Protein AF-0000000085125162 (afdb_homodimer)

pLDDT: mean 85.61, std 16.37, range [20.05, 98.62]

InterPro domains:
  IPR029150 Double Cache domain 3 [PF14827] (42-190)
  IPR029151 Periplasmic sensor-like domain superfamily [SSF103190] (53-184)

Foldseek 3Di:
DCPDDPPVVVVVVVVVVVVVVVVVVVVVVVVLVVLVVVVVVVQVVLVVLLVVVVVVVQVVQQVVFVVQLVDPQLVVCVVVLVLVSNLVVQVVVQVVCCVPPVAHKWKWKAFLQGWTSATNVDRPDTRHHDVVQWVLQVVCQVVQAKAWFQDFALATWIKIKHFNDDPNHGGIIMIMTGHCVVSQVVQVVVQKGKWWWFFCVSCVGNVVQPQADDQVRTGTHPDRDDDDHDDPPPAEAWDWFDDQFKIKTKGWGAHPVRHTTGMMIMIHTPPVSDGDDDHDYPPPPPPPPPPPSD/DCPDDPPVVVVVVVVVVVVVVVVVVVVVVVVLVVLVVVVVVVLVVLVVLLVVVVVVVQVVQQVVFVVQLVPPQLVVCVVVLVLVSNLVVQVVVQVVCCVPPVAHKWKWKAFLQGWTSATNVDRVDTRHHDVVAWVLQVVCQVVQAKAWFQDFALATWIKIKHFNDDPNHGGIIMIMTGHCVVSQVVQVVVQKGKWWWFFCVSCVGNVVQPQADDAVRTGTHPDRDDDDHDDPPPAEQWDWFDDQFKIKTKGWGAHPVRHTTGMMIMIHTPPVSDGDDDHDYPPPPPPPPPPPND

Nearest PDB structures (foldseek):
  3by9-assembly2_B  TM=5.680E-01  e=5.802E-08  unclassified
  2zbb-assembly2_D  TM=5.582E-01  e=1.573E-07  unclassified
  3e4q-assembly1_A  TM=5.395E-01  e=1.156E-06  Sinorhizobium meliloti
  6pxy-assembly1_A  TM=4.811E-01  e=2.311E-04  Pseudomonas fluorescens Pf0-1
  5ltv-assembly6_F  TM=3.916E-01  e=5.865E-05  Pseudomonas aeruginosa

Sequence (588 aa):
MDILKPKSNKYFFFVSLLALVLIAFTFYILLDINNQKKLISKLENSLVITKNLLEEEKRYALSLSILLSQDKELINAYKNNNREKAFYIVNKKISGLKKLQNSLFEVQIHTKDLTTYLRSWDFSKKNIPLSYFREGLVKVKKVKKPLVSIELGKRVNIKAISPILKNGEFIGSIEVIIGFNHLEKELKDKGYNLDILLNKEYLNIATTLKNNPIIGNFVLVNKKSFDTSFDLTKLKDYGYFTNTTNAFSYFSYYSFSRKKLGYFIISLKNSSKLQLNSNYKNKYIKTNSKVIIQMDILKPKSNKYFFFVSLLALVLIAFTFYILLDINNQKKLISKLENSLVITKNLLEEEKRYALSLSILLSQDKELINAYKNNNREKAFYIVNKKISGLKKLQNSLFEVQIHTKDLTTYLRSWDFSKKNIPLSYFREGLVKVKKVKKPLVSIELGKRVNIKAISPILKNGEFIGSIEVIIGFNHLEKELKDKGYNLDILLNKEYLNIATTLKNNPIIGNFVLVNKKSFDTSFDLTKLKDYGYFTNTTNAFSYFSYYSFSRKKLGYFIISLKNSSKLQLNSNYKNKYIKTNSKVIIQ

Organism: Arcobacter nitrofigilis (strain ATCC 33309 / DSM 7299 / CCUG 15893 / LMG 7604 / NCTC 12251 / CI) (NCBI:txid572480)

Solvent-accessible surface area (backbone atoms only — not comparable to full-atom values): 31707 Å² total; per-residue (Å²): 132,83,71,82,47,74,69,67,46,52,57,49,50,51,52,52,52,49,49,52,52,52,49,52,50,54,49,50,51,50,50,52,52,46,52,50,52,52,51,50,50,52,36,52,44,52,51,53,50,50,53,50,49,50,52,52,51,45,52,49,34,35,50,52,11,48,51,55,44,65,32,62,70,46,51,51,24,56,76,66,67,34,61,67,56,30,49,49,53,53,47,49,54,44,49,48,40,29,73,74,66,65,46,72,64,44,45,36,33,30,36,65,82,37,20,36,59,37,31,69,90,43,77,85,51,53,72,44,81,38,64,89,67,34,63,69,59,51,49,24,64,73,71,64,42,66,48,45,31,49,39,75,39,50,50,78,35,39,37,6,38,13,44,27,68,57,97,85,37,73,55,22,32,28,33,23,38,31,71,61,62,66,60,43,50,58,37,40,77,71,62,33,45,75,46,39,36,32,39,48,86,46,40,85,53,21,52,75,46,67,84,30,42,69,56,88,69,22,27,34,67,82,44,79,70,76,92,72,88,75,90,67,87,74,66,58,35,27,37,37,35,41,47,79,60,33,33,35,23,37,36,54,43,49,31,71,86,66,42,79,41,35,34,43,38,39,33,36,78,25,85,79,57,57,86,47,80,46,64,40,69,78,74,78,69,81,69,74,69,74,83,66,79,74,134,85,71,83,47,76,70,68,47,52,56,49,50,50,52,50,52,51,50,52,52,52,49,52,49,53,49,50,52,50,49,51,53,46,51,50,52,52,51,50,50,52,37,52,45,52,50,53,50,50,53,49,52,50,52,51,49,43,52,50,33,35,51,52,13,47,52,56,45,65,31,62,72,46,50,50,24,56,75,68,67,34,60,68,58,30,49,48,53,52,47,50,53,44,50,50,40,28,74,74,66,66,46,72,64,45,45,36,35,31,36,65,82,38,20,35,60,36,31,68,91,42,76,86,51,54,71,46,81,38,63,90,66,34,63,69,58,52,48,24,65,73,71,63,42,65,49,43,33,49,40,76,39,50,52,76,34,38,38,6,38,13,44,25,67,57,96,85,38,74,56,21,32,28,32,22,38,31,71,61,62,68,59,44,49,57,38,40,77,70,62,32,44,75,46,39,35,34,39,50,86,47,38,85,53,21,53,75,46,67,84,29,41,72,58,89,69,22,27,34,65,82,44,77,71,77,90,71,85,76,88,66,87,73,65,57,35,28,38,38,36,41,46,80,59,34,32,37,23,38,36,53,45,50,31,64,85,66,43,78,42,32,36,42,37,40,34,35,79,26,86,79,57,57,88,47,81,46,63,38,68,76,73,79,68,78,71,74,72,72,82,71,74,72

Secondary structure (DSSP, 8-state):
-----HHHHHHHHHHHHHHHHHHHHHHHHHHHHHHHHHHHHHHHHHHHHHHHHHHHHHHHHHHHHHHHHT-HHHHHHHHTT-HHHHHHHHHHHHHHHHHHH----EEEEEETTSBEEEETT-TT----B-TTT-HHHHHHHHH-S-EEEEEESSSEEEEEEEEEEETTEEEEEEEEEE-SHHHHHHHHHTT-EEEEEEEGGGTTT-GGGTTS-EETTEEESS-S--------TT--SEEEEE-SSEEEEEEEEE-TT--EEEEEEEEEE-TT----EEEE---------S----/-----HHHHHHHHHHHHHHHHHHHHHHHHHHHHHHHHHHHHHHHHHHHHHHHHHHHHHHHHHHHHHHHHT-HHHHHHHHTT-HHHHHHHHHHHHHHHHHHH----EEEEEETTSBEEEETT-TT----B-TTT-HHHHHHHHH-S-EEEEEESSSEEEEEEEEEEETTEEEEEEEEEE-SHHHHHHHHHTT-EEEEEEEGGGTTT-GGGTTS-EETTEEESS-S--------TT--SEEEEE-SSEEEEEEEEE-TT--EEEEEEEEEE-TT----EEEE---------S----

Structure (mmCIF, N/CA/C/O backbone):
data_AF-0000000085125162-model_v1
#
loop_
_entity.id
_entity.type
_entity.pdbx_description
1 polymer 'Double Cache domain-containing protein'
#
loop_
_atom_site.group_PDB
_atom_site.id
_atom_site.type_symbol
_atom_site.label_atom_id
_atom_site.label_alt_id
_atom_site.label_comp_id
_atom_site.label_asym_id
_atom_site.label_entity_id
_atom_site.label_seq_id
_atom_site.pdbx_PDB_ins_code
_atom_site.Cartn_x
_atom_site.Cartn_y
_atom_site.Cartn_z
_atom_site.occupancy
_atom_site.B_iso_or_equiv
_atom_site.auth_seq_id
_atom_site.auth_comp_id
_atom_site.auth_asym_id
_atom_site.auth_atom_id
_atom_site.pdbx_PDB_model_num
ATOM 1 N N . MET A 1 1 ? 14.289 67.125 35.156 1 27.84 1 MET A N 1
ATOM 2 C CA . MET A 1 1 ? 13.445 66.812 34 1 27.84 1 MET A CA 1
ATOM 3 C C . MET A 1 1 ? 12.047 66.438 34.469 1 27.84 1 MET A C 1
ATOM 5 O O . MET A 1 1 ? 11.859 65.438 35.156 1 27.84 1 MET A O 1
ATOM 9 N N . ASP A 1 2 ? 11.234 67.312 34.719 1 37.09 2 ASP A N 1
ATOM 10 C CA . ASP A 1 2 ? 9.938 67.5 35.375 1 37.09 2 ASP A CA 1
ATOM 11 C C . ASP A 1 2 ? 8.844 66.75 34.594 1 37.09 2 ASP A C 1
ATOM 13 O O . ASP A 1 2 ? 7.945 67.375 34.031 1 37.09 2 ASP A O 1
ATOM 17 N N . ILE A 1 3 ? 9.25 65.938 33.719 1 42.59 3 ILE A N 1
ATOM 18 C CA . ILE A 1 3 ? 8.438 65.25 32.719 1 42.59 3 ILE A CA 1
ATOM 19 C C . ILE A 1 3 ? 7.191 64.625 33.375 1 42.59 3 ILE A C 1
ATOM 21 O O . ILE A 1 3 ? 6.172 64.438 32.719 1 42.59 3 ILE A O 1
ATOM 25 N N . LEU A 1 4 ? 7.293 63.75 34.375 1 43 4 LEU A N 1
ATOM 26 C CA . LEU A 1 4 ? 6.109 63.031 34.812 1 43 4 LEU A CA 1
ATOM 27 C C . LEU A 1 4 ? 5.227 63.938 35.688 1 43 4 LEU A C 1
ATOM 29 O O . LEU A 1 4 ? 5.539 64.188 36.844 1 43 4 LEU A O 1
ATOM 33 N N . LYS A 1 5 ? 4.609 64.688 35.062 1 51.25 5 LYS A N 1
ATOM 34 C CA . LYS A 1 5 ? 3.553 65.312 35.875 1 51.25 5 LYS A CA 1
ATOM 35 C C . LYS A 1 5 ? 2.439 64.375 36.188 1 51.25 5 LYS A C 1
ATOM 37 O O . LYS A 1 5 ? 2.137 63.469 35.375 1 51.25 5 LYS A O 1
ATOM 42 N N . PRO A 1 6 ? 1.777 64.312 37.375 1 56.09 6 PRO A N 1
ATOM 43 C CA . PRO A 1 6 ? 0.989 63.25 38 1 56.09 6 PRO A CA 1
ATOM 44 C C . PRO A 1 6 ? -0.215 62.812 37.156 1 56.09 6 PRO A C 1
ATOM 46 O O . PRO A 1 6 ? -0.532 61.625 37.094 1 56.09 6 PRO A O 1
ATOM 49 N N . LYS A 1 7 ? -1.088 63.625 36.625 1 56.5 7 LYS A N 1
ATOM 50 C CA . LYS A 1 7 ? -2.328 63.25 35.969 1 56.5 7 LYS A CA 1
ATOM 51 C C . LYS A 1 7 ? -2.049 62.594 34.625 1 56.5 7 LYS A C 1
ATOM 53 O O . LYS A 1 7 ? -2.717 61.656 34.219 1 56.5 7 LYS A O 1
ATOM 58 N N . SER A 1 8 ? -1.116 63.219 33.906 1 58.88 8 SER A N 1
ATOM 59 C CA . SER A 1 8 ? -0.729 62.75 32.594 1 58.88 8 SER A CA 1
ATOM 60 C C . SER A 1 8 ? -0.174 61.312 32.656 1 58.88 8 SER A C 1
ATOM 62 O O . SER A 1 8 ? -0.448 60.5 31.766 1 58.88 8 SER A O 1
ATOM 64 N N . ASN A 1 9 ? 0.252 60.969 33.938 1 68.88 9 ASN A N 1
ATOM 65 C CA . ASN A 1 9 ? 0.889 59.688 34.125 1 68.88 9 ASN A CA 1
ATOM 66 C C . ASN A 1 9 ? -0.143 58.562 34.281 1 68.88 9 ASN A C 1
ATOM 68 O O . ASN A 1 9 ? 0.054 57.438 33.812 1 68.88 9 ASN A O 1
ATOM 72 N N . LYS A 1 10 ? -1.298 59.031 34.844 1 70.62 10 LYS A N 1
ATOM 73 C CA . LYS A 1 10 ? -2.328 58.031 35.094 1 70.62 10 LYS A CA 1
ATOM 74 C C . LYS A 1 10 ? -2.971 57.562 33.781 1 70.62 10 LYS A C 1
ATOM 76 O O . LYS A 1 10 ? -3.215 56.375 33.594 1 70.62 10 LYS A O 1
ATOM 81 N N . TYR A 1 11 ? -3.232 58.562 32.938 1 70.19 11 TYR A N 1
ATOM 82 C CA . TYR A 1 11 ? -3.824 58.25 31.641 1 70.19 11 TYR A CA 1
ATOM 83 C C . TYR A 1 11 ? -2.869 57.406 30.812 1 70.19 11 TYR A C 1
ATOM 85 O O . TYR A 1 11 ? -3.287 56.438 30.156 1 70.19 11 TYR A O 1
ATOM 93 N N . PHE A 1 12 ? -1.64 57.719 30.953 1 72.25 12 PHE A N 1
ATOM 94 C CA . PHE A 1 12 ? -0.621 56.938 30.25 1 72.25 12 PHE A CA 1
ATOM 95 C C . PHE A 1 12 ? -0.555 55.5 30.766 1 72.25 12 PHE A C 1
ATOM 97 O O . PHE A 1 12 ? -0.458 54.562 29.984 1 72.25 12 PHE A O 1
ATOM 104 N N . PHE A 1 13 ? -0.637 55.406 32.031 1 73.31 13 PHE A N 1
ATOM 105 C CA . PHE A 1 13 ? -0.604 54.094 32.688 1 73.31 13 PHE A CA 1
ATOM 106 C C . PHE A 1 13 ? -1.815 53.281 32.25 1 73.31 13 PHE A C 1
ATOM 108 O O . PHE A 1 13 ? -1.685 52.094 31.938 1 73.31 13 PHE A O 1
ATOM 115 N N . PHE A 1 14 ? -2.941 53.906 32.156 1 76.19 14 PHE A N 1
ATOM 116 C CA . PHE A 1 14 ? -4.172 53.219 31.812 1 76.19 14 PHE A CA 1
ATOM 117 C C . PHE A 1 14 ? -4.145 52.812 30.344 1 76.19 14 PHE A C 1
ATOM 119 O O . PHE A 1 14 ? -4.535 51.688 30 1 76.19 14 PHE A O 1
ATOM 126 N N . VAL A 1 15 ? -3.645 53.625 29.5 1 74.88 15 VAL A N 1
ATOM 127 C CA . VAL A 1 15 ? -3.582 53.312 28.062 1 74.88 15 VAL A CA 1
ATOM 128 C C . VAL A 1 15 ? -2.564 52.219 27.828 1 74.88 15 VAL A C 1
ATOM 130 O O . VAL A 1 15 ? -2.799 51.312 27 1 74.88 15 VAL A O 1
ATOM 133 N N . SER A 1 16 ? -1.488 52.25 28.562 1 76 16 SER A N 1
ATOM 134 C CA . SER A 1 16 ? -0.465 51.219 28.438 1 76 16 SER A CA 1
ATOM 135 C C . SER A 1 16 ? -0.986 49.875 28.906 1 76 16 SER A C 1
ATOM 137 O O . SER A 1 16 ? -0.719 48.844 28.266 1 76 16 SER A O 1
ATOM 139 N N . LEU A 1 17 ? -1.766 49.875 29.984 1 78.69 17 LEU A N 1
ATOM 140 C CA . LEU A 1 17 ? -2.346 48.625 30.484 1 78.69 17 LEU A CA 1
ATOM 141 C C . LEU A 1 17 ? -3.357 48.062 29.5 1 78.69 17 LEU A C 1
ATOM 143 O O . LEU A 1 17 ? -3.383 46.844 29.266 1 78.69 17 LEU A O 1
ATOM 147 N N . LEU A 1 18 ? -4.105 48.969 28.906 1 78.62 18 LEU A N 1
ATOM 148 C CA . LEU A 1 18 ? -5.094 48.531 27.922 1 78.62 18 LEU A CA 1
ATOM 149 C C . LEU A 1 18 ? -4.41 47.969 26.688 1 78.62 18 LEU A C 1
ATOM 151 O O . LEU A 1 18 ? -4.867 46.938 26.141 1 78.62 18 LEU A O 1
ATOM 155 N N . ALA A 1 19 ? -3.324 48.5 26.297 1 76.19 19 ALA A N 1
ATOM 156 C CA . ALA A 1 19 ? -2.564 48 25.156 1 76.19 19 ALA A CA 1
ATOM 157 C C . ALA A 1 19 ? -1.996 46.625 25.438 1 76.19 19 ALA A C 1
ATOM 159 O O . ALA A 1 19 ? -2.023 45.75 24.578 1 76.19 19 ALA A O 1
ATOM 160 N N . LEU A 1 20 ? -1.562 46.406 26.656 1 79.25 20 LEU A N 1
ATOM 161 C CA . LEU A 1 20 ? -1.002 45.125 27.031 1 79.25 20 LEU A CA 1
ATOM 162 C C . LEU A 1 20 ? -2.072 44.031 27 1 79.25 20 LEU A C 1
ATOM 164 O O . LEU A 1 20 ? -1.817 42.906 26.547 1 79.25 20 LEU A O 1
ATOM 168 N N . VAL A 1 21 ? -3.264 44.375 27.438 1 79.06 21 VAL A N 1
ATOM 169 C CA . VAL A 1 21 ? -4.371 43.438 27.438 1 79.06 21 VAL A CA 1
ATOM 170 C C . VAL A 1 21 ? -4.766 43.094 26.016 1 79.06 21 VAL A C 1
ATOM 172 O O . VAL A 1 21 ? -5.027 41.938 25.688 1 79.06 21 VAL A O 1
ATOM 175 N N . LEU A 1 22 ? -4.727 44.094 25.109 1 78.44 22 LEU A N 1
ATOM 176 C CA . LEU A 1 22 ? -5.082 43.875 23.719 1 78.44 22 LEU A CA 1
ATOM 177 C C . LEU A 1 22 ? -4.043 43 23.031 1 78.44 22 LEU A C 1
ATOM 179 O O . LEU A 1 22 ? -4.395 42.125 22.219 1 78.44 22 LEU A O 1
ATOM 183 N N . ILE A 1 23 ? -2.848 43.188 23.391 1 76.38 23 ILE A N 1
ATOM 184 C CA . ILE A 1 23 ? -1.771 42.375 22.828 1 76.38 23 ILE A CA 1
ATOM 185 C C . ILE A 1 23 ? -1.906 40.938 23.297 1 76.38 23 ILE A C 1
ATOM 187 O O . ILE A 1 23 ? -1.788 40 22.5 1 76.38 23 ILE A O 1
ATOM 191 N N . ALA A 1 24 ? -2.164 40.719 24.562 1 77.25 24 ALA A N 1
ATOM 192 C CA . ALA A 1 24 ? -2.332 39.375 25.109 1 77.25 24 ALA A CA 1
ATOM 193 C C . ALA A 1 24 ? -3.516 38.688 24.453 1 77.25 24 ALA A C 1
ATOM 195 O O . ALA A 1 24 ? -3.434 37.5 24.125 1 77.25 24 ALA A O 1
ATOM 196 N N . PHE A 1 25 ? -4.523 39.5 24.234 1 78.38 25 PHE A N 1
ATOM 197 C CA . PHE A 1 25 ? -5.723 38.938 23.609 1 78.38 25 PHE A CA 1
ATOM 198 C C . PHE A 1 25 ? -5.453 38.562 22.172 1 78.38 25 PHE A C 1
ATOM 200 O O . PHE A 1 25 ? -5.867 37.469 21.719 1 78.38 25 PHE A O 1
ATOM 207 N N . THR A 1 26 ? -4.777 39.375 21.422 1 76.56 26 THR A N 1
ATOM 208 C CA . THR A 1 26 ? -4.418 39.062 20.047 1 76.56 26 THR A CA 1
ATOM 209 C C . THR A 1 26 ? -3.535 37.812 19.984 1 76.56 26 THR A C 1
ATOM 211 O O . THR A 1 26 ? -3.719 36.969 19.125 1 76.56 26 THR A O 1
ATOM 214 N N . PHE A 1 27 ? -2.658 37.719 20.969 1 75.19 27 PHE A N 1
ATOM 215 C CA . PHE A 1 27 ? -1.774 36.562 21.031 1 75.19 27 PHE A CA 1
ATOM 216 C C . PHE A 1 27 ? -2.568 35.281 21.297 1 75.19 27 PHE A C 1
ATOM 218 O O . PHE A 1 27 ? -2.305 34.25 20.703 1 75.19 27 PHE A O 1
ATOM 225 N N . TYR A 1 28 ? -3.48 35.406 22.156 1 73.19 28 TYR A N 1
ATOM 226 C CA . TYR A 1 28 ? -4.328 34.25 22.484 1 73.19 28 TYR A CA 1
ATOM 227 C C . TYR A 1 28 ? -5.117 33.781 21.266 1 73.19 28 TYR A C 1
ATOM 229 O O . TYR A 1 28 ? -5.18 32.594 20.984 1 73.19 28 TYR A O 1
ATOM 237 N N . ILE A 1 29 ? -5.648 34.688 20.547 1 75.94 29 ILE A N 1
ATOM 238 C CA . ILE A 1 29 ? -6.434 34.344 19.359 1 75.94 29 ILE A CA 1
ATOM 239 C C . ILE A 1 29 ? -5.539 33.688 18.312 1 75.94 29 ILE A C 1
ATOM 241 O O . ILE A 1 29 ? -5.922 32.688 17.703 1 75.94 29 ILE A O 1
ATOM 245 N N . LEU A 1 30 ? -4.414 34.156 18.234 1 74.56 30 LEU A N 1
ATOM 246 C CA . LEU A 1 30 ? -3.48 33.656 17.25 1 74.56 30 LEU A CA 1
ATOM 247 C C . LEU A 1 30 ? -3.031 32.25 17.594 1 74.56 30 LEU A C 1
ATOM 249 O O . LEU A 1 30 ? -2.889 31.391 16.719 1 74.56 30 LEU A O 1
ATOM 253 N N . LEU A 1 31 ? -2.859 32.031 18.859 1 73.62 31 LEU A N 1
ATOM 254 C CA . LEU A 1 31 ? -2.492 30.688 19.312 1 73.62 31 LEU A CA 1
ATOM 255 C C . LEU A 1 31 ? -3.615 29.688 19.031 1 73.62 31 LEU A C 1
ATOM 257 O O . LEU A 1 31 ? -3.359 28.562 18.609 1 73.62 31 LEU A O 1
ATOM 261 N N . ASP A 1 32 ? -4.816 30.156 19.266 1 74.06 32 ASP A N 1
ATOM 262 C CA . ASP A 1 32 ? -5.98 29.312 19.031 1 74.06 32 ASP A CA 1
ATOM 263 C C . ASP A 1 32 ? -6.125 28.969 17.547 1 74.06 32 ASP A C 1
ATOM 265 O O . ASP A 1 32 ? -6.371 27.812 17.188 1 74.06 32 ASP A O 1
ATOM 269 N N . ILE A 1 33 ? -5.895 29.938 16.75 1 74.56 33 ILE A N 1
ATOM 270 C CA . ILE A 1 33 ? -5.969 29.734 15.305 1 74.56 33 ILE A CA 1
ATOM 271 C C . ILE A 1 33 ? -4.883 28.75 14.859 1 74.56 33 ILE A C 1
ATOM 273 O O . ILE A 1 33 ? -5.141 27.859 14.055 1 74.56 33 ILE A O 1
ATOM 277 N N . ASN A 1 34 ? -3.775 28.891 15.508 1 74.75 34 ASN A N 1
ATOM 278 C CA . ASN A 1 34 ? -2.656 28.016 15.188 1 74.75 34 ASN A CA 1
ATOM 279 C C . ASN A 1 34 ? -2.939 26.578 15.594 1 74.75 34 ASN A C 1
ATOM 281 O O . ASN A 1 34 ? -2.633 25.641 14.852 1 74.75 34 ASN A O 1
ATOM 285 N N . ASN A 1 35 ? -3.508 26.422 16.719 1 76.44 35 ASN A N 1
ATOM 286 C CA . ASN A 1 35 ? -3.834 25.094 17.203 1 76.44 35 ASN A CA 1
ATOM 287 C C . ASN A 1 35 ? -4.906 24.422 16.344 1 76.44 35 ASN A C 1
ATOM 289 O O . ASN A 1 35 ? -4.84 23.219 16.078 1 76.44 35 ASN A O 1
ATOM 293 N N . GLN A 1 36 ? -5.824 25.172 15.852 1 77.81 36 GLN A N 1
ATOM 294 C CA . GLN A 1 36 ? -6.867 24.656 14.977 1 77.81 36 GLN A CA 1
ATOM 295 C C . GLN A 1 36 ? -6.285 24.203 13.641 1 77.81 36 GLN A C 1
ATOM 297 O O . GLN A 1 36 ? -6.645 23.141 13.133 1 77.81 36 GLN A O 1
ATOM 302 N N . LYS A 1 37 ? -5.441 24.984 13.164 1 77.25 37 LYS A N 1
ATOM 303 C CA . LYS A 1 37 ? -4.836 24.656 11.875 1 77.25 37 LYS A CA 1
ATOM 304 C C . LYS A 1 37 ? -3.994 23.375 11.977 1 77.25 37 LYS A C 1
ATOM 306 O O . LYS A 1 37 ? -4.004 22.547 11.055 1 77.25 37 LYS A O 1
ATOM 311 N N . LYS A 1 38 ? -3.305 23.188 13.109 1 79.44 38 LYS A N 1
ATOM 312 C CA . LYS A 1 38 ? -2.514 21.984 13.328 1 79.44 38 LYS A CA 1
ATOM 313 C C . LYS A 1 38 ? -3.402 20.75 13.406 1 79.44 38 LYS A C 1
ATOM 315 O O . LYS A 1 38 ? -3.078 19.719 12.82 1 79.44 38 LYS A O 1
ATOM 320 N N . LEU A 1 39 ? -4.445 20.875 14.078 1 84.19 39 LEU A N 1
ATOM 321 C CA . LEU A 1 39 ? -5.375 19.766 14.219 1 84.19 39 LEU A CA 1
ATOM 322 C C . LEU A 1 39 ? -5.988 19.391 12.875 1 84.19 39 LEU A C 1
ATOM 324 O O . LEU A 1 39 ? -6.066 18.219 12.523 1 84.19 39 LEU A O 1
ATOM 328 N N . ILE A 1 40 ? -6.367 20.406 12.133 1 83.5 40 ILE A N 1
ATOM 329 C CA . ILE A 1 40 ? -6.961 20.172 10.82 1 83.5 40 ILE A CA 1
ATOM 330 C C . ILE A 1 40 ? -5.949 19.484 9.914 1 83.5 40 ILE A C 1
ATOM 332 O O . ILE A 1 40 ? -6.297 18.562 9.172 1 83.5 40 ILE A O 1
ATOM 336 N N . SER A 1 41 ? -4.734 19.875 9.969 1 82.31 41 SER A N 1
ATOM 337 C CA . SER A 1 41 ? -3.68 19.25 9.172 1 82.31 41 SER A CA 1
ATOM 338 C C . SER A 1 41 ? -3.51 17.781 9.531 1 82.31 41 SER A C 1
ATOM 340 O O . SER A 1 41 ? -3.348 16.938 8.648 1 82.31 41 SER A O 1
ATOM 342 N N . LYS A 1 42 ? -3.541 17.5 10.805 1 85.62 42 LYS A N 1
ATOM 343 C CA . LYS A 1 42 ? -3.432 16.125 11.258 1 85.62 42 LYS A CA 1
ATOM 344 C C . LYS A 1 42 ? -4.613 15.289 10.766 1 85.62 42 LYS A C 1
ATOM 346 O O . LYS A 1 42 ? -4.441 14.133 10.359 1 85.62 42 LYS A O 1
ATOM 351 N N . LEU A 1 43 ? -5.746 15.867 10.781 1 89 43 LEU A N 1
ATOM 352 C CA . LEU A 1 43 ? -6.949 15.18 10.328 1 89 43 LEU A CA 1
ATOM 353 C C . LEU A 1 43 ? -6.91 14.945 8.82 1 89 43 LEU A C 1
ATOM 355 O O . LEU A 1 43 ? -7.277 13.867 8.344 1 89 43 LEU A O 1
ATOM 359 N N . GLU A 1 44 ? -6.484 15.93 8.109 1 86.44 44 GLU A N 1
ATOM 360 C CA . GLU A 1 44 ? -6.316 15.766 6.664 1 86.44 44 GLU A CA 1
ATOM 361 C C . GLU A 1 44 ? -5.305 14.672 6.344 1 86.44 44 GLU A C 1
ATOM 363 O O . GLU A 1 44 ? -5.512 13.875 5.426 1 86.44 44 GLU A O 1
ATOM 368 N N . ASN A 1 45 ? -4.254 14.656 7.121 1 85.94 45 ASN A N 1
ATOM 369 C CA . ASN A 1 45 ? -3.244 13.609 6.953 1 85.94 45 ASN A CA 1
ATOM 370 C C . ASN A 1 45 ? -3.826 12.219 7.199 1 85.94 45 ASN A C 1
ATOM 372 O O . ASN A 1 45 ? -3.531 11.281 6.461 1 85.94 45 ASN A O 1
ATOM 376 N N . SER A 1 46 ? -4.605 12.094 8.211 1 92.06 46 SER A N 1
ATOM 377 C CA . SER A 1 46 ? -5.215 10.805 8.516 1 92.06 46 SER A CA 1
ATOM 378 C C . SER A 1 46 ? -6.109 10.328 7.379 1 92.06 46 SER A C 1
ATOM 380 O O . SER A 1 46 ? -6.16 9.133 7.078 1 92.06 46 SER A O 1
ATOM 382 N N . LEU A 1 47 ? -6.805 11.297 6.723 1 92.19 47 LEU A N 1
ATOM 383 C CA . LEU A 1 47 ? -7.648 10.953 5.582 1 92.19 47 LEU A CA 1
ATOM 384 C C . LEU A 1 47 ? -6.809 10.422 4.422 1 92.19 47 LEU A C 1
ATOM 386 O O . LEU A 1 47 ? -7.121 9.375 3.852 1 92.19 47 LEU A O 1
ATOM 390 N N . VAL A 1 48 ? -5.758 11.125 4.16 1 88.31 48 VAL A N 1
ATOM 391 C CA . VAL A 1 48 ? -4.906 10.773 3.029 1 88.31 48 VAL A CA 1
ATOM 392 C C . VAL A 1 48 ? -4.254 9.414 3.277 1 88.31 48 VAL A C 1
ATOM 394 O O . VAL A 1 48 ? -4.246 8.555 2.395 1 88.31 48 VAL A O 1
ATOM 397 N N . ILE A 1 49 ? -3.73 9.219 4.473 1 91.38 49 ILE A N 1
ATOM 398 C CA . ILE A 1 49 ? -3.082 7.961 4.824 1 91.38 49 ILE A CA 1
ATOM 399 C C . ILE A 1 49 ? -4.078 6.812 4.691 1 91.38 49 ILE A C 1
ATOM 401 O O . ILE A 1 49 ? -3.766 5.773 4.102 1 91.38 49 ILE A O 1
ATOM 405 N N . THR A 1 50 ? -5.266 6.984 5.215 1 95.5 50 THR A N 1
ATOM 406 C CA . THR A 1 50 ? -6.273 5.934 5.191 1 95.5 50 THR A CA 1
ATOM 407 C C . THR A 1 50 ? -6.672 5.594 3.758 1 95.5 50 THR A C 1
ATOM 409 O O . THR A 1 50 ? -6.746 4.418 3.389 1 95.5 50 THR A O 1
ATOM 412 N N . LYS A 1 51 ? -6.887 6.598 2.977 1 92.69 51 LYS A N 1
ATOM 413 C CA . LYS A 1 51 ? -7.273 6.379 1.585 1 92.69 51 LYS A CA 1
ATOM 414 C C . LYS A 1 51 ? -6.168 5.664 0.813 1 92.69 51 LYS A C 1
ATOM 416 O O . LYS A 1 51 ? -6.438 4.766 0.015 1 92.69 51 LYS A O 1
ATOM 421 N N . ASN A 1 52 ? -4.969 6.035 1.074 1 91.12 52 ASN A N 1
ATOM 422 C CA . ASN A 1 52 ? -3.842 5.383 0.42 1 91.12 52 ASN A CA 1
ATOM 423 C C . ASN A 1 52 ? -3.723 3.918 0.833 1 91.12 52 ASN A C 1
ATOM 425 O O . ASN A 1 52 ? -3.492 3.049 -0.008 1 91.12 52 ASN A O 1
ATOM 429 N N . LEU A 1 53 ? -3.834 3.691 2.096 1 94.38 53 LEU A N 1
ATOM 430 C CA . LEU A 1 53 ? -3.758 2.32 2.592 1 94.38 53 LEU A CA 1
ATOM 431 C C . LEU A 1 53 ? -4.863 1.462 1.984 1 94.38 53 LEU A C 1
ATOM 433 O O . LEU A 1 53 ? -4.629 0.305 1.626 1 94.38 53 LEU A O 1
ATOM 437 N N . LEU A 1 54 ? -6.035 2.043 1.85 1 94.88 54 LEU A N 1
ATOM 438 C CA . LEU A 1 54 ? -7.156 1.324 1.257 1 94.88 54 LEU A CA 1
ATOM 439 C C . LEU A 1 54 ? -6.871 0.973 -0.199 1 94.88 54 LEU A C 1
ATOM 441 O O . LEU A 1 54 ? -7.113 -0.156 -0.63 1 94.88 54 LEU A O 1
ATOM 445 N N . GLU A 1 55 ? -6.355 1.924 -0.941 1 93.06 55 GLU A N 1
ATOM 446 C CA . GLU A 1 55 ? -6.027 1.686 -2.344 1 93.06 55 GLU A CA 1
ATOM 447 C C . GLU A 1 55 ? -4.949 0.616 -2.486 1 93.06 55 GLU A C 1
ATOM 449 O O . GLU A 1 55 ? -5.016 -0.225 -3.385 1 93.06 55 GLU A O 1
ATOM 454 N N . GLU A 1 56 ? -3.963 0.663 -1.628 1 93.81 56 GLU A N 1
ATOM 455 C CA . GLU A 1 56 ? -2.902 -0.341 -1.664 1 93.81 56 GLU A CA 1
ATOM 456 C C . GLU A 1 56 ? -3.439 -1.725 -1.309 1 93.81 56 GLU A C 1
ATOM 458 O O . GLU A 1 56 ? -2.998 -2.73 -1.869 1 93.81 56 GLU A O 1
ATOM 463 N N . GLU A 1 57 ? -4.375 -1.8 -0.365 1 95.31 57 GLU A N 1
ATOM 464 C CA . GLU A 1 57 ? -5.004 -3.074 -0.035 1 95.31 57 GLU A CA 1
ATOM 465 C C . GLU A 1 57 ? -5.789 -3.627 -1.221 1 95.31 57 GLU A C 1
ATOM 467 O O . GLU A 1 57 ? -5.777 -4.832 -1.472 1 95.31 57 GLU A O 1
ATOM 472 N N . LYS A 1 58 ? -6.48 -2.748 -1.891 1 94.38 58 LYS A N 1
ATOM 473 C CA . LYS A 1 58 ? -7.211 -3.152 -3.09 1 94.38 58 LYS A CA 1
ATOM 474 C C . LYS A 1 58 ? -6.262 -3.688 -4.156 1 94.38 58 LYS A C 1
ATOM 476 O O . LYS A 1 58 ? -6.52 -4.73 -4.762 1 94.38 58 LYS A O 1
ATOM 481 N N . ARG A 1 59 ? -5.207 -2.971 -4.371 1 94.12 59 ARG A N 1
ATOM 482 C CA . ARG A 1 59 ? -4.191 -3.396 -5.332 1 94.12 59 ARG A CA 1
ATOM 483 C C . ARG A 1 59 ? -3.625 -4.762 -4.957 1 94.12 59 ARG A C 1
ATOM 485 O O . ARG A 1 59 ? -3.428 -5.617 -5.824 1 94.12 59 ARG A O 1
ATOM 492 N N . TYR A 1 60 ? -3.379 -4.914 -3.686 1 95.25 60 TYR A N 1
ATOM 493 C CA . TYR A 1 60 ? -2.863 -6.168 -3.146 1 95.25 60 TYR A CA 1
ATOM 494 C C . TYR A 1 60 ? -3.84 -7.312 -3.396 1 95.25 60 TYR A C 1
ATOM 496 O O . TYR A 1 60 ? -3.461 -8.352 -3.934 1 95.25 60 TYR A O 1
ATOM 504 N N . ALA A 1 61 ? -5.055 -7.113 -3.045 1 96.69 61 ALA A N 1
ATOM 505 C CA . ALA A 1 61 ? -6.09 -8.125 -3.23 1 96.69 61 ALA A CA 1
ATOM 506 C C . ALA A 1 61 ? -6.242 -8.484 -4.707 1 96.69 61 ALA A C 1
ATOM 508 O O . ALA A 1 61 ? -6.359 -9.664 -5.051 1 96.69 61 ALA A O 1
ATOM 509 N N . LEU A 1 62 ? -6.262 -7.473 -5.531 1 96.44 62 LEU A N 1
ATOM 510 C CA . LEU A 1 62 ? -6.438 -7.676 -6.965 1 96.44 62 LEU A CA 1
ATOM 511 C C . LEU A 1 62 ? -5.301 -8.523 -7.539 1 96.44 62 LEU A C 1
ATOM 513 O O . LEU A 1 62 ? -5.539 -9.438 -8.328 1 96.44 62 LEU A O 1
ATOM 517 N N . SER A 1 63 ? -4.105 -8.234 -7.141 1 95.44 63 SER A N 1
ATOM 518 C CA . SER A 1 63 ? -2.953 -9 -7.605 1 95.44 63 SER A CA 1
ATOM 519 C C . SER A 1 63 ? -3.062 -10.461 -7.207 1 95.44 63 SER A C 1
ATOM 521 O O . SER A 1 63 ? -2.785 -11.352 -8.008 1 95.44 63 SER A O 1
ATOM 523 N N . LEU A 1 64 ? -3.436 -10.703 -5.977 1 96.12 64 LEU A N 1
ATOM 524 C CA . LEU A 1 64 ? -3.598 -12.07 -5.504 1 96.12 64 LEU A CA 1
ATOM 525 C C . LEU A 1 64 ? -4.664 -12.805 -6.309 1 96.12 64 LEU A C 1
ATOM 527 O O . LEU A 1 64 ? -4.469 -13.953 -6.711 1 96.12 64 LEU A O 1
ATOM 531 N N . SER A 1 65 ? -5.801 -12.141 -6.547 1 97.62 65 SER A N 1
ATOM 532 C CA . SER A 1 65 ? -6.895 -12.75 -7.293 1 97.62 65 SER A CA 1
ATOM 533 C C . SER A 1 65 ? -6.465 -13.086 -8.719 1 97.62 65 SER A C 1
ATOM 535 O O . SER A 1 65 ? -6.797 -14.164 -9.227 1 97.62 65 SER A O 1
ATOM 537 N N . ILE A 1 66 ? -5.734 -12.188 -9.352 1 95.81 66 ILE A N 1
ATOM 538 C CA . ILE A 1 66 ? -5.27 -12.391 -10.719 1 95.81 66 ILE A CA 1
ATOM 539 C C . ILE A 1 66 ? -4.281 -13.555 -10.766 1 95.81 66 ILE A C 1
ATOM 541 O O . ILE A 1 66 ? -4.402 -14.445 -11.609 1 95.81 66 ILE A O 1
ATOM 545 N N . LEU A 1 67 ? -3.357 -13.578 -9.852 1 94.81 67 LEU A N 1
ATOM 546 C CA . LEU A 1 67 ? -2.354 -14.633 -9.828 1 94.81 67 LEU A CA 1
ATOM 547 C C . LEU A 1 67 ? -3 -15.992 -9.586 1 94.81 67 LEU A C 1
ATOM 549 O O . LEU A 1 67 ? -2.641 -16.984 -10.227 1 94.81 67 LEU A O 1
ATOM 553 N N . LEU A 1 68 ? -3.924 -16.031 -8.672 1 96.06 68 LEU A N 1
ATOM 554 C CA . LEU A 1 68 ? -4.602 -17.297 -8.375 1 96.06 68 LEU A CA 1
ATOM 555 C C . LEU A 1 68 ? -5.426 -17.766 -9.57 1 96.06 68 LEU A C 1
ATOM 557 O O . LEU A 1 68 ? -5.504 -18.953 -9.852 1 96.06 68 LEU A O 1
ATOM 561 N N . SER A 1 69 ? -6.043 -16.828 -10.266 1 95.94 69 SER A N 1
ATOM 562 C CA . SER A 1 69 ? -6.867 -17.172 -11.422 1 95.94 69 SER A CA 1
ATOM 563 C C . SER A 1 69 ? -6.016 -17.703 -12.57 1 95.94 69 SER A C 1
ATOM 565 O O . SER A 1 69 ? -6.539 -18.297 -13.516 1 95.94 69 SER A O 1
ATOM 567 N N . GLN A 1 70 ? -4.711 -17.531 -12.461 1 92.06 70 GLN A N 1
ATOM 568 C CA . GLN A 1 70 ? -3.795 -18 -13.492 1 92.06 70 GLN A CA 1
ATOM 569 C C . GLN A 1 70 ? -2.959 -19.188 -12.984 1 92.06 70 GLN A C 1
ATOM 571 O O . GLN A 1 70 ? -2.051 -19.641 -13.68 1 92.06 70 GLN A O 1
ATOM 576 N N . ASP A 1 71 ? -3.221 -19.641 -11.789 1 94 71 ASP A N 1
ATOM 577 C CA . ASP A 1 71 ? -2.518 -20.781 -11.219 1 94 71 ASP A CA 1
ATOM 578 C C . ASP A 1 71 ? -2.969 -22.078 -11.867 1 94 71 ASP A C 1
ATOM 580 O O . ASP A 1 71 ? -4.078 -22.562 -11.617 1 94 71 ASP A O 1
ATOM 584 N N . LYS A 1 72 ? -2.123 -22.719 -12.633 1 94.56 72 LYS A N 1
ATOM 585 C CA . LYS A 1 72 ? -2.49 -23.875 -13.445 1 94.56 72 LYS A CA 1
ATOM 586 C C . LYS A 1 72 ? -2.924 -25.047 -12.57 1 94.56 72 LYS A C 1
ATOM 588 O O . LYS A 1 72 ? -3.855 -25.766 -12.914 1 94.56 72 LYS A O 1
ATOM 593 N N . GLU A 1 73 ? -2.182 -25.219 -11.508 1 95.56 73 GLU A N 1
ATOM 594 C CA . GLU A 1 73 ? -2.539 -26.328 -10.625 1 95.56 73 GLU A CA 1
ATOM 595 C C . GLU A 1 73 ? -3.947 -26.141 -10.062 1 95.56 73 GLU A C 1
ATOM 597 O O . GLU A 1 73 ? -4.738 -27.094 -10.047 1 95.56 73 GLU A O 1
ATOM 602 N N . LEU A 1 74 ? -4.281 -25 -9.656 1 96.62 74 LEU A N 1
ATOM 603 C CA . LEU A 1 74 ? -5.586 -24.688 -9.086 1 96.62 74 LEU A CA 1
ATOM 604 C C . LEU A 1 74 ? -6.684 -24.797 -10.141 1 96.62 74 LEU A C 1
ATOM 606 O O . LEU A 1 74 ? -7.723 -25.406 -9.898 1 96.62 74 LEU A O 1
ATOM 610 N N . ILE A 1 75 ? -6.465 -24.266 -11.32 1 96.25 75 ILE A N 1
ATOM 611 C CA . ILE A 1 75 ? -7.461 -24.25 -12.383 1 96.25 75 ILE A CA 1
ATOM 612 C C . ILE A 1 75 ? -7.73 -25.672 -12.859 1 96.25 75 ILE A C 1
ATOM 614 O O . ILE A 1 75 ? -8.875 -26.031 -13.125 1 96.25 75 ILE A O 1
ATOM 618 N N . ASN A 1 76 ? -6.641 -26.469 -12.922 1 96.38 76 ASN A N 1
ATOM 619 C CA . ASN A 1 76 ? -6.824 -27.859 -13.312 1 96.38 76 ASN A CA 1
ATOM 620 C C . ASN A 1 76 ? -7.668 -28.609 -12.289 1 96.38 76 ASN A C 1
ATOM 622 O O . ASN A 1 76 ? -8.531 -29.406 -12.656 1 96.38 76 ASN A O 1
ATOM 626 N N . ALA A 1 77 ? -7.359 -28.391 -11.039 1 97.56 77 ALA A N 1
ATOM 627 C CA . ALA A 1 77 ? -8.172 -29.016 -10 1 97.56 77 ALA A CA 1
ATOM 628 C C . ALA A 1 77 ? -9.633 -28.609 -10.125 1 97.56 77 ALA A C 1
ATOM 630 O O . ALA A 1 77 ? -10.531 -29.438 -10.008 1 97.56 77 ALA A O 1
ATOM 631 N N . TYR A 1 78 ? -9.898 -27.344 -10.406 1 98 78 TYR A N 1
ATOM 632 C CA . TYR A 1 78 ? -11.242 -26.797 -10.578 1 98 78 TYR A CA 1
ATOM 633 C C . TYR A 1 78 ? -11.93 -27.406 -11.789 1 98 78 TYR A C 1
ATOM 635 O O . TYR A 1 78 ? -13.07 -27.859 -11.703 1 98 78 TYR A O 1
ATOM 643 N N . LYS A 1 79 ? -11.258 -27.484 -12.883 1 96.44 79 LYS A N 1
ATOM 644 C CA . LYS A 1 79 ? -11.805 -28 -14.133 1 96.44 79 LYS A CA 1
ATOM 645 C C . LYS A 1 79 ? -12.156 -29.484 -14.008 1 96.44 79 LYS A C 1
ATOM 647 O O . LYS A 1 79 ? -13.125 -29.953 -14.609 1 96.44 79 LYS A O 1
ATOM 652 N N . ASN A 1 80 ? -11.32 -30.156 -13.242 1 96.81 80 ASN A N 1
ATOM 653 C CA . ASN A 1 80 ? -11.531 -31.594 -13.07 1 96.81 80 ASN A CA 1
ATOM 654 C C . ASN A 1 80 ? -12.461 -31.891 -11.898 1 96.81 80 ASN A C 1
ATOM 656 O O . ASN A 1 80 ? -12.586 -33.031 -11.469 1 96.81 80 ASN A O 1
ATOM 660 N N . ASN A 1 81 ? -13.008 -30.891 -11.266 1 96.31 81 ASN A N 1
ATOM 661 C CA . ASN A 1 81 ? -13.953 -30.969 -10.156 1 96.31 81 ASN A CA 1
ATOM 662 C C . ASN A 1 81 ? -13.344 -31.719 -8.969 1 96.31 81 ASN A C 1
ATOM 664 O O . ASN A 1 81 ? -14.016 -32.531 -8.344 1 96.31 81 ASN A O 1
ATOM 668 N N . ASN A 1 82 ? -12.078 -31.562 -8.844 1 97.62 82 ASN A N 1
ATOM 669 C CA . ASN A 1 82 ? -11.398 -32.062 -7.652 1 97.62 82 ASN A CA 1
ATOM 670 C C . ASN A 1 82 ? -11.398 -31.016 -6.539 1 97.62 82 ASN A C 1
ATOM 672 O O . ASN A 1 82 ? -10.375 -30.375 -6.277 1 97.62 82 ASN A O 1
ATOM 676 N N . ARG A 1 83 ? -12.5 -30.922 -5.863 1 97.62 83 ARG A N 1
ATOM 677 C CA . ARG A 1 83 ? -12.758 -29.859 -4.891 1 97.62 83 ARG A CA 1
ATOM 678 C C . ARG A 1 83 ? -11.789 -29.953 -3.715 1 97.62 83 ARG A C 1
ATOM 680 O O . ARG A 1 83 ? -11.32 -28.922 -3.209 1 97.62 83 ARG A O 1
ATOM 687 N N . GLU A 1 84 ? -11.5 -31.156 -3.285 1 98 84 GLU A N 1
ATOM 688 C CA . GLU A 1 84 ? -10.578 -31.359 -2.168 1 98 84 GLU A CA 1
ATOM 689 C C . GLU A 1 84 ? -9.18 -30.844 -2.51 1 98 84 GLU A C 1
ATOM 691 O O . GLU A 1 84 ? -8.539 -30.188 -1.694 1 98 84 GLU A O 1
ATOM 696 N N . LYS A 1 85 ? -8.797 -31.188 -3.695 1 97.94 85 LYS A N 1
ATOM 697 C CA . LYS A 1 85 ? -7.48 -30.734 -4.137 1 97.94 85 LYS A CA 1
ATOM 698 C C . LYS A 1 85 ? -7.434 -29.203 -4.262 1 97.94 85 LYS A C 1
ATOM 700 O O . LYS A 1 85 ? -6.453 -28.578 -3.859 1 97.94 85 LYS A O 1
ATOM 705 N N . ALA A 1 86 ? -8.453 -28.625 -4.844 1 98.06 86 ALA A N 1
ATOM 706 C CA . ALA A 1 86 ? -8.539 -27.172 -4.953 1 98.06 86 ALA A CA 1
ATOM 707 C C . ALA A 1 86 ? -8.461 -26.516 -3.58 1 98.06 86 ALA A C 1
ATOM 709 O O . ALA A 1 86 ? -7.738 -25.531 -3.396 1 98.06 86 ALA A O 1
ATOM 710 N N . PHE A 1 87 ? -9.195 -27.109 -2.662 1 98.25 87 PHE A N 1
ATOM 711 C CA . PHE A 1 87 ? -9.203 -26.609 -1.292 1 98.25 87 PHE A CA 1
ATOM 712 C C . PHE A 1 87 ? -7.805 -26.641 -0.694 1 98.25 87 PHE A C 1
ATOM 714 O O . PHE A 1 87 ? -7.371 -25.672 -0.063 1 98.25 87 PHE A O 1
ATOM 721 N N . TYR A 1 88 ? -7.133 -27.688 -0.959 1 97.38 88 TYR A N 1
ATOM 722 C CA . TYR A 1 88 ? -5.781 -27.859 -0.441 1 97.38 88 TYR A CA 1
ATOM 723 C C . TYR A 1 88 ? -4.828 -26.828 -1.041 1 97.38 88 TYR A C 1
ATOM 725 O O . TYR A 1 88 ? -4.043 -26.203 -0.322 1 97.38 88 TYR A O 1
ATOM 733 N N . ILE A 1 89 ? -4.906 -26.641 -2.324 1 96.25 89 ILE A N 1
ATOM 734 C CA . ILE A 1 89 ? -4.02 -25.719 -3.025 1 96.25 89 ILE A CA 1
ATOM 735 C C . ILE A 1 89 ? -4.23 -24.297 -2.5 1 96.25 89 ILE A C 1
ATOM 737 O O . ILE A 1 89 ? -3.268 -23.609 -2.162 1 96.25 89 ILE A O 1
ATOM 741 N N . VAL A 1 90 ? -5.461 -23.891 -2.383 1 97.5 90 VAL A N 1
ATOM 742 C CA . VAL A 1 90 ? -5.82 -22.547 -1.943 1 97.5 90 VAL A CA 1
ATOM 743 C C . VAL A 1 90 ? -5.328 -22.328 -0.515 1 97.5 90 VAL A C 1
ATOM 745 O O . VAL A 1 90 ? -4.676 -21.312 -0.227 1 97.5 90 VAL A O 1
ATOM 748 N N . ASN A 1 91 ? -5.574 -23.219 0.337 1 97.31 91 ASN A N 1
ATOM 749 C CA . ASN A 1 91 ? -5.242 -23.031 1.746 1 97.31 91 ASN A CA 1
ATOM 750 C C . ASN A 1 91 ? -3.738 -23.141 1.986 1 97.31 91 ASN A C 1
ATOM 752 O O . ASN A 1 91 ? -3.219 -22.531 2.932 1 97.31 91 ASN A O 1
ATOM 756 N N . LYS A 1 92 ? -3.084 -23.891 1.15 1 95.06 92 LYS A N 1
ATOM 757 C CA . LYS A 1 92 ? -1.625 -23.891 1.214 1 95.06 92 LYS A CA 1
ATOM 758 C C . LYS A 1 92 ? -1.071 -22.484 0.926 1 95.06 92 LYS A C 1
ATOM 760 O O . LYS A 1 92 ? -0.166 -22.016 1.618 1 95.06 92 LYS A O 1
ATOM 765 N N . LYS A 1 93 ? -1.616 -21.875 -0.103 1 94.75 93 LYS A N 1
ATOM 766 C CA . LYS A 1 93 ? -1.183 -20.516 -0.455 1 94.75 93 LYS A CA 1
ATOM 767 C C . LYS A 1 93 ? -1.526 -19.531 0.649 1 94.75 93 LYS A C 1
ATOM 769 O O . LYS A 1 93 ? -0.707 -18.672 1.005 1 94.75 93 LYS A O 1
ATOM 774 N N . ILE A 1 94 ? -2.701 -19.641 1.205 1 96.25 94 ILE A N 1
ATOM 775 C CA . ILE A 1 94 ? -3.143 -18.766 2.289 1 96.25 94 ILE A CA 1
ATOM 776 C C . ILE A 1 94 ? -2.221 -18.938 3.494 1 96.25 94 ILE A C 1
ATOM 778 O O . ILE A 1 94 ? -1.737 -17.953 4.055 1 96.25 94 ILE A O 1
ATOM 782 N N . SER A 1 95 ? -1.942 -20.156 3.846 1 94.75 95 SER A N 1
ATOM 783 C CA . SER A 1 95 ? -1.097 -20.453 5 1 94.75 95 SER A CA 1
ATOM 784 C C . SER A 1 95 ? 0.33 -19.953 4.777 1 94.75 95 SER A C 1
ATOM 786 O O . SER A 1 95 ? 0.985 -19.5 5.715 1 94.75 95 SER A O 1
ATOM 788 N N . GLY A 1 96 ? 0.779 -20.125 3.574 1 91.06 96 GLY A N 1
ATOM 789 C CA . GLY A 1 96 ? 2.109 -19.625 3.25 1 91.06 96 GLY A CA 1
ATOM 790 C C . GLY A 1 96 ? 2.268 -18.141 3.479 1 91.06 96 GLY A C 1
ATOM 791 O O . GLY A 1 96 ? 3.209 -17.703 4.145 1 91.06 96 GLY A O 1
ATOM 792 N N . LEU A 1 97 ? 1.36 -17.391 3.002 1 93.25 97 LEU A N 1
ATOM 793 C CA . LEU A 1 97 ? 1.428 -15.938 3.135 1 93.25 97 LEU A CA 1
ATOM 794 C C . LEU A 1 97 ? 1.189 -15.508 4.582 1 93.25 97 LEU A C 1
ATOM 796 O O . LEU A 1 97 ? 1.796 -14.547 5.059 1 93.25 97 LEU A O 1
ATOM 800 N N . LYS A 1 98 ? 0.311 -16.172 5.242 1 92.81 98 LYS A N 1
ATOM 801 C CA . LYS A 1 98 ? 0.076 -15.867 6.652 1 92.81 98 LYS A CA 1
ATOM 802 C C . LYS A 1 98 ? 1.34 -16.094 7.477 1 92.81 98 LYS A C 1
ATOM 804 O O . LYS A 1 98 ? 1.739 -15.227 8.258 1 92.81 98 LYS A O 1
ATOM 809 N N . LYS A 1 99 ? 1.956 -17.203 7.25 1 89.25 99 LYS A N 1
ATOM 810 C CA . LYS A 1 99 ? 3.125 -17.594 8.031 1 89.25 99 LYS A CA 1
ATOM 811 C C . LYS A 1 99 ? 4.316 -16.688 7.727 1 89.25 99 LYS A C 1
ATOM 813 O O . LYS A 1 99 ? 5.059 -16.312 8.633 1 89.25 99 LYS A O 1
ATOM 818 N N . LEU A 1 100 ? 4.418 -16.359 6.523 1 83.19 100 LEU A N 1
ATOM 819 C CA . LEU A 1 100 ? 5.676 -15.75 6.094 1 83.19 100 LEU A CA 1
ATOM 820 C C . LEU A 1 100 ? 5.57 -14.227 6.078 1 83.19 100 LEU A C 1
ATOM 822 O O . LEU A 1 100 ? 6.586 -13.531 6.105 1 83.19 100 LEU A O 1
ATOM 826 N N . GLN A 1 101 ? 4.301 -13.758 6.098 1 84.88 101 GLN A N 1
ATOM 827 C CA . GLN A 1 101 ? 4.203 -12.297 6.047 1 84.88 101 GLN A CA 1
ATOM 828 C C . GLN A 1 101 ? 2.994 -11.805 6.836 1 84.88 101 GLN A C 1
ATOM 830 O O . GLN A 1 101 ? 2.65 -10.617 6.777 1 84.88 101 GLN A O 1
ATOM 835 N N . ASN A 1 102 ? 2.322 -12.648 7.484 1 84.75 102 ASN A N 1
ATOM 836 C CA . ASN A 1 102 ? 1.184 -12.312 8.328 1 84.75 102 ASN A CA 1
ATOM 837 C C . ASN A 1 102 ? 0.044 -11.703 7.523 1 84.75 102 ASN A C 1
ATOM 839 O O . ASN A 1 102 ? -0.606 -10.758 7.973 1 84.75 102 ASN A O 1
ATOM 843 N N . SER A 1 103 ? -0.016 -12.125 6.316 1 83.62 103 SER A N 1
ATOM 844 C CA . SER A 1 103 ? -1.125 -11.68 5.48 1 83.62 103 SER A CA 1
ATOM 845 C C . SER A 1 103 ? -2.375 -12.516 5.723 1 83.62 103 SER A C 1
ATOM 847 O O . SER A 1 103 ? -2.309 -13.75 5.734 1 83.62 103 SER A O 1
ATOM 849 N N . LEU A 1 104 ? -3.475 -11.836 5.93 1 90.12 104 LEU A N 1
ATOM 850 C CA . LEU A 1 104 ? -4.75 -12.516 6.145 1 90.12 104 LEU A CA 1
ATOM 851 C C . LEU A 1 104 ? -5.695 -12.273 4.973 1 90.12 104 LEU A C 1
ATOM 853 O O . LEU A 1 104 ? -6 -11.117 4.648 1 90.12 104 LEU A O 1
ATOM 857 N N . PHE A 1 105 ? -6.066 -13.359 4.324 1 95.69 105 PHE A N 1
ATOM 858 C CA . PHE A 1 105 ? -7.07 -13.266 3.271 1 95.69 105 PHE A CA 1
ATOM 859 C C . PHE A 1 105 ? -7.809 -14.586 3.107 1 95.69 105 PHE A C 1
ATOM 861 O O . PHE A 1 105 ? -7.379 -15.617 3.637 1 95.69 105 PHE A O 1
ATOM 868 N N . GLU A 1 106 ? -8.945 -14.555 2.525 1 97.94 106 GLU A N 1
ATOM 869 C CA . GLU A 1 106 ? -9.773 -15.711 2.188 1 97.94 106 GLU A CA 1
ATOM 870 C C . GLU A 1 106 ? -10.016 -15.797 0.682 1 97.94 106 GLU A C 1
ATOM 872 O O . GLU A 1 106 ? -9.812 -14.812 -0.038 1 97.94 106 GLU A O 1
ATOM 877 N N . VAL A 1 107 ? -10.367 -17.031 0.276 1 98.5 107 VAL A N 1
ATOM 878 C CA . VAL A 1 107 ? -10.594 -17.219 -1.152 1 98.5 107 VAL A CA 1
ATOM 879 C C . VAL A 1 107 ? -11.914 -17.953 -1.372 1 98.5 107 VAL A C 1
ATOM 881 O O . VAL A 1 107 ? -12.242 -18.891 -0.645 1 98.5 107 VAL A O 1
ATOM 884 N N . GLN A 1 108 ? -12.625 -17.453 -2.238 1 97.94 108 GLN A N 1
ATOM 885 C CA . GLN A 1 108 ? -13.82 -18.125 -2.725 1 97.94 108 GLN A CA 1
ATOM 886 C C . GLN A 1 108 ? -13.75 -18.359 -4.23 1 97.94 108 GLN A C 1
ATOM 888 O O . GLN A 1 108 ? -13.281 -17.5 -4.977 1 97.94 108 GLN A O 1
ATOM 893 N N . ILE A 1 109 ? -14.164 -19.562 -4.688 1 98.62 109 ILE A N 1
ATOM 894 C CA . ILE A 1 109 ? -14.234 -19.891 -6.105 1 98.62 109 ILE A CA 1
ATOM 895 C C . ILE A 1 109 ? -15.695 -20.047 -6.531 1 98.62 109 ILE A C 1
ATOM 897 O O . ILE A 1 109 ? -16.484 -20.656 -5.82 1 98.62 109 ILE A O 1
ATOM 901 N N . HIS A 1 110 ? -15.992 -19.469 -7.621 1 98.19 110 HIS A N 1
ATOM 902 C CA . HIS A 1 110 ? -17.359 -19.5 -8.125 1 98.19 110 HIS A CA 1
ATOM 903 C C . HIS A 1 110 ? -17.438 -20.297 -9.43 1 98.19 110 HIS A C 1
ATOM 905 O O . HIS A 1 110 ? -16.5 -20.297 -10.227 1 98.19 110 HIS A O 1
ATOM 911 N N . THR A 1 111 ? -18.594 -20.875 -9.648 1 97.81 111 THR A N 1
ATOM 912 C CA . THR A 1 111 ? -18.828 -21.625 -10.875 1 97.81 111 THR A CA 1
ATOM 913 C C . THR A 1 111 ? -19.234 -20.703 -12.016 1 97.81 111 THR A C 1
ATOM 915 O O . THR A 1 111 ? -19.406 -19.5 -11.805 1 97.81 111 THR A O 1
ATOM 918 N N . LYS A 1 112 ? -19.391 -21.297 -13.195 1 96.94 112 LYS A N 1
ATOM 919 C CA . LYS A 1 112 ? -19.828 -20.578 -14.383 1 96.94 112 LYS A CA 1
ATOM 920 C C . LYS A 1 112 ? -21.188 -19.922 -14.164 1 96.94 112 LYS A C 1
ATOM 922 O O . LYS A 1 112 ? -21.453 -18.844 -14.711 1 96.94 112 LYS A O 1
ATOM 927 N N . ASP A 1 113 ? -22.016 -20.484 -13.312 1 96.19 113 ASP A N 1
ATOM 928 C CA . ASP A 1 113 ? -23.359 -19.984 -13.07 1 96.19 113 ASP A CA 1
ATOM 929 C C . ASP A 1 113 ? -23.406 -19.094 -11.836 1 96.19 113 ASP A C 1
ATOM 931 O O . ASP A 1 113 ? -24.469 -18.781 -11.312 1 96.19 113 ASP A O 1
ATOM 935 N N . LEU A 1 114 ? -22.297 -18.703 -11.312 1 96.31 114 LEU A N 1
ATOM 936 C CA . LEU A 1 114 ? -22.141 -17.766 -10.203 1 96.31 114 LEU A CA 1
ATOM 937 C C . LEU A 1 114 ? -22.688 -18.359 -8.914 1 96.31 114 LEU A C 1
ATOM 939 O O . LEU A 1 114 ? -23.406 -17.688 -8.172 1 96.31 114 LEU A O 1
ATOM 943 N N . THR A 1 115 ? -22.391 -19.641 -8.75 1 96.75 115 THR A N 1
ATOM 944 C CA . THR A 1 115 ? -22.625 -20.312 -7.469 1 96.75 115 THR A CA 1
ATOM 945 C C . THR A 1 115 ? -21.312 -20.594 -6.75 1 96.75 115 THR A C 1
ATOM 947 O O . THR A 1 115 ? -20.25 -20.625 -7.379 1 96.75 115 THR A O 1
ATOM 950 N N . THR A 1 116 ? -21.422 -20.781 -5.441 1 96.75 116 THR A N 1
ATOM 951 C CA . THR A 1 116 ? -20.219 -21.062 -4.672 1 96.75 116 THR A CA 1
ATOM 952 C C . THR A 1 116 ? -19.688 -22.453 -5.016 1 96.75 116 THR A C 1
ATOM 954 O O . THR A 1 116 ? -20.406 -23.438 -4.938 1 96.75 116 THR A O 1
ATOM 957 N N . TYR A 1 117 ? -18.484 -22.562 -5.434 1 98 117 TYR A N 1
ATOM 958 C CA . TYR A 1 117 ? -17.797 -23.828 -5.633 1 98 117 TYR A CA 1
ATOM 959 C C . TYR A 1 117 ? -17.016 -24.234 -4.387 1 98 117 TYR A C 1
ATOM 961 O O . TYR A 1 117 ? -17.109 -25.359 -3.918 1 98 117 TYR A O 1
ATOM 969 N N . LEU A 1 118 ? -16.328 -23.234 -3.869 1 97.81 118 LEU A N 1
ATOM 970 C CA . LEU A 1 118 ? -15.445 -23.484 -2.74 1 97.81 118 LEU A CA 1
ATOM 971 C C . LEU A 1 118 ? -15.227 -22.219 -1.92 1 97.81 118 LEU A C 1
ATOM 973 O O . LEU A 1 118 ? -15.062 -21.141 -2.48 1 97.81 118 LEU A O 1
ATOM 977 N N . ARG A 1 119 ? -15.227 -22.391 -0.629 1 97.62 119 ARG A N 1
ATOM 978 C CA . ARG A 1 119 ? -14.789 -21.375 0.308 1 97.62 119 ARG A CA 1
ATOM 979 C C . ARG A 1 119 ? -13.609 -21.859 1.144 1 97.62 119 ARG A C 1
ATOM 981 O O . ARG A 1 119 ? -13.68 -22.922 1.769 1 97.62 119 ARG A O 1
ATOM 988 N N . SER A 1 120 ? -12.617 -21.016 1.173 1 98.19 120 SER A N 1
ATOM 989 C CA . SER A 1 120 ? -11.414 -21.453 1.87 1 98.19 120 SER A CA 1
ATOM 990 C C . SER A 1 120 ? -11.664 -21.609 3.367 1 98.19 120 SER A C 1
ATOM 992 O O . SER A 1 120 ? -10.969 -22.375 4.043 1 98.19 120 SER A O 1
ATOM 994 N N . TRP A 1 121 ? -12.625 -20.844 3.98 1 96.56 121 TRP A N 1
ATOM 995 C CA . TRP A 1 121 ? -12.867 -20.828 5.422 1 96.56 121 TRP A CA 1
ATOM 996 C C . TRP A 1 121 ? -13.977 -21.797 5.805 1 96.56 121 TRP A C 1
ATOM 998 O O . TRP A 1 121 ? -14.203 -22.047 6.988 1 96.56 121 TRP A O 1
ATOM 1008 N N . ASP A 1 122 ? -14.719 -22.359 4.789 1 96 122 ASP A N 1
ATOM 1009 C CA . ASP A 1 122 ? -15.836 -23.266 5.039 1 96 122 ASP A CA 1
ATOM 1010 C C . ASP A 1 122 ? -16.016 -24.25 3.883 1 96 122 ASP A C 1
ATOM 1012 O O . ASP A 1 122 ? -16.859 -24.031 3.008 1 96 122 ASP A O 1
ATOM 1016 N N . PHE A 1 123 ? -15.422 -25.422 3.875 1 96.94 123 PHE A N 1
ATOM 1017 C CA . PHE A 1 123 ? -15.391 -26.406 2.801 1 96.94 123 PHE A CA 1
ATOM 1018 C C . PHE A 1 123 ? -16.781 -26.969 2.553 1 96.94 123 PHE A C 1
ATOM 1020 O O . PHE A 1 123 ? -17.109 -27.375 1.434 1 96.94 123 PHE A O 1
ATOM 1027 N N . SER A 1 124 ? -17.609 -26.969 3.57 1 96.31 124 SER A N 1
ATOM 1028 C CA . SER A 1 124 ? -18.906 -27.594 3.48 1 96.31 124 SER A CA 1
ATOM 1029 C C . SER A 1 124 ? -19.859 -26.797 2.602 1 96.31 124 SER A C 1
ATOM 1031 O O . SER A 1 124 ? -20.844 -27.328 2.078 1 96.31 124 SER A O 1
ATOM 1033 N N . LYS A 1 125 ? -19.656 -25.5 2.412 1 94 125 LYS A N 1
ATOM 1034 C CA . LYS A 1 125 ? -20.547 -24.625 1.659 1 94 125 LYS A CA 1
ATOM 1035 C C . LYS A 1 125 ? -20.281 -24.719 0.16 1 94 125 LYS A C 1
ATOM 1037 O O . LYS A 1 125 ? -19.141 -24.531 -0.287 1 94 125 LYS A O 1
ATOM 1042 N N . LYS A 1 126 ? -21.359 -25.109 -0.556 1 94.06 126 LYS A N 1
ATOM 1043 C CA . LYS A 1 126 ? -21.297 -25.188 -2.012 1 94.06 126 LYS A CA 1
ATOM 1044 C C . LYS A 1 126 ? -22.672 -25 -2.639 1 94.06 126 LYS A C 1
ATOM 1046 O O . LYS A 1 126 ? -23.688 -25.109 -1.955 1 94.06 126 LYS A O 1
ATOM 1051 N N . ASN A 1 127 ? -22.672 -24.562 -3.832 1 94.56 127 ASN A N 1
ATOM 1052 C CA . ASN A 1 127 ? -23.859 -24.469 -4.672 1 94.56 127 ASN A CA 1
ATOM 1053 C C . ASN A 1 127 ? -24.828 -23.422 -4.141 1 94.56 127 ASN A C 1
ATOM 1055 O O . ASN A 1 127 ? -26.047 -23.609 -4.223 1 94.56 127 ASN A O 1
ATOM 1059 N N . ILE A 1 128 ? -24.312 -22.453 -3.492 1 92.56 128 ILE A N 1
ATOM 1060 C CA . ILE A 1 128 ? -25.125 -21.328 -3.064 1 92.56 128 ILE A CA 1
ATOM 1061 C C . ILE A 1 128 ? -25.203 -20.297 -4.191 1 92.56 128 ILE A C 1
ATOM 1063 O O . ILE A 1 128 ? -24.172 -19.781 -4.637 1 92.56 128 ILE A O 1
ATOM 1067 N N . PRO A 1 129 ? -26.359 -20.031 -4.68 1 93.31 129 PRO A N 1
ATOM 1068 C CA . PRO A 1 129 ? -26.484 -19.016 -5.719 1 93.31 129 PRO A CA 1
ATOM 1069 C C . PRO A 1 129 ? -26.141 -17.609 -5.211 1 93.31 129 PRO A C 1
ATOM 1071 O O . PRO A 1 129 ? -26.625 -17.203 -4.156 1 93.31 129 PRO A O 1
ATOM 1074 N N . LEU A 1 130 ? -25.359 -16.875 -6 1 88.81 130 LEU A N 1
ATOM 1075 C CA . LEU A 1 130 ? -24.859 -15.594 -5.516 1 88.81 130 LEU A CA 1
ATOM 1076 C C . LEU A 1 130 ? -25.25 -14.469 -6.473 1 88.81 130 LEU A C 1
ATOM 1078 O O . LEU A 1 130 ? -25.125 -13.289 -6.137 1 88.81 130 LEU A O 1
ATOM 1082 N N . SER A 1 131 ? -25.812 -14.75 -7.582 1 86.38 131 SER A N 1
ATOM 1083 C CA . SER A 1 131 ? -26 -13.797 -8.664 1 86.38 131 SER A CA 1
ATOM 1084 C C . SER A 1 131 ? -27 -12.711 -8.273 1 86.38 131 SER A C 1
ATOM 1086 O O . SER A 1 131 ? -26.922 -11.578 -8.758 1 86.38 131 SER A O 1
ATOM 1088 N N . TYR A 1 132 ? -27.812 -12.914 -7.375 1 80.06 132 TYR A N 1
ATOM 1089 C CA . TYR A 1 132 ? -28.922 -12.008 -7.098 1 80.06 132 TYR A CA 1
ATOM 1090 C C . TYR A 1 132 ? -28.469 -10.836 -6.23 1 80.06 132 TYR A C 1
ATOM 1092 O O . TYR A 1 132 ? -29.078 -9.766 -6.25 1 80.06 132 TYR A O 1
ATOM 1100 N N . PHE A 1 133 ? -27.359 -11.07 -5.555 1 76.19 133 PHE A N 1
ATOM 1101 C CA . PHE A 1 133 ? -27 -9.977 -4.652 1 76.19 133 PHE A CA 1
ATOM 1102 C C . PHE A 1 133 ? -25.531 -9.617 -4.789 1 76.19 133 PHE A C 1
ATOM 1104 O O . PHE A 1 133 ? -25.047 -8.68 -4.141 1 76.19 133 PHE A O 1
ATOM 1111 N N . ARG A 1 134 ? -24.844 -10.297 -5.602 1 85.81 134 ARG A N 1
ATOM 1112 C CA . ARG A 1 134 ? -23.422 -10.039 -5.773 1 85.81 134 ARG A CA 1
ATOM 1113 C C . ARG A 1 134 ? -23.141 -9.391 -7.125 1 85.81 134 ARG A C 1
ATOM 1115 O O . ARG A 1 134 ? -22.703 -10.062 -8.062 1 85.81 134 ARG A O 1
ATOM 1122 N N . GLU A 1 135 ? -23.219 -8.086 -7.168 1 85.25 135 GLU A N 1
ATOM 1123 C CA . GLU A 1 135 ? -23.109 -7.332 -8.414 1 85.25 135 GLU A CA 1
ATOM 1124 C C . GLU A 1 135 ? -21.688 -7.441 -8.984 1 85.25 135 GLU A C 1
ATOM 1126 O O . GLU A 1 135 ? -21.516 -7.465 -10.203 1 85.25 135 GLU A O 1
ATOM 1131 N N . GLY A 1 136 ? -20.75 -7.477 -8.133 1 90 136 GLY A N 1
ATOM 1132 C CA . GLY A 1 136 ? -19.375 -7.602 -8.586 1 90 136 GLY A CA 1
ATOM 1133 C C . GLY A 1 136 ? -19.109 -8.867 -9.375 1 90 136 GLY A C 1
ATOM 1134 O O . GLY A 1 136 ? -18.406 -8.844 -10.391 1 90 136 GLY A O 1
ATOM 1135 N N . LEU A 1 137 ? -19.734 -9.953 -8.984 1 93.5 137 LEU A N 1
ATOM 1136 C CA . LEU A 1 137 ? -19.594 -11.227 -9.672 1 93.5 137 LEU A CA 1
ATOM 1137 C C . LEU A 1 137 ? -20.219 -11.164 -11.062 1 93.5 137 LEU A C 1
ATOM 1139 O O . LEU A 1 137 ? -19.641 -11.656 -12.031 1 93.5 137 LEU A O 1
ATOM 1143 N N . VAL A 1 138 ? -21.375 -10.586 -11.078 1 93.31 138 VAL A N 1
ATOM 1144 C CA . VAL A 1 138 ? -22.109 -10.469 -12.336 1 93.31 138 VAL A CA 1
ATOM 1145 C C . VAL A 1 138 ? -21.297 -9.641 -13.328 1 93.31 138 VAL A C 1
ATOM 1147 O O . VAL A 1 138 ? -21.172 -10.008 -14.5 1 93.31 138 VAL A O 1
ATOM 1150 N N . LYS A 1 139 ? -20.766 -8.578 -12.836 1 92.75 139 LYS A N 1
ATOM 1151 C CA . LYS A 1 139 ? -19.984 -7.695 -13.703 1 92.75 139 LYS A CA 1
ATOM 1152 C C . LYS A 1 139 ? -18.75 -8.406 -14.25 1 92.75 139 LYS A C 1
ATOM 1154 O O . LYS A 1 139 ? -18.438 -8.305 -15.445 1 92.75 139 LYS A O 1
ATOM 1159 N N . VAL A 1 140 ? -18.047 -9.133 -13.438 1 96.06 140 VAL A N 1
ATOM 1160 C CA . VAL A 1 140 ? -16.828 -9.836 -13.844 1 96.06 140 VAL A CA 1
ATOM 1161 C C . VAL A 1 140 ? -17.172 -10.891 -14.898 1 96.06 140 VAL A C 1
ATOM 1163 O O . VAL A 1 140 ? -16.422 -11.086 -15.859 1 96.06 140 VAL A O 1
ATOM 1166 N N . LYS A 1 141 ? -18.266 -11.586 -14.703 1 96.25 141 LYS A N 1
ATOM 1167 C CA . LYS A 1 141 ? -18.703 -12.57 -15.688 1 96.25 141 LYS A CA 1
ATOM 1168 C C . LYS A 1 141 ? -19 -11.906 -17.031 1 96.25 141 LYS A C 1
ATOM 1170 O O . LYS A 1 141 ? -18.641 -12.43 -18.078 1 96.25 141 LYS A O 1
ATOM 1175 N N . LYS A 1 142 ? -19.641 -10.781 -16.969 1 94.88 142 LYS A N 1
ATOM 1176 C CA . LYS A 1 142 ? -20.078 -10.078 -18.172 1 94.88 142 LYS A CA 1
ATOM 1177 C C . LYS A 1 142 ? -18.891 -9.492 -18.938 1 94.88 142 LYS A C 1
ATOM 1179 O O . LYS A 1 142 ? -18.781 -9.664 -20.156 1 94.88 142 LYS A O 1
ATOM 1184 N N . VAL A 1 143 ? -17.969 -8.844 -18.25 1 94.75 143 VAL A N 1
ATOM 1185 C CA . VAL A 1 143 ? -16.906 -8.078 -18.906 1 94.75 143 VAL A CA 1
ATOM 1186 C C . VAL A 1 143 ? -15.648 -8.93 -19.016 1 94.75 143 VAL A C 1
ATOM 1188 O O . VAL A 1 143 ? -14.734 -8.609 -19.781 1 94.75 143 VAL A O 1
ATOM 1191 N N . LYS A 1 144 ? -15.492 -10.023 -18.219 1 96.19 144 LYS A N 1
ATOM 1192 C CA . LYS A 1 144 ? -14.375 -10.953 -18.219 1 96.19 144 LYS A CA 1
ATOM 1193 C C . LYS A 1 144 ? -13.07 -10.242 -17.859 1 96.19 144 LYS A C 1
ATOM 1195 O O . LYS A 1 144 ? -12.023 -10.508 -18.469 1 96.19 144 LYS A O 1
ATOM 1200 N N . LYS A 1 145 ? -13.172 -9.266 -16.969 1 95.12 145 LYS A N 1
ATOM 1201 C CA . LYS A 1 145 ? -12.023 -8.547 -16.422 1 95.12 145 LYS A CA 1
ATOM 1202 C C . LYS A 1 145 ? -12.078 -8.516 -14.891 1 95.12 145 LYS A C 1
ATOM 1204 O O . LYS A 1 145 ? -13.164 -8.508 -14.305 1 95.12 145 LYS A O 1
ATOM 1209 N N . PRO A 1 146 ? -10.906 -8.555 -14.273 1 96.75 146 PRO A N 1
ATOM 1210 C CA . PRO A 1 146 ? -10.891 -8.5 -12.812 1 96.75 146 PRO A CA 1
ATOM 1211 C C . PRO A 1 146 ? -11.469 -7.191 -12.266 1 96.75 146 PRO A C 1
ATOM 1213 O O . PRO A 1 146 ? -11.477 -6.18 -12.969 1 96.75 146 PRO A O 1
ATOM 1216 N N . LEU A 1 147 ? -11.953 -7.289 -11.094 1 94.88 147 LEU A N 1
ATOM 1217 C CA . LEU A 1 147 ? -12.555 -6.152 -10.398 1 94.88 147 LEU A CA 1
ATOM 1218 C C . LEU A 1 147 ? -12.281 -6.223 -8.898 1 94.88 147 LEU A C 1
ATOM 1220 O O . LEU A 1 147 ? -12.312 -7.301 -8.312 1 94.88 147 LEU A O 1
ATOM 1224 N N . VAL A 1 148 ? -11.984 -5.039 -8.297 1 94.81 148 VAL A N 1
ATOM 1225 C CA . VAL A 1 148 ? -11.797 -4.992 -6.848 1 94.81 148 VAL A CA 1
ATOM 1226 C C . VAL A 1 148 ? -12.625 -3.852 -6.258 1 94.81 148 VAL A C 1
ATOM 1228 O O . VAL A 1 148 ? -12.742 -2.783 -6.863 1 94.81 148 VAL A O 1
ATOM 1231 N N . SER A 1 149 ? -13.289 -4.07 -5.164 1 93 149 SER A N 1
ATOM 1232 C CA . SER A 1 149 ? -14.102 -3.064 -4.492 1 93 149 SER A CA 1
ATOM 1233 C C . SER A 1 149 ? -14.406 -3.469 -3.053 1 93 149 SER A C 1
ATOM 1235 O O . SER A 1 149 ? -14.109 -4.594 -2.645 1 93 149 SER A O 1
ATOM 1237 N N . ILE A 1 150 ? -14.805 -2.463 -2.271 1 92.44 150 ILE A N 1
ATOM 1238 C CA . ILE A 1 150 ? -15.469 -2.803 -1.018 1 92.44 150 ILE A CA 1
ATOM 1239 C C . ILE A 1 150 ? -16.875 -3.318 -1.302 1 92.44 150 ILE A C 1
ATOM 1241 O O . ILE A 1 150 ? -17.656 -2.656 -1.985 1 92.44 150 ILE A O 1
ATOM 1245 N N . GLU A 1 151 ? -17.156 -4.445 -0.891 1 89.75 151 GLU A N 1
ATOM 1246 C CA . GLU A 1 151 ? -18.438 -5.043 -1.271 1 89.75 151 GLU A CA 1
ATOM 1247 C C . GLU A 1 151 ? -19.281 -5.383 -0.04 1 89.75 151 GLU A C 1
ATOM 1249 O O . GLU A 1 151 ? -18.734 -5.805 0.984 1 89.75 151 GLU A O 1
ATOM 1254 N N . LEU A 1 152 ? -20.562 -5.223 -0.339 1 88.44 152 LEU A N 1
ATOM 1255 C CA . LEU A 1 152 ? -21.578 -5.578 0.653 1 88.44 152 LEU A CA 1
ATOM 1256 C C . LEU A 1 152 ? -22.078 -7 0.433 1 88.44 152 LEU A C 1
ATOM 1258 O O . LEU A 1 152 ? -22.734 -7.281 -0.577 1 88.44 152 LEU A O 1
ATOM 1262 N N . GLY A 1 153 ? -21.672 -7.898 1.217 1 87 153 GLY A N 1
ATOM 1263 C CA . GLY A 1 153 ? -22.234 -9.234 1.387 1 87 153 GLY A CA 1
ATOM 1264 C C . GLY A 1 153 ? -22.703 -9.508 2.803 1 87 153 GLY A C 1
ATOM 1265 O O . GLY A 1 153 ? -23.219 -8.609 3.477 1 87 153 GLY A O 1
ATOM 1266 N N . LYS A 1 154 ? -22.672 -10.836 3.146 1 87.88 154 LYS A N 1
ATOM 1267 C CA . LYS A 1 154 ? -22.969 -11.133 4.547 1 87.88 154 LYS A CA 1
ATOM 1268 C C . LYS A 1 154 ? -22.016 -10.398 5.48 1 87.88 154 LYS A C 1
ATOM 1270 O O . LYS A 1 154 ? -22.344 -10.141 6.641 1 87.88 154 LYS A O 1
ATOM 1275 N N . ARG A 1 155 ? -20.891 -10.102 4.859 1 91.44 155 ARG A N 1
ATOM 1276 C CA . ARG A 1 155 ? -19.875 -9.266 5.48 1 91.44 155 ARG A CA 1
ATOM 1277 C C . ARG A 1 155 ? -19.547 -8.062 4.605 1 91.44 155 ARG A C 1
ATOM 1279 O O . ARG A 1 155 ? -20.016 -7.969 3.469 1 91.44 155 ARG A O 1
ATOM 1286 N N . VAL A 1 156 ? -18.875 -7.105 5.184 1 93.69 156 VAL A N 1
ATOM 1287 C CA . VAL A 1 156 ? -18.328 -5.984 4.422 1 93.69 156 VAL A CA 1
ATOM 1288 C C . VAL A 1 156 ? -16.797 -6.062 4.41 1 93.69 156 VAL A C 1
ATOM 1290 O O . VAL A 1 156 ? -16.156 -6.023 5.461 1 93.69 156 VAL A O 1
ATOM 1293 N N . ASN A 1 157 ? -16.281 -6.277 3.273 1 94.75 157 ASN A N 1
ATOM 1294 C CA . ASN A 1 157 ? -14.836 -6.438 3.104 1 94.75 157 ASN A CA 1
ATOM 1295 C C . ASN A 1 157 ? -14.383 -5.996 1.714 1 94.75 157 ASN A C 1
ATOM 1297 O O . ASN A 1 157 ? -15.203 -5.598 0.885 1 94.75 157 ASN A O 1
ATOM 1301 N N . ILE A 1 158 ? -13.062 -5.98 1.528 1 95.56 158 ILE A N 1
ATOM 1302 C CA . ILE A 1 158 ? -12.5 -5.781 0.199 1 95.56 158 ILE A CA 1
ATOM 1303 C C . ILE A 1 158 ? -12.523 -7.098 -0.576 1 95.56 158 ILE A C 1
ATOM 1305 O O . ILE A 1 158 ? -12.055 -8.125 -0.081 1 95.56 158 ILE A O 1
ATOM 1309 N N . LYS A 1 159 ? -13.117 -7.066 -1.728 1 96.06 159 LYS A N 1
ATOM 1310 C CA . LYS A 1 159 ? -13.188 -8.266 -2.561 1 96.06 159 LYS A CA 1
ATOM 1311 C C . LYS A 1 159 ? -12.617 -8 -3.951 1 96.06 159 LYS A C 1
ATOM 1313 O O . LYS A 1 159 ? -12.961 -7.012 -4.598 1 96.06 159 LYS A O 1
ATOM 1318 N N . ALA A 1 160 ? -11.672 -8.766 -4.301 1 97.44 160 ALA A N 1
ATOM 1319 C CA . ALA A 1 160 ? -11.117 -8.758 -5.656 1 97.44 160 ALA A CA 1
ATOM 1320 C C . ALA A 1 160 ? -11.523 -10.016 -6.418 1 97.44 160 ALA A C 1
ATOM 1322 O O . ALA A 1 160 ? -11.25 -11.133 -5.969 1 97.44 160 ALA A O 1
ATOM 1323 N N . ILE A 1 161 ? -12.164 -9.836 -7.539 1 97.62 161 ILE A N 1
ATOM 1324 C CA . ILE A 1 161 ? -12.703 -10.945 -8.312 1 97.62 161 ILE A CA 1
ATOM 1325 C C . ILE A 1 161 ? -12.008 -11.016 -9.672 1 97.62 161 ILE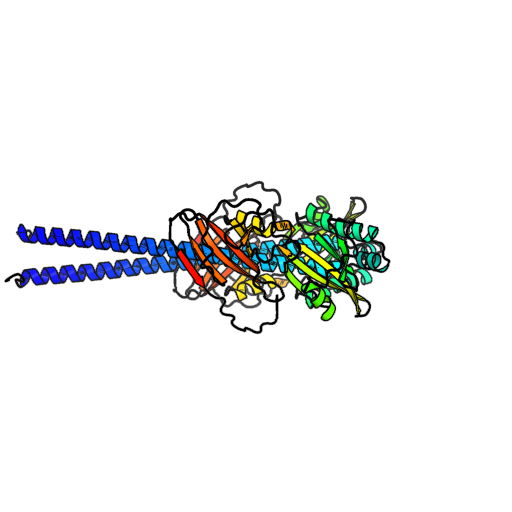 A C 1
ATOM 1327 O O . ILE A 1 161 ? -11.93 -10.008 -10.383 1 97.62 161 ILE A O 1
ATOM 1331 N N . SER A 1 162 ? -11.469 -12.141 -9.969 1 98 162 SER A N 1
ATOM 1332 C CA . SER A 1 162 ? -10.859 -12.375 -11.273 1 98 162 SER A CA 1
ATOM 1333 C C . SER A 1 162 ? -11.547 -13.523 -12 1 98 162 SER A C 1
ATOM 1335 O O . SER A 1 162 ? -11.828 -14.562 -11.398 1 98 162 SER A O 1
ATOM 1337 N N . PRO A 1 163 ? -11.789 -13.367 -13.273 1 98.19 163 PRO A N 1
ATOM 1338 C CA . PRO A 1 163 ? -12.422 -14.445 -14.039 1 98.19 163 PRO A CA 1
ATOM 1339 C C . PRO A 1 163 ? -11.469 -15.602 -14.344 1 98.19 163 PRO A C 1
ATOM 1341 O O . PRO A 1 163 ? -10.266 -15.383 -14.484 1 98.19 163 PRO A O 1
ATOM 1344 N N . ILE A 1 164 ? -11.977 -16.75 -14.312 1 97.81 164 ILE A N 1
ATOM 1345 C CA . ILE A 1 164 ? -11.305 -17.906 -14.891 1 97.81 164 ILE A CA 1
ATOM 1346 C C . ILE A 1 164 ? -11.766 -18.109 -16.344 1 97.81 164 ILE A C 1
ATOM 1348 O O . ILE A 1 164 ? -12.953 -18.344 -16.594 1 97.81 164 ILE A O 1
ATOM 1352 N N . LEU A 1 165 ? -10.781 -17.969 -17.219 1 95.44 165 LEU A N 1
ATOM 1353 C CA . LEU A 1 165 ? -11.125 -18.047 -18.641 1 95.44 165 LEU A CA 1
ATOM 1354 C C . LEU A 1 165 ? -10.516 -19.297 -19.266 1 95.44 165 LEU A C 1
ATOM 1356 O O . LEU A 1 165 ? -9.383 -19.672 -18.953 1 95.44 165 LEU A O 1
ATOM 1360 N N . LYS A 1 166 ? -11.25 -19.984 -20.016 1 93.12 166 LYS A N 1
ATOM 1361 C CA . LYS A 1 166 ? -10.805 -21.062 -20.891 1 93.12 166 LYS A CA 1
ATOM 1362 C C . LYS A 1 166 ? -11.133 -20.766 -22.344 1 93.12 166 LYS A C 1
ATOM 1364 O O . LYS A 1 166 ? -12.297 -20.688 -22.734 1 93.12 166 LYS A O 1
ATOM 1369 N N . ASN A 1 167 ? -10.086 -20.594 -23.156 1 92.25 167 ASN A N 1
ATOM 1370 C CA . ASN A 1 167 ? -10.266 -20.234 -24.547 1 92.25 167 ASN A CA 1
ATOM 1371 C C . ASN A 1 167 ? -11.156 -19.016 -24.703 1 92.25 167 ASN A C 1
ATOM 1373 O O . ASN A 1 167 ? -12.094 -19.016 -25.516 1 92.25 167 ASN A O 1
ATOM 1377 N N . GLY A 1 168 ? -11.016 -18.094 -23.812 1 91.06 168 GLY A N 1
ATOM 1378 C CA . GLY A 1 168 ? -11.719 -16.828 -23.906 1 91.06 168 GLY A CA 1
ATOM 1379 C C . GLY A 1 168 ? -13.102 -16.875 -23.281 1 91.06 168 GLY A C 1
ATOM 1380 O O . GLY A 1 168 ? -13.773 -15.844 -23.156 1 91.06 168 GLY A O 1
ATOM 1381 N N . GLU A 1 169 ? -13.492 -18.031 -22.891 1 95.62 169 GLU A N 1
ATOM 1382 C CA . GLU A 1 169 ? -14.82 -18.188 -22.312 1 95.62 169 GLU A CA 1
ATOM 1383 C C . GLU A 1 169 ? -14.758 -18.203 -20.781 1 95.62 169 GLU A C 1
ATOM 1385 O O . GLU A 1 169 ? -13.852 -18.797 -20.203 1 95.62 169 GLU A O 1
ATOM 1390 N N . PHE A 1 170 ? -15.75 -17.594 -20.172 1 97.62 170 PHE A N 1
ATOM 1391 C CA . PHE A 1 170 ? -15.859 -17.547 -18.719 1 97.62 170 PHE A CA 1
ATOM 1392 C C . PHE A 1 170 ? -16.312 -18.906 -18.172 1 97.62 170 PHE A C 1
ATOM 1394 O O . PHE A 1 170 ? -17.359 -19.406 -18.547 1 97.62 170 PHE A O 1
ATOM 1401 N N . ILE A 1 171 ? -15.531 -19.484 -17.266 1 98 171 ILE A N 1
ATOM 1402 C CA . ILE A 1 171 ? -15.93 -20.781 -16.719 1 98 171 ILE A CA 1
ATOM 1403 C C . ILE A 1 171 ? -16.062 -20.672 -15.195 1 98 171 ILE A C 1
ATOM 1405 O O . ILE A 1 171 ? -16.391 -21.656 -14.523 1 98 171 ILE A O 1
ATOM 1409 N N . GLY A 1 172 ? -15.773 -19.562 -14.625 1 98.12 172 GLY A N 1
ATOM 1410 C CA . GLY A 1 172 ? -15.859 -19.297 -13.195 1 98.12 172 GLY A CA 1
ATOM 1411 C C . GLY A 1 172 ? -15.078 -18.078 -12.758 1 98.12 172 GLY A C 1
ATOM 1412 O O . GLY A 1 172 ? -14.633 -17.281 -13.602 1 98.12 172 GLY A O 1
ATOM 1413 N N . SER A 1 173 ? -14.969 -17.891 -11.461 1 98.31 173 SER A N 1
ATOM 1414 C CA . SER A 1 173 ? -14.188 -16.766 -10.953 1 98.31 173 SER A CA 1
ATOM 1415 C C . SER A 1 173 ? -13.555 -17.094 -9.602 1 98.31 173 SER A C 1
ATOM 1417 O O . SER A 1 173 ? -14.016 -18 -8.898 1 98.31 173 SER A O 1
ATOM 1419 N N . ILE A 1 174 ? -12.492 -16.453 -9.352 1 98.56 174 ILE A N 1
ATOM 1420 C CA . ILE A 1 174 ? -11.805 -16.531 -8.062 1 98.56 174 ILE A CA 1
ATOM 1421 C C . ILE A 1 174 ? -11.914 -15.188 -7.34 1 98.56 174 ILE A C 1
ATOM 1423 O O . ILE A 1 174 ? -11.68 -14.133 -7.934 1 98.56 174 ILE A O 1
ATOM 1427 N N . GLU A 1 175 ? -12.305 -15.258 -6.117 1 98.12 175 GLU A N 1
ATOM 1428 C CA . GLU A 1 175 ? -12.461 -14.07 -5.289 1 98.12 175 GLU A CA 1
ATOM 1429 C C . GLU A 1 175 ? -11.508 -14.102 -4.094 1 98.12 175 GLU A C 1
ATOM 1431 O O . GLU A 1 175 ? -11.492 -15.07 -3.332 1 98.12 175 GLU A O 1
ATOM 1436 N N . VAL A 1 176 ? -10.703 -13.062 -3.998 1 98.25 176 VAL A N 1
ATOM 1437 C CA . VAL A 1 176 ? -9.883 -12.852 -2.809 1 98.25 176 VAL A CA 1
ATOM 1438 C C . VAL A 1 176 ? -10.562 -11.836 -1.888 1 98.25 176 VAL A C 1
ATOM 1440 O O . VAL A 1 176 ? -10.977 -10.766 -2.332 1 98.25 176 VAL A O 1
ATOM 1443 N N . ILE A 1 177 ? -10.688 -12.227 -0.651 1 97.81 177 ILE A N 1
ATOM 1444 C CA . ILE A 1 177 ? -11.391 -11.422 0.341 1 97.81 177 ILE A CA 1
ATOM 1445 C C . ILE A 1 177 ? -10.414 -10.969 1.425 1 97.81 177 ILE A C 1
ATOM 1447 O O . ILE A 1 177 ? -9.758 -11.797 2.061 1 97.81 177 ILE A O 1
ATOM 1451 N N . ILE A 1 178 ? -10.305 -9.695 1.596 1 96.56 178 ILE A N 1
ATOM 1452 C CA . ILE A 1 178 ? -9.422 -9.125 2.604 1 96.56 178 ILE A CA 1
ATOM 1453 C C . ILE A 1 178 ? -10.219 -8.211 3.531 1 96.56 178 ILE A C 1
ATOM 1455 O O . ILE A 1 178 ? -10.992 -7.367 3.07 1 96.56 178 ILE A O 1
ATOM 1459 N N . GLY A 1 179 ? -10.047 -8.414 4.871 1 94.81 179 GLY A N 1
ATOM 1460 C CA . GLY A 1 179 ? -10.68 -7.527 5.832 1 94.81 179 GLY A CA 1
ATOM 1461 C C . GLY A 1 179 ? -9.922 -6.227 6.031 1 94.81 179 GLY A C 1
ATOM 1462 O O . GLY A 1 179 ? -9.109 -5.84 5.188 1 94.81 179 GLY A O 1
ATOM 1463 N N . PHE A 1 180 ? -10.219 -5.559 7.148 1 95.81 180 PHE A N 1
ATOM 1464 C CA . PHE A 1 180 ? -9.648 -4.238 7.391 1 95.81 180 PHE A CA 1
ATOM 1465 C C . PHE A 1 180 ? -8.617 -4.289 8.516 1 95.81 180 PHE A C 1
ATOM 1467 O O . PHE A 1 180 ? -8.203 -3.25 9.031 1 95.81 180 PHE A O 1
ATOM 1474 N N . ASN A 1 181 ? -8.195 -5.484 8.859 1 94 181 ASN A N 1
ATOM 1475 C CA . ASN A 1 181 ? -7.273 -5.648 9.977 1 94 181 ASN A CA 1
ATOM 1476 C C . ASN A 1 181 ? -5.945 -4.945 9.719 1 94 181 ASN A C 1
ATOM 1478 O O . ASN A 1 181 ? -5.41 -4.273 10.602 1 94 181 ASN A O 1
ATOM 1482 N N . HIS A 1 182 ? -5.387 -5.176 8.57 1 93.88 182 HIS A N 1
ATOM 1483 C CA . HIS A 1 182 ? -4.113 -4.547 8.234 1 93.88 182 HIS A CA 1
ATOM 1484 C C . HIS A 1 182 ? -4.23 -3.025 8.258 1 93.88 182 HIS A C 1
ATOM 1486 O O . HIS A 1 182 ? -3.35 -2.34 8.789 1 93.88 182 HIS A O 1
ATOM 1492 N N . LEU A 1 183 ? -5.297 -2.523 7.695 1 94.94 183 LEU A N 1
ATOM 1493 C CA . LEU A 1 183 ? -5.57 -1.09 7.707 1 94.94 183 LEU A CA 1
ATOM 1494 C C . LEU A 1 183 ? -5.621 -0.557 9.133 1 94.94 183 LEU A C 1
ATOM 1496 O O . LEU A 1 183 ? -4.992 0.458 9.445 1 94.94 183 LEU A O 1
ATOM 1500 N N . GLU A 1 184 ? -6.316 -1.258 9.984 1 95.12 184 GLU A N 1
ATOM 1501 C CA . GLU A 1 184 ? -6.465 -0.864 11.383 1 95.12 184 GLU A CA 1
ATOM 1502 C C . GLU A 1 184 ? -5.113 -0.847 12.094 1 95.12 184 GLU A C 1
ATOM 1504 O O . GLU A 1 184 ? -4.816 0.083 12.844 1 95.12 184 GLU A O 1
ATOM 1509 N N . LYS A 1 185 ? -4.387 -1.812 11.859 1 93.88 185 LYS A N 1
ATOM 1510 C CA . LYS A 1 185 ? -3.086 -1.929 12.508 1 93.88 185 LYS A CA 1
ATOM 1511 C C . LYS A 1 185 ? -2.152 -0.8 12.086 1 93.88 185 LYS A C 1
ATOM 1513 O O . LYS A 1 185 ? -1.49 -0.184 12.922 1 93.88 185 LYS A O 1
ATOM 1518 N N . GLU A 1 186 ? -2.078 -0.562 10.797 1 93.31 186 GLU A N 1
ATOM 1519 C CA . GLU A 1 186 ? -1.216 0.494 10.281 1 93.31 186 GLU A CA 1
ATOM 1520 C C . GLU A 1 186 ? -1.607 1.855 10.844 1 93.31 186 GLU A C 1
ATOM 1522 O O . GLU A 1 186 ? -0.742 2.66 11.195 1 93.31 186 GLU A O 1
ATOM 1527 N N . LEU A 1 187 ? -2.869 2.133 10.922 1 95 187 LEU A N 1
ATOM 1528 C CA . LEU A 1 187 ? -3.352 3.396 11.461 1 95 187 LEU A CA 1
ATOM 1529 C C . LEU A 1 187 ? -3.049 3.496 12.953 1 95 187 LEU A C 1
ATOM 1531 O O . LEU A 1 187 ? -2.635 4.551 13.438 1 95 187 LEU A O 1
ATOM 1535 N N . LYS A 1 188 ? -3.229 2.395 13.617 1 94.12 188 LYS A N 1
ATOM 1536 C CA . LYS A 1 188 ? -2.951 2.373 15.055 1 94.12 188 LYS A CA 1
ATOM 1537 C C . LYS A 1 188 ? -1.483 2.68 15.328 1 94.12 188 LYS A C 1
ATOM 1539 O O . LYS A 1 188 ? -1.166 3.426 16.266 1 94.12 188 LYS A O 1
ATOM 1544 N N . ASP A 1 189 ? -0.641 2.137 14.57 1 90.31 189 ASP A N 1
ATOM 1545 C CA . ASP A 1 189 ? 0.794 2.363 14.711 1 90.31 189 ASP A CA 1
ATOM 1546 C C . ASP A 1 189 ? 1.136 3.842 14.539 1 90.31 189 ASP A C 1
ATOM 1548 O O . ASP A 1 189 ? 2.17 4.305 15.023 1 90.31 189 ASP A O 1
ATOM 1552 N N . LYS A 1 190 ? 0.258 4.535 13.914 1 88.56 190 LYS A N 1
ATOM 1553 C CA . LYS A 1 190 ? 0.49 5.957 13.664 1 88.56 190 LYS A CA 1
ATOM 1554 C C . LYS A 1 190 ? -0.288 6.82 14.656 1 88.56 190 LYS A C 1
ATOM 1556 O O . LYS A 1 190 ? -0.353 8.039 14.508 1 88.56 190 LYS A O 1
ATOM 1561 N N . GLY A 1 191 ? -0.966 6.188 15.57 1 90.06 191 GLY A N 1
ATOM 1562 C CA . GLY A 1 191 ? -1.678 6.898 16.625 1 90.06 191 GLY A CA 1
ATOM 1563 C C . GLY A 1 191 ? -3.123 7.195 16.266 1 90.06 191 GLY A C 1
ATOM 1564 O O . GLY A 1 191 ? -3.766 8.031 16.906 1 90.06 191 GLY A O 1
ATOM 1565 N N . TYR A 1 192 ? -3.615 6.574 15.164 1 94 192 TYR A N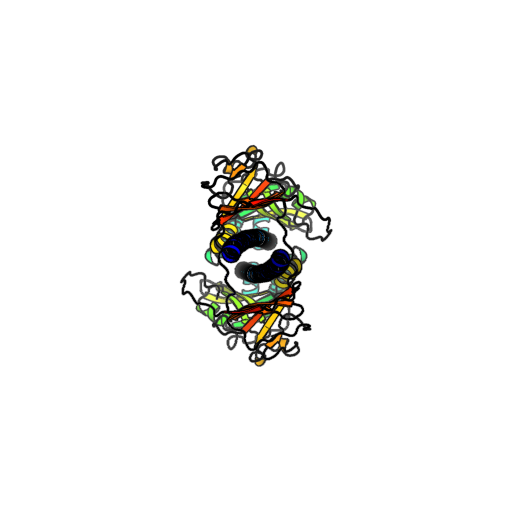 1
ATOM 1566 C CA . TYR A 1 192 ? -5 6.762 14.75 1 94 192 TYR A CA 1
ATOM 1567 C C . TYR A 1 192 ? -5.844 5.543 15.102 1 94 192 TYR A C 1
ATOM 1569 O O . TYR A 1 192 ? -5.324 4.43 15.211 1 94 192 TYR A O 1
ATOM 1577 N N . ASN A 1 193 ? -7.109 5.801 15.328 1 94.19 193 ASN A N 1
ATOM 1578 C CA . ASN A 1 193 ? -8.094 4.73 15.461 1 94.19 193 ASN A CA 1
ATOM 1579 C C . ASN A 1 193 ? -9.094 4.746 14.305 1 94.19 193 ASN A C 1
ATOM 1581 O O . ASN A 1 193 ? -9.523 5.816 13.867 1 94.19 193 ASN A O 1
ATOM 1585 N N . LEU A 1 194 ? -9.5 3.549 13.906 1 96.06 194 LEU A N 1
ATOM 1586 C CA . LEU A 1 194 ? -10.398 3.434 12.766 1 96.06 194 LEU A CA 1
ATOM 1587 C C . LEU A 1 194 ? -11.734 2.83 13.188 1 96.06 194 LEU A C 1
ATOM 1589 O O . LEU A 1 194 ? -11.766 1.798 13.867 1 96.06 194 LEU A O 1
ATOM 1593 N N . ASP A 1 195 ? -12.781 3.488 12.82 1 94.88 195 ASP A N 1
ATOM 1594 C CA . ASP A 1 195 ? -14.133 2.951 12.906 1 94.88 195 ASP A CA 1
ATOM 1595 C C . ASP A 1 195 ? -14.812 2.934 11.539 1 94.88 195 ASP A C 1
ATOM 1597 O O . ASP A 1 195 ? -14.828 3.949 10.836 1 94.88 195 ASP A O 1
ATOM 1601 N N . ILE A 1 196 ? -15.297 1.788 11.195 1 96.62 196 ILE A N 1
ATOM 1602 C CA . ILE A 1 196 ? -16 1.65 9.93 1 96.62 196 ILE A CA 1
ATOM 1603 C C . ILE A 1 196 ? -17.5 1.485 10.188 1 96.62 196 ILE A C 1
ATOM 1605 O O . ILE A 1 196 ? -17.922 0.58 10.914 1 96.62 196 ILE A O 1
ATOM 1609 N N . LEU A 1 197 ? -18.266 2.357 9.562 1 95.62 197 LEU A N 1
ATOM 1610 C CA . LEU A 1 197 ? -19.719 2.371 9.773 1 95.62 197 LEU A CA 1
ATOM 1611 C C . LEU A 1 197 ? -20.453 1.926 8.516 1 95.62 197 LEU A C 1
ATOM 1613 O O . LEU A 1 197 ? -20.109 2.346 7.406 1 95.62 197 LEU A O 1
ATOM 1617 N N . LEU A 1 198 ? -21.391 1.045 8.703 1 96.69 198 LEU A N 1
ATOM 1618 C CA . LEU A 1 198 ? -22.312 0.637 7.656 1 96.69 198 LEU A CA 1
ATOM 1619 C C . LEU A 1 198 ? -23.734 1.085 7.977 1 96.69 198 LEU A C 1
ATOM 1621 O O . LEU A 1 198 ? -24.203 0.933 9.109 1 96.69 198 LEU A O 1
ATOM 1625 N N . ASN A 1 199 ? -24.391 1.678 6.953 1 95.81 199 ASN A N 1
ATOM 1626 C CA . ASN A 1 199 ? -25.781 2.018 7.156 1 95.81 199 ASN A CA 1
ATOM 1627 C C . ASN A 1 199 ? -26.609 0.794 7.547 1 95.81 199 ASN A C 1
ATOM 1629 O O . ASN A 1 199 ? -26.531 -0.248 6.895 1 95.81 199 ASN A O 1
ATOM 1633 N N . LYS A 1 200 ? -27.438 0.882 8.562 1 95.12 200 LYS A N 1
ATOM 1634 C CA . LYS A 1 200 ? -28.188 -0.239 9.125 1 95.12 200 LYS A CA 1
ATOM 1635 C C . LYS A 1 200 ? -29.188 -0.79 8.109 1 95.12 200 LYS A C 1
ATOM 1637 O O . LYS A 1 200 ? -29.656 -1.919 8.25 1 95.12 200 LYS A O 1
ATOM 1642 N N . GLU A 1 201 ? -29.531 -0.014 7.152 1 95 201 GLU A N 1
ATOM 1643 C CA . GLU A 1 201 ? -30.5 -0.452 6.141 1 95 201 GLU A CA 1
ATOM 1644 C C . GLU A 1 201 ? -29.969 -1.659 5.371 1 95 201 GLU A C 1
ATOM 1646 O O . GLU A 1 201 ? -30.734 -2.389 4.746 1 95 201 GLU A O 1
ATOM 1651 N N . TYR A 1 202 ? -28.656 -1.909 5.48 1 93.94 202 TYR A N 1
ATOM 1652 C CA . TYR A 1 202 ? -28.062 -2.994 4.715 1 93.94 202 TYR A CA 1
ATOM 1653 C C . TYR A 1 202 ? -27.906 -4.246 5.57 1 93.94 202 TYR A C 1
ATOM 1655 O O . TYR A 1 202 ? -27.312 -5.238 5.133 1 93.94 202 TYR A O 1
ATOM 1663 N N . LEU A 1 203 ? -28.453 -4.266 6.762 1 95.06 203 LEU A N 1
ATOM 1664 C CA . LEU A 1 203 ? -28.281 -5.383 7.684 1 95.06 203 LEU A CA 1
ATOM 1665 C C . LEU A 1 203 ? -29.016 -6.621 7.184 1 95.06 203 LEU A C 1
ATOM 1667 O O . LEU A 1 203 ? -28.734 -7.734 7.633 1 95.06 203 LEU A O 1
ATOM 1671 N N . ASN A 1 204 ? -30.016 -6.43 6.293 1 92.12 204 ASN A N 1
ATOM 1672 C CA . ASN A 1 204 ? -30.672 -7.586 5.691 1 92.12 204 ASN A CA 1
ATOM 1673 C C . ASN A 1 204 ? -29.719 -8.391 4.824 1 92.12 204 ASN A C 1
ATOM 1675 O O . ASN A 1 204 ? -29.906 -9.594 4.629 1 92.12 204 ASN A O 1
ATOM 1679 N N . ILE A 1 205 ? -28.75 -7.715 4.344 1 89.25 205 ILE A N 1
ATOM 1680 C CA . ILE A 1 205 ? -27.734 -8.359 3.531 1 89.25 205 ILE A CA 1
ATOM 1681 C C . ILE A 1 205 ? -26.531 -8.734 4.41 1 89.25 205 ILE A C 1
ATOM 1683 O O . ILE A 1 205 ? -26.094 -9.883 4.406 1 89.25 205 ILE A O 1
ATOM 1687 N N . ALA A 1 206 ? -26.078 -7.73 5.227 1 93.25 206 ALA A N 1
ATOM 1688 C CA . ALA A 1 206 ? -24.938 -7.93 6.113 1 93.25 206 ALA A CA 1
ATOM 1689 C C . ALA A 1 206 ? -25.359 -8.625 7.402 1 93.25 206 ALA A C 1
ATOM 1691 O O . ALA A 1 206 ? -25.203 -8.07 8.492 1 93.25 206 ALA A O 1
ATOM 1692 N N . THR A 1 207 ? -25.672 -9.836 7.285 1 92.25 207 THR A N 1
ATOM 1693 C CA . THR A 1 207 ? -26.312 -10.547 8.383 1 92.25 207 THR A CA 1
ATOM 1694 C C . THR A 1 207 ? -25.312 -10.844 9.492 1 92.25 207 THR A C 1
ATOM 1696 O O . THR A 1 207 ? -25.703 -10.992 10.656 1 92.25 207 THR A O 1
ATOM 1699 N N . THR A 1 208 ? -24.031 -10.883 9.227 1 92.88 208 THR A N 1
ATOM 1700 C CA . THR A 1 208 ? -23.031 -11.195 10.234 1 92.88 208 THR A CA 1
ATOM 1701 C C . THR A 1 208 ? -22.828 -10.008 11.172 1 92.88 208 THR A C 1
ATOM 1703 O O . THR A 1 208 ? -22.219 -10.148 12.234 1 92.88 208 THR A O 1
ATOM 1706 N N . LEU A 1 209 ? -23.328 -8.875 10.797 1 95.06 209 LEU A N 1
ATOM 1707 C CA . LEU A 1 209 ? -23.094 -7.656 11.555 1 95.06 209 LEU A CA 1
ATOM 1708 C C . LEU A 1 209 ? -24.297 -7.328 12.438 1 95.06 209 LEU A C 1
ATOM 1710 O O . LEU A 1 209 ? -24.297 -6.316 13.148 1 95.06 209 LEU A O 1
ATOM 1714 N N . LYS A 1 210 ? -25.266 -8.164 12.484 1 94.25 210 LYS A N 1
ATOM 1715 C CA . LYS A 1 210 ? -26.531 -7.879 13.164 1 94.25 210 LYS A CA 1
ATOM 1716 C C . LYS A 1 210 ? -26.312 -7.668 14.664 1 94.25 210 LYS A C 1
ATOM 1718 O O . LYS A 1 210 ? -27.047 -6.902 15.297 1 94.25 210 LYS A O 1
ATOM 1723 N N . ASN A 1 211 ? -25.297 -8.281 15.227 1 93.19 211 ASN A N 1
ATOM 1724 C CA . ASN A 1 211 ? -25.078 -8.188 16.656 1 93.19 211 ASN A CA 1
ATOM 1725 C C . ASN A 1 211 ? -23.984 -7.168 17 1 93.19 211 ASN A C 1
ATOM 1727 O O . ASN A 1 211 ? -23.594 -7.035 18.156 1 93.19 211 ASN A O 1
ATOM 1731 N N . ASN A 1 212 ? -23.531 -6.48 16.016 1 94.75 212 ASN A N 1
ATOM 1732 C CA . ASN A 1 212 ? -22.516 -5.457 16.266 1 94.75 212 ASN A CA 1
ATOM 1733 C C . ASN A 1 212 ? -23.141 -4.191 16.859 1 94.75 212 ASN A C 1
ATOM 1735 O O . ASN A 1 212 ? -24.344 -3.979 16.75 1 94.75 212 ASN A O 1
ATOM 1739 N N . PRO A 1 213 ? -22.312 -3.365 17.5 1 92.88 213 PRO A N 1
ATOM 1740 C CA . PRO A 1 213 ? -22.828 -2.127 18.094 1 92.88 213 PRO A CA 1
ATOM 1741 C C . PRO A 1 213 ? -23.453 -1.196 17.062 1 92.88 213 PRO A C 1
ATOM 1743 O O . PRO A 1 213 ? -22.938 -1.072 15.945 1 92.88 213 PRO A O 1
ATOM 1746 N N . ILE A 1 214 ? -24.562 -0.547 17.453 1 91.69 214 ILE A N 1
ATOM 1747 C CA . ILE A 1 214 ? -25.281 0.396 16.609 1 91.69 214 ILE A CA 1
ATOM 1748 C C . ILE A 1 214 ? -25 1.824 17.062 1 91.69 214 ILE A C 1
ATOM 1750 O O . ILE A 1 214 ? -25.016 2.109 18.266 1 91.69 214 ILE A O 1
ATOM 1754 N N . ILE A 1 215 ? -24.703 2.625 16.141 1 89.5 215 ILE A N 1
ATOM 1755 C CA . ILE A 1 215 ? -24.469 4.047 16.375 1 89.5 215 ILE A CA 1
ATOM 1756 C C . ILE A 1 215 ? -25.375 4.875 15.469 1 89.5 215 ILE A C 1
ATOM 1758 O O . ILE A 1 215 ? -25.047 5.109 14.297 1 89.5 215 ILE A O 1
ATOM 1762 N N . GLY A 1 216 ? -26.422 5.441 16.062 1 89.06 216 GLY A N 1
ATOM 1763 C CA . GLY A 1 216 ? -27.406 6.109 15.219 1 89.06 216 GLY A CA 1
ATOM 1764 C C . GLY A 1 216 ? -28.016 5.195 14.172 1 89.06 216 GLY A C 1
ATOM 1765 O O . GLY A 1 216 ? -28.547 4.133 14.5 1 89.06 216 GLY A O 1
ATOM 1766 N N . ASN A 1 217 ? -27.828 5.598 12.945 1 92.75 217 ASN A N 1
ATOM 1767 C CA . ASN A 1 217 ? -28.375 4.816 11.844 1 92.75 217 ASN A CA 1
ATOM 1768 C C . ASN A 1 217 ? -27.328 3.893 11.234 1 92.75 217 ASN A C 1
ATOM 1770 O O . ASN A 1 217 ? -27.5 3.393 10.117 1 92.75 217 ASN A O 1
ATOM 1774 N N . PHE A 1 218 ? -26.297 3.67 11.992 1 95 218 PHE A N 1
ATOM 1775 C CA . PHE A 1 218 ? -25.203 2.887 11.438 1 95 218 PHE A CA 1
ATOM 1776 C C . PHE A 1 218 ? -24.828 1.736 12.367 1 95 218 PHE A C 1
ATOM 1778 O O . PHE A 1 218 ? -25.125 1.778 13.562 1 95 218 PHE A O 1
ATOM 1785 N N . VAL A 1 219 ? -24.25 0.712 11.812 1 95.56 219 VAL A N 1
ATOM 1786 C CA . VAL A 1 219 ? -23.672 -0.4 12.562 1 95.56 219 VAL A CA 1
ATOM 1787 C C . VAL A 1 219 ? -22.156 -0.399 12.406 1 95.56 219 VAL A C 1
ATOM 1789 O O . VAL A 1 219 ? -21.641 -0.109 11.328 1 95.56 219 VAL A O 1
ATOM 1792 N N . LEU A 1 220 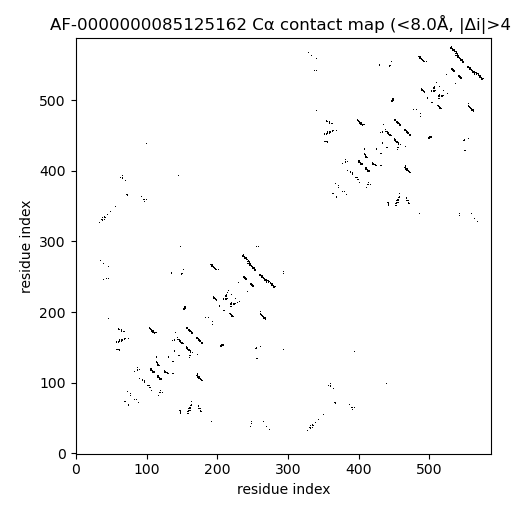? -21.5 -0.716 13.484 1 95.56 220 LEU A N 1
ATOM 1793 C CA . LEU A 1 220 ? -20.031 -0.801 13.453 1 95.56 220 LEU A CA 1
ATOM 1794 C C . LEU A 1 220 ? -19.578 -2.082 12.758 1 95.56 220 LEU A C 1
ATOM 1796 O O . LEU A 1 220 ? -20.062 -3.172 13.094 1 95.56 220 LEU A O 1
ATOM 1800 N N . VAL A 1 221 ? -18.641 -1.938 11.867 1 95.81 221 VAL A N 1
ATOM 1801 C CA . VAL A 1 221 ? -18.266 -3.064 11.023 1 95.81 221 VAL A CA 1
ATOM 1802 C C . VAL A 1 221 ? -17.062 -3.781 11.633 1 95.81 221 VAL A C 1
ATOM 1804 O O . VAL A 1 221 ? -17.031 -5.012 11.711 1 95.81 221 VAL A O 1
ATOM 1807 N N . ASN A 1 222 ? -16.047 -3.045 12.086 1 92.69 222 ASN A N 1
ATOM 1808 C CA . ASN A 1 222 ? -14.742 -3.633 12.344 1 92.69 222 ASN A CA 1
ATOM 1809 C C . ASN A 1 222 ? -14.523 -3.895 13.836 1 92.69 222 ASN A C 1
ATOM 1811 O O . ASN A 1 222 ? -13.461 -4.379 14.234 1 92.69 222 ASN A O 1
ATOM 1815 N N . LYS A 1 223 ? -15.484 -3.523 14.68 1 86 223 LYS A N 1
ATOM 1816 C CA . LYS A 1 223 ? -15.32 -3.713 16.125 1 86 223 LYS A CA 1
ATOM 1817 C C . LYS A 1 223 ? -16.609 -4.234 16.766 1 86 223 LYS A C 1
ATOM 1819 O O . LYS A 1 223 ? -17.703 -4.039 16.219 1 86 223 LYS A O 1
ATOM 1824 N N . LYS A 1 224 ? -16.359 -4.809 17.875 1 82.69 224 LYS A N 1
ATOM 1825 C CA . LYS A 1 224 ? -17.5 -5.359 18.609 1 82.69 224 LYS A CA 1
ATOM 1826 C C . LYS A 1 224 ? -17.906 -4.441 19.766 1 82.69 224 LYS A C 1
ATOM 1828 O O . LYS A 1 224 ? -18.891 -4.703 20.453 1 82.69 224 LYS A O 1
ATOM 1833 N N . SER A 1 225 ? -17.109 -3.395 19.969 1 78.94 225 SER A N 1
ATOM 1834 C CA . SER A 1 225 ? -17.438 -2.404 21 1 78.94 225 SER A CA 1
ATOM 1835 C C . SER A 1 225 ? -17.125 -0.992 20.516 1 78.94 225 SER A C 1
ATOM 1837 O O . SER A 1 225 ? -16.328 -0.805 19.594 1 78.94 225 SER A O 1
ATOM 1839 N N . PHE A 1 226 ? -17.953 -0.09 20.969 1 74.38 226 PHE A N 1
ATOM 1840 C CA . PHE A 1 226 ? -17.781 1.304 20.578 1 74.38 226 PHE A CA 1
ATOM 1841 C C . PHE A 1 226 ? -17.719 2.205 21.812 1 74.38 226 PHE A C 1
ATOM 1843 O O . PHE A 1 226 ? -18.625 2.195 22.641 1 74.38 226 PHE A O 1
ATOM 1850 N N . ASP A 1 227 ? -16.609 2.885 21.891 1 67.06 227 ASP A N 1
ATOM 1851 C CA . ASP A 1 227 ? -16.422 3.672 23.109 1 67.06 227 ASP A CA 1
ATOM 1852 C C . ASP A 1 227 ? -16.625 5.16 22.828 1 67.06 227 ASP A C 1
ATOM 1854 O O . ASP A 1 227 ? -16.547 5.98 23.75 1 67.06 227 ASP A O 1
ATOM 1858 N N . THR A 1 228 ? -16.938 5.445 21.656 1 66.69 228 THR A N 1
ATOM 1859 C CA . THR A 1 228 ? -16.969 6.879 21.391 1 66.69 228 THR A CA 1
ATOM 1860 C C . THR A 1 228 ? -18.344 7.289 20.844 1 66.69 228 THR A C 1
ATOM 1862 O O . THR A 1 228 ? -19.016 6.492 20.203 1 66.69 228 THR A O 1
ATOM 1865 N N . SER A 1 229 ? -18.875 8.469 21.359 1 67 229 SER A N 1
ATOM 1866 C CA . SER A 1 229 ? -20.109 9.016 20.844 1 67 229 SER A CA 1
ATOM 1867 C C . SER A 1 229 ? -19.844 10.117 19.812 1 67 229 SER A C 1
ATOM 1869 O O . SER A 1 229 ? -18.953 10.945 20 1 67 229 SER A O 1
ATOM 1871 N N . PHE A 1 230 ? -20.281 9.828 18.578 1 72.88 230 PHE A N 1
ATOM 1872 C CA . PHE A 1 230 ? -20.203 10.992 17.703 1 72.88 230 PHE A CA 1
ATOM 1873 C C . PHE A 1 230 ? -21.531 11.227 16.984 1 72.88 230 PHE A C 1
ATOM 1875 O O . PHE A 1 230 ? -22.359 10.312 16.891 1 72.88 230 PHE A O 1
ATOM 1882 N N . ASP A 1 231 ? -21.75 12.57 16.812 1 73.25 231 ASP A N 1
ATOM 1883 C CA . ASP A 1 231 ? -22.938 13.023 16.078 1 73.25 231 ASP A CA 1
ATOM 1884 C C . ASP A 1 231 ? -22.781 12.773 14.586 1 73.25 231 ASP A C 1
ATOM 1886 O O . ASP A 1 231 ? -21.922 13.383 13.938 1 73.25 231 ASP A O 1
ATOM 1890 N N . LEU A 1 232 ? -23.578 11.898 14.078 1 80.75 232 LEU A N 1
ATOM 1891 C CA . LEU A 1 232 ? -23.469 11.492 12.68 1 80.75 232 LEU A CA 1
ATOM 1892 C C . LEU A 1 232 ? -24.516 12.195 11.82 1 80.75 232 LEU A C 1
ATOM 1894 O O . LEU A 1 232 ? -24.547 12.008 10.609 1 80.75 232 LEU A O 1
ATOM 1898 N N . THR A 1 233 ? -25.359 12.984 12.336 1 78.19 233 THR A N 1
ATOM 1899 C CA . THR A 1 233 ? -26.516 13.531 11.656 1 78.19 233 THR A CA 1
ATOM 1900 C C . THR A 1 233 ? -26.109 14.555 10.602 1 78.19 233 THR A C 1
ATOM 1902 O O . THR A 1 233 ? -26.812 14.766 9.617 1 78.19 233 THR A O 1
ATOM 1905 N N . LYS A 1 234 ? -25.016 15.062 10.734 1 79.81 234 LYS A N 1
ATOM 1906 C CA . LYS A 1 234 ? -24.656 16.172 9.852 1 79.81 234 LYS A CA 1
ATOM 1907 C C . LYS A 1 234 ? -23.547 15.773 8.891 1 79.81 234 LYS A C 1
ATOM 1909 O O . LYS A 1 234 ? -22.969 16.625 8.219 1 79.81 234 LYS A O 1
ATOM 1914 N N . LEU A 1 235 ? -23.328 14.5 8.812 1 86.56 235 LEU A N 1
ATOM 1915 C CA . LEU A 1 235 ? -22.188 14.094 8 1 86.56 235 LEU A CA 1
ATOM 1916 C C . LEU A 1 235 ? -22.531 14.172 6.516 1 86.56 235 LEU A C 1
ATOM 1918 O O . LEU A 1 235 ? -23.641 13.828 6.109 1 86.56 235 LEU A O 1
ATOM 1922 N N . LYS A 1 236 ? -21.656 14.641 5.738 1 90.06 236 LYS A N 1
ATOM 1923 C CA . LYS A 1 236 ? -21.734 14.633 4.277 1 90.06 236 LYS A CA 1
ATOM 1924 C C . LYS A 1 236 ? -20.797 13.586 3.684 1 90.06 236 LYS A C 1
ATOM 1926 O O . LYS A 1 236 ? -20.766 12.438 4.133 1 90.06 236 LYS A O 1
ATOM 1931 N N . ASP A 1 237 ? -20.094 13.906 2.658 1 89.25 237 ASP A N 1
ATOM 1932 C CA . ASP A 1 237 ? -19.266 12.891 2.029 1 89.25 237 ASP A CA 1
ATOM 1933 C C . ASP A 1 237 ? -17.922 12.758 2.752 1 89.25 237 ASP A C 1
ATOM 1935 O O . ASP A 1 237 ? -17.344 11.68 2.803 1 89.25 237 ASP A O 1
ATOM 1939 N N . TYR A 1 238 ? -17.375 13.844 3.146 1 89.75 238 TYR A N 1
ATOM 1940 C CA . TYR A 1 238 ? -16.172 13.836 3.959 1 89.75 238 TYR A CA 1
ATOM 1941 C C . TYR A 1 238 ? -16.078 15.078 4.836 1 89.75 238 TYR A C 1
ATOM 1943 O O . TYR A 1 238 ? -16.828 16.047 4.617 1 89.75 238 TYR A O 1
ATOM 1951 N N . GLY A 1 239 ? -15.305 15.023 5.902 1 89 239 GLY A N 1
ATOM 1952 C CA . GLY A 1 239 ? -15.188 16.172 6.789 1 89 239 GLY A CA 1
ATOM 1953 C C . GLY A 1 239 ? -14.477 15.852 8.086 1 89 239 GLY A C 1
ATOM 1954 O O . GLY A 1 239 ? -13.703 14.898 8.156 1 89 239 GLY A O 1
ATOM 1955 N N . TYR A 1 240 ? -14.656 16.781 8.953 1 87.69 240 TYR A N 1
ATOM 1956 C CA . TYR A 1 240 ? -14.016 16.734 10.258 1 87.69 240 TYR A CA 1
ATOM 1957 C C . TYR A 1 240 ? -14.992 17.094 11.367 1 87.69 240 TYR A C 1
ATOM 1959 O O . TYR A 1 240 ? -15.914 17.891 11.156 1 87.69 240 TYR A O 1
ATOM 1967 N N . PHE A 1 241 ? -14.898 16.531 12.477 1 85.5 241 PHE A N 1
ATOM 1968 C CA . PHE A 1 241 ? -15.633 16.938 13.664 1 85.5 241 PHE A CA 1
ATOM 1969 C C . PHE A 1 241 ? -14.875 16.562 14.93 1 85.5 241 PHE A C 1
ATOM 1971 O O . PHE A 1 241 ? -13.859 15.867 14.867 1 85.5 241 PHE A O 1
ATOM 1978 N N . THR A 1 242 ? -15.211 17.203 16.016 1 86.5 242 THR A N 1
ATOM 1979 C CA . THR A 1 242 ? -14.523 16.938 17.266 1 86.5 242 THR A CA 1
ATOM 1980 C C . THR A 1 242 ? -15.531 16.703 18.391 1 86.5 242 THR A C 1
ATOM 1982 O O . THR A 1 242 ? -16.688 17.125 18.281 1 86.5 242 THR A O 1
ATOM 1985 N N . ASN A 1 243 ? -15.148 15.977 19.281 1 82.19 243 ASN A N 1
ATOM 1986 C CA . ASN A 1 243 ? -15.781 16 20.594 1 82.19 243 ASN A CA 1
ATOM 1987 C C . ASN A 1 243 ? -14.797 16.406 21.688 1 82.19 243 ASN A C 1
ATOM 1989 O O . ASN A 1 243 ? -13.742 16.969 21.391 1 82.19 243 ASN A O 1
ATOM 1993 N N . THR A 1 244 ? -15.133 16.266 22.953 1 77.31 244 THR A N 1
ATOM 1994 C CA . THR A 1 244 ? -14.328 16.75 24.062 1 77.31 244 THR A CA 1
ATOM 1995 C C . THR A 1 244 ? -13 16 24.141 1 77.31 244 THR A C 1
ATOM 1997 O O . THR A 1 244 ? -11.992 16.547 24.594 1 77.31 244 THR A O 1
ATOM 2000 N N . THR A 1 245 ? -12.984 14.836 23.609 1 81.81 245 THR A N 1
ATOM 2001 C CA . THR A 1 245 ? -11.828 13.984 23.859 1 81.81 245 THR A CA 1
ATOM 2002 C C . THR A 1 245 ? -11.086 13.688 22.562 1 81.81 245 THR A C 1
ATOM 2004 O O . THR A 1 245 ? -9.867 13.492 22.562 1 81.81 245 THR A O 1
ATOM 2007 N N . ASN A 1 246 ? -11.922 13.711 21.484 1 88.19 246 ASN A N 1
ATOM 2008 C CA . ASN A 1 246 ? -11.312 13.227 20.25 1 88.19 246 ASN A CA 1
ATOM 2009 C C . ASN A 1 246 ? -11.648 14.141 19.062 1 88.19 246 ASN A C 1
ATOM 2011 O O . ASN A 1 246 ? -12.617 14.898 19.125 1 88.19 246 ASN A O 1
ATOM 2015 N N . ALA A 1 247 ? -10.781 14.125 18.109 1 90.62 247 ALA A N 1
ATOM 2016 C CA . ALA A 1 247 ? -11.008 14.711 16.797 1 90.62 247 ALA A CA 1
ATOM 2017 C C . ALA A 1 247 ? -11.195 13.625 15.742 1 90.62 247 ALA A C 1
ATOM 2019 O O . ALA A 1 247 ? -10.539 12.578 15.797 1 90.62 247 ALA A O 1
ATOM 2020 N N . PHE A 1 248 ? -12.102 13.914 14.82 1 90.94 248 PHE A N 1
ATOM 2021 C CA . PHE A 1 248 ? -12.492 12.891 13.859 1 90.94 248 PHE A CA 1
ATOM 2022 C C . PHE A 1 248 ? -12.406 13.43 12.438 1 90.94 248 PHE A C 1
ATOM 2024 O O . PHE A 1 248 ? -12.789 14.57 12.172 1 90.94 248 PHE A O 1
ATOM 2031 N N . SER A 1 249 ? -11.797 12.656 11.547 1 93.31 249 SER A N 1
ATOM 2032 C CA . SER A 1 249 ? -11.977 12.82 10.109 1 93.31 249 SER A CA 1
ATOM 2033 C C . SER A 1 249 ? -12.766 11.656 9.516 1 93.31 249 SER A C 1
ATOM 2035 O O . SER A 1 249 ? -12.758 10.555 10.062 1 93.31 249 SER A O 1
ATOM 2037 N N . TYR A 1 250 ? -13.547 11.93 8.492 1 93.62 250 TYR A N 1
ATOM 2038 C CA . TYR A 1 250 ? -14.367 10.859 7.941 1 93.62 250 TYR A CA 1
ATOM 2039 C C . TYR A 1 250 ? -14.539 11.023 6.438 1 93.62 250 TYR A C 1
ATOM 2041 O O . TYR A 1 250 ? -14.383 12.125 5.902 1 93.62 250 TYR A O 1
ATOM 2049 N N . PHE A 1 251 ? -14.781 9.953 5.742 1 93.75 251 PHE A N 1
ATOM 2050 C CA . PHE A 1 251 ? -15.211 9.977 4.352 1 93.75 251 PHE A CA 1
ATOM 2051 C C . PHE A 1 251 ? -16.172 8.836 4.062 1 93.75 251 PHE A C 1
ATOM 2053 O O . PHE A 1 251 ? -16.125 7.789 4.715 1 93.75 251 PHE A O 1
ATOM 2060 N N . SER A 1 252 ? -17.047 9.07 3.119 1 94.81 252 SER A N 1
ATOM 2061 C CA . SER A 1 252 ? -18.016 8.055 2.725 1 94.81 252 SER A CA 1
ATOM 2062 C C . SER A 1 252 ? -17.406 7.023 1.792 1 94.81 252 SER A C 1
ATOM 2064 O O . SER A 1 252 ? -16.406 7.305 1.119 1 94.81 252 SER A O 1
ATOM 2066 N N . TYR A 1 253 ? -17.906 5.785 1.861 1 94.25 253 TYR A N 1
ATOM 2067 C CA . TYR A 1 253 ? -17.516 4.777 0.886 1 94.25 253 TYR A CA 1
ATOM 2068 C C . TYR A 1 253 ? -18.734 4.164 0.209 1 94.25 253 TYR A C 1
ATOM 2070 O O . TYR A 1 253 ? -19.828 4.199 0.757 1 94.25 253 TYR A O 1
ATOM 2078 N N . TYR A 1 254 ? -18.484 3.691 -0.954 1 90.25 254 TYR A N 1
ATOM 2079 C CA . TYR A 1 254 ? -19.562 3.281 -1.838 1 90.25 254 TYR A CA 1
ATOM 2080 C C . TYR A 1 254 ? -19.344 1.864 -2.35 1 90.25 254 TYR A C 1
ATOM 2082 O O . TYR A 1 254 ? -18.219 1.376 -2.377 1 90.25 254 TYR A O 1
ATOM 2090 N N . SER A 1 255 ? -20.453 1.258 -2.719 1 83.44 255 SER A N 1
ATOM 2091 C CA . SER A 1 255 ? -20.375 -0.03 -3.4 1 83.44 255 SER A CA 1
ATOM 2092 C C . SER A 1 255 ? -19.969 0.14 -4.859 1 83.44 255 SER A C 1
ATOM 2094 O O . SER A 1 255 ? -19.797 1.266 -5.336 1 83.44 255 SER A O 1
ATOM 2096 N N . PHE A 1 256 ? -19.812 -1.01 -5.453 1 81 256 PHE A N 1
ATOM 2097 C CA . PHE A 1 256 ? -19.484 -1.022 -6.875 1 81 256 PHE A CA 1
ATOM 2098 C C . PHE A 1 256 ? -20.578 -0.328 -7.688 1 81 256 PHE A C 1
ATOM 2100 O O . PHE A 1 256 ? -20.281 0.312 -8.703 1 81 256 PHE A O 1
ATOM 2107 N N . SER A 1 257 ? -21.766 -0.421 -7.309 1 79.12 257 SER A N 1
ATOM 2108 C CA . SER A 1 257 ? -22.891 0.182 -8.016 1 79.12 257 SER A CA 1
ATOM 2109 C C . SER A 1 257 ? -23.141 1.612 -7.551 1 79.12 257 SER A C 1
ATOM 2111 O O . SER A 1 257 ? -24.234 2.154 -7.738 1 79.12 257 SER A O 1
ATOM 2113 N N . ARG A 1 258 ? -22.203 2.174 -6.781 1 82.12 258 ARG A N 1
ATOM 2114 C CA . ARG A 1 258 ? -22.188 3.568 -6.352 1 82.12 258 ARG A CA 1
ATOM 2115 C C . ARG A 1 258 ? -23.266 3.824 -5.301 1 82.12 258 ARG A C 1
ATOM 2117 O O . ARG A 1 258 ? -23.828 4.914 -5.242 1 82.12 258 ARG A O 1
ATOM 2124 N N . LYS A 1 259 ? -23.656 2.812 -4.699 1 86.19 259 LYS A N 1
ATOM 2125 C CA . LYS A 1 259 ? -24.5 3 -3.523 1 86.19 259 LYS A CA 1
ATOM 2126 C C . LYS A 1 259 ? -23.672 3.35 -2.295 1 86.19 259 LYS A C 1
ATOM 2128 O O . LYS A 1 259 ? -22.688 2.668 -1.988 1 86.19 259 LYS A O 1
ATOM 2133 N N . LYS A 1 260 ? -24.125 4.406 -1.63 1 92.12 260 LYS A N 1
ATOM 2134 C CA . LYS A 1 260 ? -23.406 4.777 -0.408 1 92.12 260 LYS A CA 1
ATOM 2135 C C . LYS A 1 260 ? -23.609 3.73 0.682 1 92.12 260 LYS A C 1
ATOM 2137 O O . LYS A 1 260 ? -24.734 3.439 1.072 1 92.12 260 LYS A O 1
ATOM 2142 N N . LEU A 1 261 ? -22.562 3.195 1.229 1 95.06 261 LEU A N 1
ATOM 2143 C CA . LEU A 1 261 ? -22.641 2.131 2.221 1 95.06 261 LEU A CA 1
ATOM 2144 C C . LEU A 1 261 ? -22.5 2.691 3.633 1 95.06 261 LEU A C 1
ATOM 2146 O O . LEU A 1 261 ? -23.219 2.262 4.547 1 95.06 26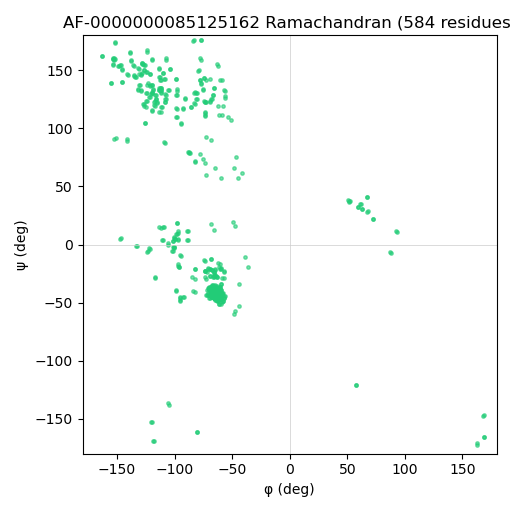1 LEU A O 1
ATOM 2150 N N . GLY A 1 262 ? -21.656 3.615 3.773 1 96.12 262 GLY A N 1
ATOM 2151 C CA . GLY A 1 262 ? -21.406 4.164 5.098 1 96.12 262 GLY A CA 1
ATOM 2152 C C . GLY A 1 262 ? -20.172 5.055 5.156 1 96.12 262 GLY A C 1
ATOM 2153 O O . GLY A 1 262 ? -19.906 5.809 4.219 1 96.12 262 GLY A O 1
ATOM 2154 N N . TYR A 1 263 ? -19.5 5 6.383 1 95.25 263 TYR A N 1
ATOM 2155 C CA . TYR A 1 263 ? -18.391 5.926 6.586 1 95.25 263 TYR A CA 1
ATOM 2156 C C . TYR A 1 263 ? -17.172 5.211 7.184 1 95.25 263 TYR A C 1
ATOM 2158 O O . TYR A 1 263 ? -17.328 4.297 7.992 1 95.25 263 TYR A O 1
ATOM 2166 N N . PHE A 1 264 ? -16.016 5.676 6.723 1 96.56 264 PHE A N 1
ATOM 2167 C CA . PHE A 1 264 ? -14.789 5.488 7.492 1 96.56 264 PHE A CA 1
ATOM 2168 C C . PHE A 1 264 ? -14.555 6.668 8.43 1 96.56 264 PHE A C 1
ATOM 2170 O O . PHE A 1 264 ? -14.562 7.82 8 1 96.56 264 PHE A O 1
ATOM 2177 N N . ILE A 1 265 ? -14.375 6.414 9.703 1 94.75 265 ILE A N 1
ATOM 2178 C CA . ILE A 1 265 ? -14.109 7.445 10.703 1 94.75 265 ILE A CA 1
ATOM 2179 C C . ILE A 1 265 ? -12.742 7.207 11.336 1 94.75 265 ILE A C 1
ATOM 2181 O O . ILE A 1 265 ? -12.484 6.137 11.891 1 94.75 265 ILE A O 1
ATOM 2185 N N . ILE A 1 266 ? -11.883 8.172 11.188 1 95.88 266 ILE A N 1
ATOM 2186 C CA . ILE A 1 266 ? -10.547 8.109 11.766 1 95.88 266 ILE A CA 1
ATOM 2187 C C . ILE A 1 266 ? -10.445 9.078 12.945 1 95.88 266 ILE A C 1
ATOM 2189 O O . ILE A 1 266 ? -10.789 10.258 12.812 1 95.88 266 ILE A O 1
ATOM 2193 N N . SER A 1 267 ? -9.969 8.578 14.062 1 93.56 267 SER A N 1
ATOM 2194 C CA . SER A 1 267 ? -9.953 9.438 15.242 1 93.56 267 SER A CA 1
ATOM 2195 C C . SER A 1 267 ? -8.547 9.539 15.836 1 93.56 267 SER A C 1
ATOM 2197 O O . SER A 1 267 ? -7.738 8.625 15.688 1 93.56 267 SER A O 1
ATOM 2199 N N . LEU A 1 268 ? -8.281 10.641 16.391 1 91.81 268 LEU A N 1
ATOM 2200 C CA . LEU A 1 268 ? -7.082 10.898 17.172 1 91.81 268 LEU A CA 1
ATOM 2201 C C . LEU A 1 268 ? -7.41 11.719 18.422 1 91.81 268 LEU A C 1
ATOM 2203 O O . LEU A 1 268 ? -8.492 12.289 18.516 1 91.81 268 LEU A O 1
ATOM 2207 N N . LYS A 1 269 ? -6.484 11.758 19.344 1 86 269 LYS A N 1
ATOM 2208 C CA . LYS A 1 269 ? -6.703 12.523 20.578 1 86 269 LYS A CA 1
ATOM 2209 C C . LYS A 1 269 ? -6.77 14.016 20.297 1 86 269 LYS A C 1
ATOM 2211 O O . LYS A 1 269 ? -5.973 14.539 19.5 1 86 269 LYS A O 1
ATOM 2216 N N . ASN A 1 270 ? -7.836 14.594 20.812 1 81.25 270 ASN A N 1
ATOM 2217 C CA . ASN A 1 270 ? -8 16.031 20.734 1 81.25 270 ASN A CA 1
ATOM 2218 C C . ASN A 1 270 ? -7.32 16.734 21.906 1 81.25 270 ASN A C 1
ATOM 2220 O O . ASN A 1 270 ? -7.992 17.266 22.797 1 81.25 270 ASN A O 1
ATOM 2224 N N . SER A 1 271 ? -6.062 16.891 21.859 1 70.88 271 SER A N 1
ATOM 2225 C CA . SER A 1 271 ? -5.297 17.375 23 1 70.88 271 SER A CA 1
ATOM 2226 C C . SER A 1 271 ? -5.594 18.844 23.281 1 70.88 271 SER A C 1
ATOM 2228 O O . SER A 1 271 ? -5.609 19.281 24.438 1 70.88 271 SER A O 1
ATOM 2230 N N . SER A 1 272 ? -5.98 19.578 22.297 1 68.38 272 SER A N 1
ATOM 2231 C CA . SER A 1 272 ? -6.18 21.016 22.469 1 68.38 272 SER A CA 1
ATOM 2232 C C . SER A 1 272 ? -7.648 21.344 22.719 1 68.38 272 SER A C 1
ATOM 2234 O O . SER A 1 272 ? -8.016 22.5 22.844 1 68.38 272 SER A O 1
ATOM 2236 N N . LYS A 1 273 ? -8.555 20.359 22.844 1 69 273 LYS A N 1
ATOM 2237 C CA . LYS A 1 273 ? -9.984 20.5 23.109 1 69 273 LYS A CA 1
ATOM 2238 C C . LYS A 1 273 ? -10.617 21.5 22.141 1 69 273 LYS A C 1
ATOM 2240 O O . LYS A 1 273 ? -11.398 22.359 22.547 1 69 273 LYS A O 1
ATOM 2245 N N . LEU A 1 274 ? -10.125 21.422 20.875 1 71 274 LEU A N 1
ATOM 2246 C CA . LEU A 1 274 ? -10.633 22.281 19.828 1 71 274 LEU A CA 1
ATOM 2247 C C . LEU A 1 274 ? -11.969 21.781 19.297 1 71 274 LEU A C 1
ATOM 2249 O O . LEU A 1 274 ? -12.219 20.562 19.297 1 71 274 LEU A O 1
ATOM 2253 N N . GLN A 1 275 ? -12.914 22.734 18.984 1 67 275 GLN A N 1
ATOM 2254 C CA . GLN A 1 275 ? -14.195 22.375 18.375 1 67 275 GLN A CA 1
ATOM 2255 C C . GLN A 1 275 ? -14.172 22.562 16.859 1 67 275 GLN A C 1
ATOM 2257 O O . GLN A 1 275 ? -13.945 23.688 16.391 1 67 275 GLN A O 1
ATOM 2262 N N . LEU A 1 276 ? -14.18 21.516 16.172 1 69.56 276 LEU A N 1
ATOM 2263 C CA . LEU A 1 276 ? -14.227 21.531 14.711 1 69.56 276 LEU A CA 1
ATOM 2264 C C . LEU A 1 276 ? -15.477 20.828 14.203 1 69.56 276 LEU A C 1
ATOM 2266 O O . LEU A 1 276 ? -15.922 19.844 14.781 1 69.56 276 LEU A O 1
ATOM 2270 N N . ASN A 1 277 ? -16.25 21.391 13.234 1 64.69 277 ASN A N 1
ATOM 2271 C CA . ASN A 1 277 ? -17.328 20.781 12.461 1 64.69 277 ASN A CA 1
ATOM 2272 C C . ASN A 1 277 ? -17.312 21.25 11.008 1 64.69 277 ASN A C 1
ATOM 2274 O O . ASN A 1 277 ? -17.781 22.344 10.703 1 64.69 277 ASN A O 1
ATOM 2278 N N . SER A 1 278 ? -16.641 20.578 10.148 1 65.81 278 SER A N 1
ATOM 2279 C CA . SER A 1 278 ? -16.562 20.891 8.719 1 65.81 278 SER A CA 1
ATOM 2280 C C . SER A 1 278 ? -16.938 19.672 7.875 1 65.81 278 SER A C 1
ATOM 2282 O O . SER A 1 278 ? -16.391 18.594 8.078 1 65.81 278 SER A O 1
ATOM 2284 N N . ASN A 1 279 ? -17.984 19.797 7.086 1 63.31 279 ASN A N 1
ATOM 2285 C CA . ASN A 1 279 ? -18.5 18.75 6.215 1 63.31 279 ASN A CA 1
ATOM 2286 C C . ASN A 1 279 ? -18.484 19.172 4.75 1 63.31 279 ASN A C 1
ATOM 2288 O O . ASN A 1 279 ? -18.781 20.328 4.43 1 63.31 279 ASN A O 1
ATOM 2292 N N . TYR A 1 280 ? -17.969 18.359 3.918 1 62.09 280 TYR A N 1
ATOM 2293 C CA . TYR A 1 280 ? -17.828 18.688 2.502 1 62.09 280 TYR A CA 1
ATOM 2294 C C . TYR A 1 280 ? -18.453 17.609 1.633 1 62.09 280 TYR A C 1
ATOM 2296 O O . TYR A 1 280 ? -18.562 16.453 2.051 1 62.09 280 TYR A O 1
ATOM 2304 N N . LYS A 1 281 ? -18.953 18 0.442 1 62.09 281 LYS A N 1
ATOM 2305 C CA . LYS A 1 281 ? -19.484 17.062 -0.541 1 62.09 281 LYS A CA 1
ATOM 2306 C C . LYS A 1 281 ? -18.438 16.734 -1.603 1 62.09 281 LYS A C 1
ATOM 2308 O O . LYS A 1 281 ? -17.625 17.578 -1.96 1 62.09 281 LYS A O 1
ATOM 2313 N N . ASN A 1 282 ? -18.297 15.43 -1.901 1 57.09 282 ASN A N 1
ATOM 2314 C CA . ASN A 1 282 ? -17.391 15.062 -2.984 1 57.09 282 ASN A CA 1
ATOM 2315 C C . ASN A 1 282 ? -17.719 15.812 -4.27 1 57.09 282 ASN A C 1
ATOM 2317 O O . ASN A 1 282 ? -18.891 15.961 -4.629 1 57.09 282 ASN A O 1
ATOM 2321 N N . LYS A 1 283 ? -16.781 16.766 -4.641 1 46.75 283 LYS A N 1
ATOM 2322 C CA . LYS A 1 283 ? -16.984 17.297 -5.98 1 46.75 283 LYS A CA 1
ATOM 2323 C C . LYS A 1 283 ? -16.609 16.266 -7.047 1 46.75 283 LYS A C 1
ATOM 2325 O O . LYS A 1 283 ? -15.492 15.734 -7.027 1 46.75 283 LYS A O 1
ATOM 2330 N N . TYR A 1 284 ? -17.453 15.516 -7.504 1 38.47 284 TYR A N 1
ATOM 2331 C CA . TYR A 1 284 ? -17.188 14.578 -8.586 1 38.47 284 TYR A CA 1
ATOM 2332 C C . TYR A 1 284 ? -16.469 15.273 -9.742 1 38.47 284 TYR A C 1
ATOM 2334 O O . TYR A 1 284 ? -17.016 16.172 -10.367 1 38.47 284 TYR A O 1
ATOM 2342 N N . ILE A 1 285 ? -15.266 15.742 -9.609 1 31.05 285 ILE A N 1
ATOM 2343 C CA . ILE A 1 285 ? -14.688 16.047 -10.914 1 31.05 285 ILE A CA 1
ATOM 2344 C C . ILE A 1 285 ? -14.578 14.758 -11.734 1 31.05 285 ILE A C 1
ATOM 2346 O O . ILE A 1 285 ? -14.055 13.75 -11.25 1 31.05 285 ILE A O 1
ATOM 2350 N N . LYS A 1 286 ? -15.273 14.742 -12.891 1 29.7 286 LYS A N 1
ATOM 2351 C CA . LYS A 1 286 ? -15.312 13.758 -13.969 1 29.7 286 LYS A CA 1
ATOM 2352 C C . LYS A 1 286 ? -13.906 13.359 -14.414 1 29.7 286 LYS A C 1
ATOM 2354 O O . LYS A 1 286 ? -13.422 13.836 -15.445 1 29.7 286 LYS A O 1
ATOM 2359 N N . THR A 1 287 ? -12.82 13.531 -13.703 1 27.69 287 THR A N 1
ATOM 2360 C CA . THR A 1 287 ? -11.703 13.109 -14.539 1 27.69 287 THR A CA 1
ATOM 2361 C C . THR A 1 287 ? -11.836 11.633 -14.914 1 27.69 287 THR A C 1
ATOM 2363 O O . THR A 1 287 ? -12.211 10.805 -14.078 1 27.69 287 THR A O 1
ATOM 2366 N N . ASN A 1 288 ? -12.094 11.422 -16.219 1 26.88 288 ASN A N 1
ATOM 2367 C CA . ASN A 1 288 ? -12.125 10.219 -17.031 1 26.88 288 ASN A CA 1
ATOM 2368 C C . ASN A 1 288 ? -11.008 9.25 -16.656 1 26.88 288 ASN A C 1
ATOM 2370 O O . ASN A 1 288 ? -10.617 8.398 -17.453 1 26.88 288 ASN A O 1
ATOM 2374 N N . SER A 1 289 ? -10.078 9.664 -15.867 1 27.03 289 SER A N 1
ATOM 2375 C CA . SER A 1 289 ? -9.016 8.672 -15.984 1 27.03 289 SER A CA 1
ATOM 2376 C C . SER A 1 289 ? -9.523 7.273 -15.664 1 27.03 289 SER A C 1
ATOM 2378 O O . SER A 1 289 ? -10.414 7.105 -14.836 1 27.03 289 SER A O 1
ATOM 2380 N N . LYS A 1 290 ? -9.266 6.301 -16.578 1 27.75 290 LYS A N 1
ATOM 2381 C CA . LYS A 1 290 ? -9.648 4.918 -16.859 1 27.75 290 LYS A CA 1
ATOM 2382 C C . LYS A 1 290 ? -9.641 4.078 -15.586 1 27.75 290 LYS A C 1
ATOM 2384 O O . LYS A 1 290 ? -10.266 3.016 -15.531 1 27.75 290 LYS A O 1
ATOM 2389 N N . VAL A 1 291 ? -8.438 4.09 -14.773 1 26.75 291 VAL A N 1
ATOM 2390 C CA . VAL A 1 291 ? -8.562 2.873 -13.977 1 26.75 291 VAL A CA 1
ATOM 2391 C C . VAL A 1 291 ? -9.633 3.059 -12.914 1 26.75 291 VAL A C 1
ATOM 2393 O O . VAL A 1 291 ? -9.516 3.926 -12.047 1 26.75 291 VAL A O 1
ATOM 2396 N N . ILE A 1 292 ? -10.867 3.332 -13.172 1 26.19 292 ILE A N 1
ATOM 2397 C CA . ILE A 1 292 ? -11.938 3.521 -12.203 1 26.19 292 ILE A CA 1
ATOM 2398 C C . ILE A 1 292 ? -11.898 2.404 -11.164 1 26.19 292 ILE A C 1
ATOM 2400 O O . ILE A 1 292 ? -12.117 1.235 -11.492 1 26.19 292 ILE A O 1
ATOM 2404 N N . ILE A 1 293 ? -10.945 2.547 -10.305 1 23.03 293 ILE A N 1
ATOM 2405 C CA . ILE A 1 293 ? -11.148 1.713 -9.125 1 23.03 293 ILE A CA 1
ATOM 2406 C C . ILE A 1 293 ? -12.469 2.086 -8.453 1 23.03 293 ILE A C 1
ATOM 2408 O O . ILE A 1 293 ? -12.625 3.205 -7.957 1 23.03 293 ILE A O 1
ATOM 2412 N N . GLN A 1 294 ? -13.672 2.062 -9.055 1 22.75 294 GLN A N 1
ATOM 2413 C CA . GLN A 1 294 ? -14.961 2.104 -8.375 1 22.75 294 GLN A CA 1
ATOM 2414 C C . GLN A 1 294 ? -14.992 1.131 -7.195 1 22.75 294 GLN A C 1
ATOM 2416 O O . GLN A 1 294 ? -14.523 -0.004 -7.309 1 22.75 294 GLN A O 1
ATOM 2421 N N . MET B 1 1 ? -17.453 70.5 26.766 1 27.05 1 MET B N 1
ATOM 2422 C CA . MET B 1 1 ? -16.594 69.438 27.297 1 27.05 1 MET B CA 1
ATOM 2423 C C . MET B 1 1 ? -15.18 69.562 26.734 1 27.05 1 MET B C 1
ATOM 2425 O O . MET B 1 1 ? -14.984 69.375 25.516 1 27.05 1 MET B O 1
ATOM 2429 N N . ASP B 1 2 ? -14.391 70.375 27.219 1 36.69 2 ASP B N 1
ATOM 2430 C CA . ASP B 1 2 ? -13.117 71 26.844 1 36.69 2 ASP B CA 1
ATOM 2431 C C . ASP B 1 2 ? -11.992 70 26.844 1 36.69 2 ASP B C 1
ATOM 2433 O O . ASP B 1 2 ? -11.094 70.062 27.688 1 36.69 2 ASP B O 1
ATOM 2437 N N . ILE B 1 3 ? -12.359 68.75 26.812 1 41.88 3 ILE B N 1
ATOM 2438 C CA . ILE B 1 3 ? -11.516 67.562 26.984 1 41.88 3 ILE B CA 1
ATOM 2439 C C . ILE B 1 3 ? -10.281 67.688 26.094 1 41.88 3 ILE B C 1
ATOM 2441 O O . ILE B 1 3 ? -9.242 67.125 26.375 1 41.88 3 ILE B O 1
ATOM 2445 N N . LEU B 1 4 ? -10.406 67.812 24.766 1 42.94 4 LEU B N 1
ATOM 2446 C CA . LEU B 1 4 ? -9.227 67.688 23.906 1 42.94 4 LEU B CA 1
ATOM 2447 C C . LEU B 1 4 ? -8.359 68.938 23.984 1 42.94 4 LEU B C 1
ATOM 2449 O O . LEU B 1 4 ? -8.688 70 23.391 1 42.94 4 LEU B O 1
ATOM 2453 N N . LYS B 1 5 ? -7.754 69.062 24.953 1 51.62 5 LYS B N 1
ATOM 2454 C CA . LYS B 1 5 ? -6.73 70.125 24.906 1 51.62 5 LYS B CA 1
ATOM 2455 C C . LYS B 1 5 ? -5.598 69.688 23.953 1 51.62 5 LYS B C 1
ATOM 2457 O O . LYS B 1 5 ? -5.25 68.562 23.844 1 51.62 5 LYS B O 1
ATOM 2462 N N . PRO B 1 6 ? -4.949 70.562 23.125 1 54.94 6 PRO B N 1
ATOM 2463 C CA . PRO B 1 6 ? -4.133 70.375 21.922 1 54.94 6 PRO B CA 1
ATOM 2464 C C . PRO B 1 6 ? -2.891 69.5 22.188 1 54.94 6 PRO B C 1
ATOM 2466 O O . PRO B 1 6 ? -2.518 68.688 21.344 1 54.94 6 PRO B O 1
ATOM 2469 N N . LYS B 1 7 ? -2.041 69.688 23.141 1 56.06 7 LYS B N 1
ATOM 2470 C CA . LYS B 1 7 ? -0.767 69 23.328 1 56.06 7 LYS B CA 1
ATOM 2471 C C . LYS B 1 7 ? -0.981 67.562 23.75 1 56.06 7 LYS B C 1
ATOM 2473 O O . LYS B 1 7 ? -0.255 66.688 23.297 1 56.06 7 LYS B O 1
ATOM 2478 N N . SER B 1 8 ? -1.935 67.375 24.641 1 58.44 8 SER B N 1
ATOM 2479 C CA . SER B 1 8 ? -2.271 66.062 25.172 1 58.44 8 SER B CA 1
ATOM 2480 C C . SER B 1 8 ? -2.746 65.125 24.062 1 58.44 8 SER B C 1
ATOM 2482 O O . SER B 1 8 ? -2.424 63.969 24.062 1 58.44 8 SER B O 1
ATOM 2484 N N . ASN B 1 9 ? -3.152 65.812 22.922 1 68.25 9 ASN B N 1
ATOM 2485 C CA . ASN B 1 9 ? -3.73 65.062 21.828 1 68.25 9 ASN B CA 1
ATOM 2486 C C . ASN B 1 9 ? -2.652 64.5 20.906 1 68.25 9 ASN B C 1
ATOM 2488 O O . ASN B 1 9 ? -2.799 63.406 20.375 1 68.25 9 ASN B O 1
ATOM 2492 N N . LYS B 1 10 ? -1.509 65.25 20.891 1 70.44 10 LYS B N 1
ATOM 2493 C CA . LYS B 1 10 ? -0.441 64.812 20.016 1 70.44 10 LYS B CA 1
ATOM 2494 C C . LYS B 1 10 ? 0.237 63.562 20.562 1 70.44 10 LYS B C 1
ATOM 2496 O O . LYS B 1 10 ? 0.538 62.625 19.828 1 70.44 10 LYS B O 1
ATOM 2501 N N . TYR B 1 11 ? 0.469 63.625 21.875 1 70 11 TYR B N 1
ATOM 2502 C CA . TYR B 1 11 ? 1.087 62.438 22.516 1 70 11 TYR B CA 1
ATOM 2503 C C . TYR B 1 11 ? 0.177 61.219 22.422 1 70 11 TYR B C 1
ATOM 2505 O O . TYR B 1 11 ? 0.644 60.125 22.156 1 70 11 TYR B O 1
ATOM 2513 N N . PHE B 1 12 ? -1.072 61.531 22.516 1 72.06 12 PHE B N 1
ATOM 2514 C CA . PHE B 1 12 ? -2.051 60.438 22.406 1 72.06 12 PHE B CA 1
ATOM 2515 C C . PHE B 1 12 ? -2.064 59.875 20.984 1 72.06 12 PHE B C 1
ATOM 2517 O O . PHE B 1 12 ? -2.109 58.656 20.812 1 72.06 12 PHE B O 1
ATOM 2524 N N . PHE B 1 13 ? -1.986 60.75 20.062 1 73.31 13 PHE B N 1
ATOM 2525 C CA . PHE B 1 13 ? -1.974 60.344 18.672 1 73.31 13 PHE B CA 1
ATOM 2526 C C . PHE B 1 13 ? -0.724 59.531 18.359 1 73.31 13 PHE B C 1
ATOM 2528 O O . PHE B 1 13 ? -0.802 58.5 17.703 1 73.31 13 PHE B O 1
ATOM 2535 N N . PHE B 1 14 ? 0.383 59.938 18.906 1 75.94 14 PHE B N 1
ATOM 2536 C CA . PHE B 1 14 ? 1.645 59.25 18.656 1 75.94 14 PHE B CA 1
ATOM 2537 C C . PHE B 1 14 ? 1.656 57.875 19.328 1 75.94 14 PHE B C 1
ATOM 2539 O O . PHE B 1 14 ? 2.105 56.875 18.734 1 75.94 14 PHE B O 1
ATOM 2546 N N . VAL B 1 15 ? 1.116 57.781 20.5 1 74.56 15 VAL B N 1
ATOM 2547 C CA . VAL B 1 15 ? 1.084 56.531 21.219 1 74.56 15 VAL B CA 1
ATOM 2548 C C . VAL B 1 15 ? 0.121 55.562 20.547 1 74.56 15 VAL B C 1
ATOM 2550 O O . VAL B 1 15 ? 0.408 54.375 20.422 1 74.56 15 VAL B O 1
ATOM 2553 N N . SER B 1 16 ? -0.963 56.094 20.031 1 75.62 16 SER B N 1
ATOM 2554 C CA . SER B 1 16 ? -1.937 55.25 19.328 1 75.62 16 SER B CA 1
ATOM 2555 C C . SER B 1 16 ? -1.363 54.719 18.031 1 75.62 16 SER B C 1
ATOM 2557 O O . SER B 1 16 ? -1.571 53.562 17.688 1 75.62 16 SER B O 1
ATOM 2559 N N . LEU B 1 17 ? -0.603 55.562 17.344 1 78.62 17 LEU B N 1
ATOM 2560 C CA . LEU B 1 17 ? 0.023 55.125 16.094 1 78.62 17 LEU B CA 1
ATOM 2561 C C . LEU B 1 17 ? 1.071 54.031 16.359 1 78.62 17 LEU B C 1
ATOM 2563 O O . LEU B 1 17 ? 1.151 53.062 15.617 1 78.62 17 LEU B O 1
ATOM 2567 N N . LEU B 1 18 ? 1.8 54.25 17.422 1 78.69 18 LEU B N 1
ATOM 2568 C CA . LEU B 1 18 ? 2.816 53.281 17.797 1 78.69 18 LEU B CA 1
ATOM 2569 C C . LEU B 1 18 ? 2.174 51.938 18.172 1 78.69 18 LEU B C 1
ATOM 2571 O O . LEU B 1 18 ? 2.682 50.875 17.812 1 78.69 18 LEU B O 1
ATOM 2575 N N . ALA B 1 19 ? 1.062 51.969 18.828 1 75.81 19 ALA B N 1
ATOM 2576 C CA . ALA B 1 19 ? 0.341 50.75 19.203 1 75.81 19 ALA B CA 1
ATOM 2577 C C . ALA B 1 19 ? -0.173 50 17.984 1 75.81 19 ALA B C 1
ATOM 2579 O O . ALA B 1 19 ? -0.099 48.781 17.906 1 75.81 19 ALA B O 1
ATOM 2580 N N . LEU B 1 20 ? -0.615 50.75 16.984 1 78.94 20 LEU B N 1
ATOM 2581 C CA . LEU B 1 20 ? -1.121 50.156 15.766 1 78.94 20 LEU B CA 1
ATOM 2582 C C . LEU B 1 20 ? -0.003 49.438 15.008 1 78.94 20 LEU B C 1
ATOM 2584 O O . LEU B 1 20 ? -0.201 48.344 14.477 1 78.94 20 LEU B O 1
ATOM 2588 N N . VAL B 1 21 ? 1.167 50.062 14.992 1 79.06 21 VAL B N 1
ATOM 2589 C CA . VAL B 1 21 ? 2.316 49.469 14.32 1 79.06 21 VAL B CA 1
ATOM 2590 C C . VAL B 1 21 ? 2.744 48.188 15.039 1 79.06 21 VAL B C 1
ATOM 2592 O O . VAL B 1 21 ? 3.064 47.188 14.406 1 79.06 21 VAL B O 1
ATOM 2595 N N . LEU B 1 22 ? 2.664 48.188 16.375 1 78.12 22 LEU B N 1
ATOM 2596 C CA . LEU B 1 22 ? 3.047 47.031 17.156 1 78.12 22 LEU B CA 1
ATOM 2597 C C . LEU B 1 22 ? 2.064 45.875 16.938 1 78.12 22 LEU B C 1
ATOM 2599 O O . LEU B 1 22 ? 2.469 44.719 16.844 1 78.12 22 LEU B O 1
ATOM 2603 N N . ILE B 1 23 ? 0.844 46.219 16.797 1 76.31 23 ILE B N 1
ATOM 2604 C CA . ILE B 1 23 ? -0.184 45.219 16.547 1 76.31 23 ILE B CA 1
ATOM 2605 C C . ILE B 1 23 ? 0.013 44.594 15.172 1 76.31 23 ILE B C 1
ATOM 2607 O O . ILE B 1 23 ? -0.047 43.375 15.008 1 76.31 23 ILE B O 1
ATOM 2611 N N . ALA B 1 24 ? 0.267 45.438 14.195 1 76.81 24 ALA B N 1
ATOM 2612 C CA . ALA B 1 24 ? 0.487 44.938 12.836 1 76.81 24 ALA B CA 1
ATOM 2613 C C . ALA B 1 24 ? 1.713 44.031 12.766 1 76.81 24 ALA B C 1
ATOM 2615 O O . ALA B 1 24 ? 1.691 43 12.094 1 76.81 24 ALA B O 1
ATOM 2616 N N . PHE B 1 25 ? 2.674 44.469 13.555 1 77.75 25 PHE B N 1
ATOM 2617 C CA . PHE B 1 25 ? 3.906 43.688 13.586 1 77.75 25 PHE B CA 1
ATOM 2618 C C . PHE B 1 25 ? 3.676 42.344 14.25 1 77.75 25 PHE B C 1
ATOM 2620 O O . PHE B 1 25 ? 4.145 41.312 13.758 1 77.75 25 PHE B O 1
ATOM 2627 N N . THR B 1 26 ? 2.982 42.281 15.336 1 76.75 26 THR B N 1
ATOM 2628 C CA . THR B 1 26 ? 2.658 41.031 16.016 1 76.75 26 THR B CA 1
ATOM 2629 C C . THR B 1 26 ? 1.835 40.125 15.109 1 76.75 26 THR B C 1
ATOM 2631 O O . THR B 1 26 ? 2.072 38.938 15.055 1 76.75 26 THR B O 1
ATOM 2634 N N . PHE B 1 27 ? 0.957 40.781 14.359 1 75.44 27 PHE B N 1
ATOM 2635 C CA . PHE B 1 27 ? 0.125 40 13.438 1 75.44 27 PHE B CA 1
ATOM 2636 C C . PHE B 1 27 ? 0.969 39.406 12.328 1 75.44 27 PHE B C 1
ATOM 2638 O O . PHE B 1 27 ? 0.764 38.25 11.945 1 75.44 27 PHE B O 1
ATOM 2645 N N . TYR B 1 28 ? 1.85 40.125 11.859 1 73.31 28 TYR B N 1
ATOM 2646 C CA . TYR B 1 28 ? 2.74 39.656 10.805 1 73.31 28 TYR B CA 1
ATOM 2647 C C . TYR B 1 28 ? 3.568 38.469 11.281 1 73.31 28 TYR B C 1
ATOM 2649 O O . TYR B 1 28 ? 3.688 37.469 10.578 1 73.31 28 TYR B O 1
ATOM 2657 N N . ILE B 1 29 ? 4.082 38.562 12.438 1 76.06 29 ILE B N 1
ATOM 2658 C CA . ILE B 1 29 ? 4.902 37.469 13 1 76.06 29 ILE B CA 1
ATOM 2659 C C . ILE B 1 29 ? 4.051 36.219 13.188 1 76.06 29 ILE B C 1
ATOM 2661 O O . ILE B 1 29 ? 4.488 35.125 12.859 1 76.06 29 ILE B O 1
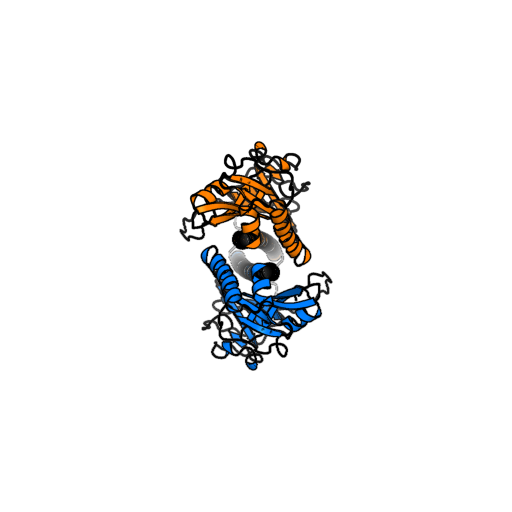ATOM 2665 N N . LEU B 1 30 ? 2.906 36.438 13.578 1 74.62 30 LEU B N 1
ATOM 2666 C CA . LEU B 1 30 ? 2.014 35.312 13.844 1 74.62 30 LEU B CA 1
ATOM 2667 C C . LEU B 1 30 ? 1.621 34.625 12.547 1 74.62 30 LEU B C 1
ATOM 2669 O O . LEU B 1 30 ? 1.528 33.406 12.5 1 74.62 30 LEU B O 1
ATOM 2673 N N . LEU B 1 31 ? 1.43 35.406 11.547 1 73.94 31 LEU B N 1
ATOM 2674 C CA . LEU B 1 31 ? 1.112 34.844 10.234 1 73.94 31 LEU B CA 1
ATOM 2675 C C . LEU B 1 31 ? 2.281 34 9.703 1 73.94 31 LEU B C 1
ATOM 2677 O O . LEU B 1 31 ? 2.084 32.938 9.141 1 73.94 31 LEU B O 1
ATOM 2681 N N . ASP B 1 32 ? 3.453 34.531 9.914 1 74.19 32 ASP B N 1
ATOM 2682 C CA . ASP B 1 32 ? 4.66 33.844 9.461 1 74.19 32 ASP B CA 1
ATOM 2683 C C . ASP B 1 32 ? 4.844 32.531 10.195 1 74.19 32 ASP B C 1
ATOM 2685 O O . ASP B 1 32 ? 5.148 31.516 9.578 1 74.19 32 ASP B O 1
ATOM 2689 N N . ILE B 1 33 ? 4.594 32.562 11.445 1 74.75 33 ILE B N 1
ATOM 2690 C CA . ILE B 1 33 ? 4.707 31.359 12.266 1 74.75 33 ILE B CA 1
ATOM 2691 C C . ILE B 1 33 ? 3.672 30.328 11.812 1 74.75 33 ILE B C 1
ATOM 2693 O O . ILE B 1 33 ? 3.982 29.141 11.695 1 74.75 33 ILE B O 1
ATOM 2697 N N . ASN B 1 34 ? 2.535 30.875 11.469 1 74.75 34 ASN B N 1
ATOM 2698 C CA . ASN B 1 34 ? 1.463 30 11.016 1 74.75 34 ASN B CA 1
ATOM 2699 C C . ASN B 1 34 ? 1.8 29.344 9.672 1 74.75 34 ASN B C 1
ATOM 2701 O O . ASN B 1 34 ? 1.55 28.156 9.469 1 74.75 34 ASN B O 1
ATOM 2705 N N . ASN B 1 35 ? 2.363 30.094 8.82 1 76.56 35 ASN B N 1
ATOM 2706 C CA . ASN B 1 35 ? 2.738 29.594 7.508 1 76.56 35 ASN B CA 1
ATOM 2707 C C . ASN B 1 35 ? 3.854 28.547 7.609 1 76.56 35 ASN B C 1
ATOM 2709 O O . ASN B 1 35 ? 3.846 27.547 6.883 1 76.56 35 ASN B O 1
ATOM 2713 N N . GLN B 1 36 ? 4.75 28.734 8.508 1 77.94 36 GLN B N 1
ATOM 2714 C CA . GLN B 1 36 ? 5.832 27.781 8.719 1 77.94 36 GLN B CA 1
ATOM 2715 C C . GLN B 1 36 ? 5.301 26.453 9.266 1 77.94 36 GLN B C 1
ATOM 2717 O O . GLN B 1 36 ? 5.715 25.391 8.82 1 77.94 36 GLN B O 1
ATOM 2722 N N . LYS B 1 37 ? 4.43 26.594 10.141 1 77.25 37 LYS B N 1
ATOM 2723 C CA . LYS B 1 37 ? 3.869 25.391 10.75 1 77.25 37 LYS B CA 1
ATOM 2724 C C . LYS B 1 37 ? 3.076 24.578 9.727 1 77.25 37 LYS B C 1
ATOM 2726 O O . LYS B 1 37 ? 3.137 23.344 9.727 1 77.25 37 LYS B O 1
ATOM 2731 N N . LYS B 1 38 ? 2.369 25.25 8.82 1 79.5 38 LYS B N 1
ATOM 2732 C CA . LYS B 1 38 ? 1.623 24.578 7.758 1 79.5 38 LYS B CA 1
ATOM 2733 C C . LYS B 1 38 ? 2.562 23.844 6.805 1 79.5 38 LYS B C 1
ATOM 2735 O O . LYS B 1 38 ? 2.295 22.719 6.41 1 79.5 38 LYS B O 1
ATOM 2740 N N . LEU B 1 39 ? 3.584 24.5 6.461 1 84.31 39 LEU B N 1
ATOM 2741 C CA . LEU B 1 39 ? 4.559 23.906 5.555 1 84.31 39 LEU B CA 1
ATOM 2742 C C . LEU B 1 39 ? 5.211 22.688 6.188 1 84.31 39 LEU B C 1
ATOM 2744 O O . LEU B 1 39 ? 5.348 21.641 5.539 1 84.31 39 LEU B O 1
ATOM 2748 N N . ILE B 1 40 ? 5.566 22.812 7.449 1 83.5 40 ILE B N 1
ATOM 2749 C CA . ILE B 1 40 ? 6.195 21.703 8.156 1 83.5 40 ILE B CA 1
ATOM 2750 C C . ILE B 1 40 ? 5.23 20.531 8.234 1 83.5 40 ILE B C 1
ATOM 2752 O O . ILE B 1 40 ? 5.633 19.375 8.039 1 83.5 40 ILE B O 1
ATOM 2756 N N . SER B 1 41 ? 4.004 20.781 8.461 1 82.31 41 SER B N 1
ATOM 2757 C CA . SER B 1 41 ? 2.994 19.734 8.516 1 82.31 41 SER B CA 1
ATOM 2758 C C . SER B 1 41 ? 2.877 19.016 7.172 1 82.31 41 SER B C 1
ATOM 2760 O O . SER B 1 41 ? 2.77 17.797 7.129 1 82.31 41 SER B O 1
ATOM 2762 N N . LYS B 1 42 ? 2.895 19.781 6.113 1 85.75 42 LYS B N 1
ATOM 2763 C CA . LYS B 1 42 ? 2.838 19.188 4.781 1 85.75 42 LYS B CA 1
ATOM 2764 C C . LYS B 1 42 ? 4.062 18.312 4.512 1 85.75 42 LYS B C 1
ATOM 2766 O O . LYS B 1 42 ? 3.947 17.234 3.918 1 85.75 42 LYS B O 1
ATOM 2771 N N . LEU B 1 43 ? 5.164 18.766 4.957 1 88.94 43 LEU B N 1
ATOM 2772 C CA . LEU B 1 43 ? 6.402 18.016 4.762 1 88.94 43 LEU B CA 1
ATOM 2773 C C . LEU B 1 43 ? 6.406 16.734 5.594 1 88.94 43 LEU B C 1
ATOM 2775 O O . LEU B 1 43 ? 6.828 15.68 5.117 1 88.94 43 LEU B O 1
ATOM 2779 N N . GLU B 1 44 ? 5.945 16.844 6.793 1 86.38 44 GLU B N 1
ATOM 2780 C CA . GLU B 1 44 ? 5.82 15.648 7.633 1 86.38 44 GLU B CA 1
ATOM 2781 C C . GLU B 1 44 ? 4.859 14.641 7.012 1 86.38 44 GLU B C 1
ATOM 2783 O O . GLU B 1 44 ? 5.125 13.438 7.031 1 86.38 44 GLU B O 1
ATOM 2788 N N . ASN B 1 45 ? 3.795 15.156 6.465 1 85.94 45 ASN B N 1
ATOM 2789 C CA . ASN B 1 45 ? 2.834 14.297 5.781 1 85.94 45 ASN B CA 1
ATOM 2790 C C . ASN B 1 45 ? 3.471 13.586 4.594 1 85.94 45 ASN B C 1
ATOM 2792 O O . ASN B 1 45 ? 3.229 12.391 4.379 1 85.94 45 ASN B O 1
ATOM 2796 N N . SER B 1 46 ? 4.223 14.289 3.848 1 92.06 46 SER B N 1
ATOM 2797 C CA . SER B 1 46 ? 4.883 13.695 2.691 1 92.06 46 SER B CA 1
ATOM 2798 C C . SER B 1 46 ? 5.82 12.562 3.115 1 92.06 46 SER B C 1
ATOM 2800 O O . SER B 1 46 ? 5.93 11.547 2.426 1 92.06 46 SER B O 1
ATOM 2802 N N . LEU B 1 47 ? 6.492 12.734 4.277 1 92 47 LEU B N 1
ATOM 2803 C CA . LEU B 1 47 ? 7.371 11.695 4.801 1 92 47 LEU B CA 1
ATOM 2804 C C . LEU B 1 47 ? 6.578 10.445 5.164 1 92 47 LEU B C 1
ATOM 2806 O O . LEU B 1 47 ? 6.949 9.336 4.773 1 92 47 LEU B O 1
ATOM 2810 N N . VAL B 1 48 ? 5.512 10.672 5.844 1 88.12 48 VAL B N 1
ATOM 2811 C CA . VAL B 1 48 ? 4.699 9.562 6.32 1 88.12 48 VAL B CA 1
ATOM 2812 C C . VAL B 1 48 ? 4.098 8.812 5.133 1 88.12 48 VAL B C 1
ATOM 2814 O O . VAL B 1 48 ? 4.145 7.578 5.078 1 88.12 48 VAL B O 1
ATOM 2817 N N . ILE B 1 49 ? 3.555 9.547 4.176 1 91.38 49 ILE B N 1
ATOM 2818 C CA . ILE B 1 49 ? 2.951 8.945 2.992 1 91.38 49 ILE B CA 1
ATOM 2819 C C . ILE B 1 49 ? 4 8.125 2.242 1 91.38 49 ILE B C 1
ATOM 2821 O O . ILE B 1 49 ? 3.744 6.977 1.86 1 91.38 49 ILE B O 1
ATOM 2825 N N . THR B 1 50 ? 5.168 8.688 2.045 1 95.44 50 THR B N 1
ATOM 2826 C CA . THR B 1 50 ? 6.223 8.016 1.294 1 95.44 50 THR B CA 1
ATOM 2827 C C . THR B 1 50 ? 6.664 6.738 2.004 1 95.44 50 THR B C 1
ATOM 2829 O O . THR B 1 50 ? 6.797 5.684 1.375 1 95.44 50 THR B O 1
ATOM 2832 N N . LYS B 1 51 ? 6.855 6.824 3.277 1 92.69 51 LYS B N 1
ATOM 2833 C CA . LYS B 1 51 ? 7.277 5.66 4.047 1 92.69 51 LYS B CA 1
ATOM 2834 C C . LYS B 1 51 ? 6.219 4.559 4.008 1 92.69 51 LYS B C 1
ATOM 2836 O O . LYS B 1 51 ? 6.547 3.381 3.865 1 92.69 51 LYS B O 1
ATOM 2841 N N . ASN B 1 52 ? 5.004 4.949 4.094 1 91.06 52 ASN B N 1
ATOM 2842 C CA . ASN B 1 52 ? 3.918 3.977 4.02 1 91.06 52 ASN B CA 1
ATOM 2843 C C . ASN B 1 52 ? 3.852 3.311 2.65 1 91.06 52 ASN B C 1
ATOM 2845 O O . ASN B 1 52 ? 3.674 2.094 2.555 1 91.06 52 ASN B O 1
ATOM 2849 N N . LEU B 1 53 ? 3.939 4.102 1.637 1 94.44 53 LEU B N 1
ATOM 2850 C CA . LEU B 1 53 ? 3.914 3.561 0.282 1 94.44 53 LEU B CA 1
ATOM 2851 C C . LEU B 1 53 ? 5.066 2.584 0.066 1 94.44 53 LEU B C 1
ATOM 2853 O O . LEU B 1 53 ? 4.887 1.538 -0.564 1 94.44 53 LEU B O 1
ATOM 2857 N N . LEU B 1 54 ? 6.215 2.928 0.619 1 94.94 54 LEU B N 1
ATOM 2858 C CA . LEU B 1 54 ? 7.379 2.059 0.498 1 94.94 54 LEU B CA 1
ATOM 2859 C C . LEU B 1 54 ? 7.137 0.725 1.198 1 94.94 54 LEU B C 1
ATOM 2861 O O . LEU B 1 54 ? 7.441 -0.335 0.647 1 94.94 54 LEU B O 1
ATOM 2865 N N . GLU B 1 55 ? 6.59 0.772 2.389 1 93 55 GLU B N 1
ATOM 2866 C CA . GLU B 1 55 ? 6.305 -0.448 3.139 1 93 55 GLU B CA 1
ATOM 2867 C C . GLU B 1 55 ? 5.273 -1.311 2.412 1 93 55 GLU B C 1
ATOM 2869 O O . GLU B 1 55 ? 5.395 -2.537 2.383 1 93 55 GLU B O 1
ATOM 2874 N N . GLU B 1 56 ? 4.27 -0.687 1.86 1 93.81 56 GLU B N 1
ATOM 2875 C CA . GLU B 1 56 ? 3.256 -1.427 1.115 1 93.81 56 GLU B CA 1
ATOM 2876 C C . GLU B 1 56 ? 3.846 -2.057 -0.142 1 93.81 56 GLU B C 1
ATOM 2878 O O . GLU B 1 56 ? 3.461 -3.164 -0.528 1 93.81 56 GLU B O 1
ATOM 2883 N N . GLU B 1 57 ? 4.766 -1.356 -0.809 1 95.31 57 GLU B N 1
ATOM 2884 C CA . GLU B 1 57 ? 5.441 -1.929 -1.97 1 95.31 57 GLU B CA 1
ATOM 2885 C C . GLU B 1 57 ? 6.277 -3.145 -1.577 1 95.31 57 GLU B C 1
ATOM 2887 O O . GLU B 1 57 ? 6.324 -4.133 -2.312 1 95.31 57 GLU B O 1
ATOM 2892 N N . LYS B 1 58 ? 6.949 -3.035 -0.464 1 94.38 58 LYS B N 1
ATOM 2893 C CA . LYS B 1 58 ? 7.719 -4.168 0.044 1 94.38 58 LYS B CA 1
ATOM 2894 C C . LYS B 1 58 ? 6.816 -5.359 0.34 1 94.38 58 LYS B C 1
ATOM 2896 O O . LYS B 1 58 ? 7.129 -6.492 -0.033 1 94.38 58 LYS B O 1
ATOM 2901 N N . ARG B 1 59 ? 5.73 -5.086 0.995 1 94.12 59 ARG B N 1
ATOM 2902 C CA . ARG B 1 59 ? 4.754 -6.129 1.297 1 94.12 59 ARG B CA 1
ATOM 2903 C C . ARG B 1 59 ? 4.238 -6.785 0.02 1 94.12 59 ARG B C 1
ATOM 2905 O O . ARG B 1 59 ? 4.094 -8.008 -0.043 1 94.12 59 ARG B O 1
ATOM 2912 N N . TYR B 1 60 ? 3.977 -5.945 -0.946 1 95.25 60 TYR B N 1
ATOM 2913 C CA . TYR B 1 60 ? 3.506 -6.398 -2.25 1 95.25 60 TYR B CA 1
ATOM 2914 C C . TYR B 1 60 ? 4.535 -7.305 -2.918 1 95.25 60 TYR B C 1
ATOM 2916 O O . TYR B 1 60 ? 4.215 -8.414 -3.346 1 95.25 60 TYR B O 1
ATOM 2924 N N . ALA B 1 61 ? 5.73 -6.855 -2.982 1 96.69 61 ALA B N 1
ATOM 2925 C CA . ALA B 1 61 ? 6.816 -7.621 -3.592 1 96.69 61 ALA B CA 1
ATOM 2926 C C . ALA B 1 61 ? 7.012 -8.953 -2.881 1 96.69 61 ALA B C 1
ATOM 2928 O O . ALA B 1 61 ? 7.188 -9.992 -3.527 1 96.69 61 ALA B O 1
ATOM 2929 N N . LEU B 1 62 ? 7.012 -8.898 -1.575 1 96.44 62 LEU B N 1
ATOM 2930 C CA . LEU B 1 62 ? 7.227 -10.094 -0.77 1 96.44 62 LEU B CA 1
ATOM 2931 C C . LEU B 1 62 ? 6.137 -11.133 -1.038 1 96.44 62 LEU B C 1
ATOM 2933 O O . LEU B 1 62 ? 6.43 -12.32 -1.196 1 96.44 62 LEU B O 1
ATOM 2937 N N . SER B 1 63 ? 4.926 -10.695 -1.109 1 95.38 63 SER B N 1
ATOM 2938 C CA . SER B 1 63 ? 3.812 -11.602 -1.386 1 95.38 63 SER B CA 1
ATOM 2939 C C . SER B 1 63 ? 3.973 -12.273 -2.746 1 95.38 63 SER B C 1
ATOM 2941 O O . SER B 1 63 ? 3.746 -13.477 -2.881 1 95.38 63 SER B O 1
ATOM 2943 N N . LEU B 1 64 ? 4.316 -11.492 -3.738 1 96.12 64 LEU B N 1
ATOM 2944 C CA . LEU B 1 64 ? 4.523 -12.047 -5.074 1 96.12 64 LEU B CA 1
ATOM 2945 C C . LEU B 1 64 ? 5.633 -13.094 -5.062 1 96.12 64 LEU B C 1
ATOM 2947 O O . LEU B 1 64 ? 5.492 -14.156 -5.66 1 96.12 64 LEU B O 1
ATOM 2951 N N . SER B 1 65 ? 6.75 -12.773 -4.387 1 97.62 65 SER B N 1
ATOM 2952 C CA . SER B 1 65 ? 7.879 -13.695 -4.332 1 97.62 65 SER B CA 1
ATOM 2953 C C . SER B 1 65 ? 7.492 -15 -3.645 1 97.62 65 SER B C 1
ATOM 2955 O O . SER B 1 65 ? 7.879 -16.078 -4.094 1 97.62 65 SER B O 1
ATOM 2957 N N . ILE B 1 66 ? 6.738 -14.906 -2.57 1 95.75 66 ILE B N 1
ATOM 2958 C CA . ILE B 1 66 ? 6.309 -16.078 -1.815 1 95.75 66 ILE B CA 1
ATOM 2959 C C . ILE B 1 66 ? 5.371 -16.922 -2.672 1 95.75 66 ILE B C 1
ATOM 2961 O O . ILE B 1 66 ? 5.543 -18.141 -2.771 1 95.75 66 ILE B O 1
ATOM 2965 N N . LEU B 1 67 ? 4.434 -16.297 -3.311 1 94.81 67 LEU B N 1
ATOM 2966 C CA . LEU B 1 67 ? 3.477 -17.031 -4.137 1 94.81 67 LEU B CA 1
ATOM 2967 C C . LEU B 1 67 ? 4.176 -17.719 -5.301 1 94.81 67 LEU B C 1
ATOM 2969 O O . LEU B 1 67 ? 3.871 -18.875 -5.621 1 94.81 67 LEU B O 1
ATOM 2973 N N . LEU B 1 68 ? 5.078 -17.031 -5.926 1 96 68 LEU B N 1
ATOM 2974 C CA . LEU B 1 68 ? 5.805 -17.609 -7.051 1 96 68 LEU B CA 1
ATOM 2975 C C . LEU B 1 68 ? 6.672 -18.781 -6.586 1 96 68 LEU B C 1
ATOM 2977 O O . LEU B 1 68 ? 6.809 -19.781 -7.301 1 96 68 LEU B O 1
ATOM 2981 N N . SER B 1 69 ? 7.262 -18.656 -5.422 1 95.88 69 SER B N 1
ATOM 2982 C CA . SER B 1 69 ? 8.125 -19.703 -4.895 1 95.88 69 SER B CA 1
ATOM 2983 C C . SER B 1 69 ? 7.32 -20.953 -4.539 1 95.88 69 SER B C 1
ATOM 2985 O O . SER B 1 69 ? 7.887 -22.031 -4.344 1 95.88 69 SER B O 1
ATOM 2987 N N . GLN B 1 70 ? 6.012 -20.828 -4.512 1 92.06 70 GLN B N 1
ATOM 2988 C CA . GLN B 1 70 ? 5.133 -21.938 -4.195 1 92.06 70 GLN B CA 1
ATOM 2989 C C . GLN B 1 70 ? 4.336 -22.375 -5.422 1 92.06 70 GLN B C 1
ATOM 2991 O O . GLN B 1 70 ? 3.461 -23.234 -5.328 1 92.06 70 GLN B O 1
ATOM 2996 N N . ASP B 1 71 ? 4.59 -21.781 -6.551 1 93.94 71 ASP B N 1
ATOM 2997 C CA . ASP B 1 71 ? 3.924 -22.141 -7.801 1 93.94 71 ASP B CA 1
ATOM 2998 C C . ASP B 1 71 ? 4.445 -23.469 -8.336 1 93.94 71 ASP B C 1
ATOM 3000 O O . ASP B 1 71 ? 5.562 -23.547 -8.844 1 93.94 71 ASP B O 1
ATOM 3004 N N . LYS B 1 72 ? 3.654 -24.5 -8.312 1 94.5 72 LYS B N 1
ATOM 3005 C CA . LYS B 1 72 ? 4.09 -25.859 -8.633 1 94.5 72 LYS B CA 1
ATOM 3006 C C . LYS B 1 72 ? 4.547 -25.969 -10.078 1 94.5 72 LYS B C 1
ATOM 3008 O O . LYS B 1 72 ? 5.516 -26.672 -10.383 1 94.5 72 LYS B O 1
ATOM 3013 N N . GLU B 1 73 ? 3.795 -25.328 -10.938 1 95.5 73 GLU B N 1
ATOM 3014 C CA . GLU B 1 73 ? 4.18 -25.375 -12.344 1 95.5 73 GLU B CA 1
ATOM 3015 C C . GLU B 1 73 ? 5.57 -24.781 -12.555 1 95.5 73 GLU B C 1
ATOM 3017 O O . GLU B 1 73 ? 6.398 -25.359 -13.258 1 95.5 73 GLU B O 1
ATOM 3022 N N . LEU B 1 74 ? 5.844 -23.703 -11.953 1 96.56 74 LEU B N 1
ATOM 3023 C CA . LEU B 1 74 ? 7.121 -23 -12.07 1 96.56 74 LEU B CA 1
ATOM 3024 C C . LEU B 1 74 ? 8.242 -23.812 -11.43 1 96.56 74 LEU B C 1
ATOM 3026 O O . LEU B 1 74 ? 9.305 -24 -12.031 1 96.56 74 LEU B O 1
ATOM 3030 N N . ILE B 1 75 ? 8.016 -24.359 -10.258 1 96.19 75 ILE B N 1
ATOM 3031 C CA . ILE B 1 75 ? 9.031 -25.109 -9.516 1 96.19 75 ILE B CA 1
ATOM 3032 C C . ILE B 1 75 ? 9.375 -26.391 -10.266 1 96.19 75 ILE B C 1
ATOM 3034 O O . ILE B 1 75 ? 10.539 -26.781 -10.336 1 96.19 75 ILE B O 1
ATOM 3038 N N . ASN B 1 76 ? 8.328 -27.016 -10.828 1 96.38 76 ASN B N 1
ATOM 3039 C CA . ASN B 1 76 ? 8.578 -28.219 -11.609 1 96.38 76 ASN B CA 1
ATOM 3040 C C . ASN B 1 76 ? 9.43 -27.922 -12.836 1 96.38 76 ASN B C 1
ATOM 3042 O O . ASN B 1 76 ? 10.336 -28.688 -13.172 1 96.38 76 ASN B O 1
ATOM 3046 N N . ALA B 1 77 ? 9.086 -26.859 -13.508 1 97.56 77 ALA B N 1
ATOM 3047 C CA . ALA B 1 77 ? 9.898 -26.469 -14.648 1 97.56 77 ALA B CA 1
ATOM 3048 C C . ALA B 1 77 ? 11.344 -26.219 -14.234 1 97.56 77 ALA B C 1
ATOM 3050 O O . ALA B 1 77 ? 12.281 -26.641 -14.922 1 97.56 77 ALA B O 1
ATOM 3051 N N . TYR B 1 78 ? 11.57 -25.578 -13.109 1 98 78 TYR B N 1
ATOM 3052 C CA . TYR B 1 78 ? 12.891 -25.281 -12.562 1 98 78 TYR B CA 1
ATOM 3053 C C . TYR B 1 78 ? 13.633 -26.562 -12.203 1 98 78 TYR B C 1
ATOM 3055 O O . TYR B 1 78 ? 14.789 -26.75 -12.586 1 98 78 TYR B O 1
ATOM 3063 N N . LYS B 1 79 ? 12.977 -27.469 -11.539 1 96.44 79 LYS B N 1
ATOM 3064 C CA . LYS B 1 79 ? 13.57 -28.719 -11.086 1 96.44 79 LYS B CA 1
ATOM 3065 C C . LYS B 1 79 ? 13.977 -29.594 -12.266 1 96.44 79 LYS B C 1
ATOM 3067 O O . LYS B 1 79 ? 14.977 -30.312 -12.195 1 96.44 79 LYS B O 1
ATOM 3072 N N . ASN B 1 80 ? 13.164 -29.5 -13.297 1 96.81 80 ASN B N 1
ATOM 3073 C CA . ASN B 1 80 ? 13.43 -30.312 -14.477 1 96.81 80 ASN B CA 1
ATOM 3074 C C . ASN B 1 80 ? 14.352 -29.594 -15.461 1 96.81 80 ASN B C 1
ATOM 3076 O O . ASN B 1 80 ? 14.516 -30.047 -16.594 1 96.81 80 ASN B O 1
ATOM 3080 N N . ASN B 1 81 ? 14.836 -28.438 -15.125 1 96.38 81 ASN B N 1
ATOM 3081 C CA . ASN B 1 81 ? 15.758 -27.625 -15.914 1 96.38 81 ASN B CA 1
ATOM 3082 C C . ASN B 1 81 ? 15.156 -27.266 -17.266 1 96.38 81 ASN B C 1
ATOM 3084 O O . ASN B 1 81 ? 15.852 -27.312 -18.297 1 96.38 81 ASN B O 1
ATOM 3088 N N . ASN B 1 82 ? 13.883 -27.125 -17.266 1 97.56 82 ASN B N 1
ATOM 3089 C CA . ASN B 1 82 ? 13.203 -26.594 -18.438 1 97.56 82 ASN B CA 1
ATOM 3090 C C . ASN B 1 82 ? 13.141 -25.062 -18.391 1 97.56 82 ASN B C 1
ATOM 3092 O O . ASN B 1 82 ? 12.086 -24.484 -18.125 1 97.56 82 ASN B O 1
ATOM 3096 N N . ARG B 1 83 ? 14.227 -24.453 -18.75 1 97.62 83 ARG B N 1
ATOM 3097 C CA . ARG B 1 83 ? 14.422 -23.016 -18.594 1 97.62 83 ARG B CA 1
ATOM 3098 C C . ARG B 1 83 ? 13.438 -22.234 -19.469 1 97.62 83 ARG B C 1
ATOM 3100 O O . ARG B 1 83 ? 12.922 -21.203 -19.047 1 97.62 83 ARG B O 1
ATOM 3107 N N . GLU B 1 84 ? 13.195 -22.734 -20.656 1 98 84 GLU B N 1
ATOM 3108 C CA . GLU B 1 84 ? 12.266 -22.078 -21.562 1 98 84 GLU B CA 1
ATOM 3109 C C . GLU B 1 84 ? 10.852 -22.047 -20.984 1 98 84 GLU B C 1
ATOM 3111 O O . GLU B 1 84 ? 10.164 -21.016 -21.047 1 98 84 GLU B O 1
ATOM 3116 N N . LYS B 1 85 ? 10.508 -23.172 -20.453 1 97.94 85 LYS B N 1
ATOM 3117 C CA . LYS B 1 85 ? 9.18 -23.25 -19.844 1 97.94 85 LYS B CA 1
ATOM 3118 C C . LYS B 1 85 ? 9.07 -22.328 -18.641 1 97.94 85 LYS B C 1
ATOM 3120 O O . LYS B 1 85 ? 8.062 -21.656 -18.453 1 97.94 85 LYS B O 1
ATOM 3125 N N . ALA B 1 86 ? 10.078 -22.344 -17.797 1 98.06 86 ALA B N 1
ATOM 3126 C CA . ALA B 1 86 ? 10.102 -21.469 -16.641 1 98.06 86 ALA B CA 1
ATOM 3127 C C . ALA B 1 86 ? 9.969 -20 -17.062 1 98.06 86 ALA B C 1
ATOM 3129 O O . ALA B 1 86 ? 9.203 -19.25 -16.469 1 98.06 86 ALA B O 1
ATOM 3130 N N . PHE B 1 87 ? 10.711 -19.672 -18.094 1 98.25 87 PHE B N 1
ATOM 3131 C CA . PHE B 1 87 ? 10.68 -18.312 -18.625 1 98.25 87 PHE B CA 1
ATOM 3132 C C . PHE B 1 87 ? 9.266 -17.953 -19.078 1 98.25 87 PHE B C 1
ATOM 3134 O O . PHE B 1 87 ? 8.781 -16.844 -18.781 1 98.25 87 PHE B O 1
ATOM 3141 N N . TYR B 1 88 ? 8.641 -18.859 -19.688 1 97.38 88 TYR B N 1
ATOM 3142 C CA . TYR B 1 88 ? 7.285 -18.656 -20.188 1 97.38 88 TYR B CA 1
ATOM 3143 C C . TYR B 1 88 ? 6.305 -18.453 -19.047 1 97.38 88 TYR B C 1
ATOM 3145 O O . TYR B 1 88 ? 5.48 -17.531 -19.078 1 97.38 88 TYR B O 1
ATOM 3153 N N . ILE B 1 89 ? 6.395 -19.281 -18.047 1 96.25 89 ILE B N 1
ATOM 3154 C CA . ILE B 1 89 ? 5.484 -19.234 -16.906 1 96.25 89 ILE B CA 1
ATOM 3155 C C . ILE B 1 89 ? 5.625 -17.891 -16.188 1 96.25 89 ILE B C 1
ATOM 3157 O O . ILE B 1 89 ? 4.629 -17.219 -15.922 1 96.25 89 ILE B O 1
ATOM 3161 N N . VAL B 1 90 ? 6.832 -17.484 -15.938 1 97.5 90 VAL B N 1
ATOM 3162 C CA . VAL B 1 90 ? 7.125 -16.25 -15.227 1 97.5 90 VAL B CA 1
ATOM 3163 C C . VAL B 1 90 ? 6.594 -15.055 -16.016 1 97.5 90 VAL B C 1
ATOM 3165 O O . VAL B 1 90 ? 5.895 -14.203 -15.469 1 97.5 90 VAL B O 1
ATOM 3168 N N . ASN B 1 91 ? 6.867 -15.008 -17.25 1 97.31 91 ASN B N 1
ATOM 3169 C CA . ASN B 1 91 ? 6.5 -13.844 -18.062 1 97.31 91 ASN B CA 1
ATOM 3170 C C . ASN B 1 91 ? 4.996 -13.797 -18.312 1 97.31 91 ASN B C 1
ATOM 3172 O O . ASN B 1 91 ? 4.43 -12.719 -18.516 1 97.31 91 ASN B O 1
ATOM 3176 N N . LYS B 1 92 ? 4.395 -14.953 -18.344 1 95.06 92 LYS B N 1
ATOM 3177 C CA . LYS B 1 92 ? 2.938 -14.969 -18.406 1 95.06 92 LYS B CA 1
ATOM 3178 C C . LYS B 1 92 ? 2.33 -14.281 -17.188 1 95.06 92 LYS B C 1
ATOM 3180 O O . LYS B 1 92 ? 1.39 -13.492 -17.312 1 95.06 92 LYS B O 1
ATOM 3185 N N . LYS B 1 93 ? 2.857 -14.617 -16.016 1 94.75 93 LYS B N 1
ATOM 3186 C CA . LYS B 1 93 ? 2.373 -14 -14.789 1 94.75 93 LYS B CA 1
ATOM 3187 C C . LYS B 1 93 ? 2.65 -12.5 -14.773 1 94.75 93 LYS B C 1
ATOM 3189 O O . LYS B 1 93 ? 1.786 -11.703 -14.398 1 94.75 93 LYS B O 1
ATOM 3194 N N . ILE B 1 94 ? 3.826 -12.109 -15.211 1 96.19 94 ILE B N 1
ATOM 3195 C CA . ILE B 1 94 ? 4.207 -10.703 -15.273 1 96.19 94 ILE B CA 1
ATOM 3196 C C . ILE B 1 94 ? 3.27 -9.953 -16.219 1 96.19 94 ILE B C 1
ATOM 3198 O O . ILE B 1 94 ? 2.73 -8.898 -15.867 1 96.19 94 ILE B O 1
ATOM 3202 N N . SER B 1 95 ? 3.047 -10.508 -17.359 1 94.69 95 SER B N 1
ATOM 3203 C CA . SER B 1 95 ? 2.191 -9.883 -18.375 1 94.69 95 SER B CA 1
ATOM 3204 C C . SER B 1 95 ? 0.75 -9.781 -17.875 1 94.69 95 SER B C 1
ATOM 3206 O O . SER B 1 95 ? 0.058 -8.805 -18.172 1 94.69 95 SER B O 1
ATOM 3208 N N . GLY B 1 96 ? 0.33 -10.805 -17.219 1 91.12 96 GLY B N 1
ATOM 3209 C CA . GLY B 1 96 ? -1.014 -10.781 -16.656 1 91.12 96 GLY B CA 1
ATOM 3210 C C . GLY B 1 96 ? -1.241 -9.625 -15.703 1 91.12 96 GLY B C 1
ATOM 3211 O O . GLY B 1 96 ? -2.213 -8.875 -15.844 1 91.12 96 GLY B O 1
ATOM 3212 N N . LEU B 1 97 ? -0.364 -9.445 -14.805 1 93.25 97 LEU B N 1
ATOM 3213 C CA . LEU B 1 97 ? -0.496 -8.391 -13.812 1 93.25 97 LEU B CA 1
ATOM 3214 C C . LEU B 1 97 ? -0.299 -7.016 -14.453 1 93.25 97 LEU B C 1
ATOM 3216 O O . LEU B 1 97 ? -0.954 -6.047 -14.062 1 93.25 97 LEU B O 1
ATOM 3220 N N . LYS B 1 98 ? 0.602 -6.918 -15.367 1 92.81 98 LYS B N 1
ATOM 3221 C CA . LYS B 1 98 ? 0.799 -5.66 -16.078 1 92.81 98 LYS B CA 1
ATOM 3222 C C . LYS B 1 98 ? -0.469 -5.242 -16.812 1 92.81 98 LYS B C 1
ATOM 3224 O O . LYS B 1 98 ? -0.916 -4.102 -16.703 1 92.81 98 LYS B O 1
ATOM 3229 N N . LYS B 1 99 ? -1.036 -6.176 -17.5 1 89.19 99 LYS B N 1
ATOM 3230 C CA . LYS B 1 99 ? -2.201 -5.902 -18.344 1 89.19 99 LYS B CA 1
ATOM 3231 C C . LYS B 1 99 ? -3.426 -5.578 -17.484 1 89.19 99 LYS B C 1
ATOM 3233 O O . LYS B 1 99 ? -4.199 -4.676 -17.828 1 89.19 99 LYS B O 1
ATOM 3238 N N . LEU B 1 100 ? -3.521 -6.258 -16.438 1 83.12 100 LEU B N 1
ATOM 3239 C CA . LEU B 1 100 ? -4.793 -6.227 -15.719 1 83.12 100 LEU B CA 1
ATOM 3240 C C . LEU B 1 100 ? -4.75 -5.219 -14.578 1 83.12 100 LEU B C 1
ATOM 3242 O O . LEU B 1 100 ? -5.793 -4.766 -14.102 1 83.12 100 LEU B O 1
ATOM 3246 N N . GLN B 1 101 ? -3.496 -4.844 -14.195 1 84.88 101 GLN B N 1
ATOM 3247 C CA . GLN B 1 101 ? -3.455 -3.906 -13.078 1 84.88 101 GLN B CA 1
ATOM 3248 C C . GLN B 1 101 ? -2.279 -2.941 -13.211 1 84.88 101 GLN B C 1
ATOM 3250 O O . GLN B 1 101 ? -1.98 -2.188 -12.281 1 84.88 101 GLN B O 1
ATOM 3255 N N . ASN B 1 102 ? -1.597 -2.99 -14.258 1 84.81 102 ASN B N 1
ATOM 3256 C CA . ASN B 1 102 ? -0.488 -2.088 -14.547 1 84.81 102 ASN B CA 1
ATOM 3257 C C . ASN B 1 102 ? 0.639 -2.234 -13.531 1 84.81 102 ASN B C 1
ATOM 3259 O O . ASN B 1 102 ? 1.236 -1.24 -13.109 1 84.81 102 ASN B O 1
ATOM 3263 N N . SER B 1 103 ? 0.74 -3.414 -13.047 1 83.5 103 SER B N 1
ATOM 3264 C CA . SER B 1 103 ? 1.845 -3.693 -12.133 1 83.5 103 SER B CA 1
ATOM 3265 C C . SER B 1 103 ? 3.125 -4.016 -12.898 1 83.5 103 SER B C 1
ATOM 3267 O O . SER B 1 103 ? 3.109 -4.816 -13.836 1 83.5 103 SER B O 1
ATOM 3269 N N . LEU B 1 104 ? 4.191 -3.355 -12.516 1 89.81 104 LEU B N 1
ATOM 3270 C CA . LEU B 1 104 ? 5.492 -3.592 -13.133 1 89.81 104 LEU B CA 1
ATOM 3271 C C . LEU B 1 104 ? 6.449 -4.262 -12.156 1 89.81 104 LEU B C 1
ATOM 3273 O O . LEU B 1 104 ? 6.707 -3.732 -11.07 1 89.81 104 LEU B O 1
ATOM 3277 N N . PHE B 1 105 ? 6.867 -5.465 -12.531 1 95.56 105 PHE B N 1
ATOM 3278 C CA . PHE B 1 105 ? 7.887 -6.148 -11.734 1 95.56 105 PHE B CA 1
ATOM 3279 C C . PHE B 1 105 ? 8.688 -7.117 -12.602 1 95.56 105 PHE B C 1
ATOM 3281 O O . PHE B 1 105 ? 8.281 -7.43 -13.727 1 95.56 105 PHE B O 1
ATOM 3288 N N . GLU B 1 106 ? 9.828 -7.477 -12.172 1 97.88 106 GLU B N 1
ATOM 3289 C CA . GLU B 1 106 ? 10.703 -8.461 -12.797 1 97.88 106 GLU B CA 1
ATOM 3290 C C . GLU B 1 106 ? 10.977 -9.633 -11.852 1 97.88 106 GLU B C 1
ATOM 3292 O O . GLU B 1 106 ? 10.75 -9.523 -10.648 1 97.88 106 GLU B O 1
ATOM 3297 N N . VAL B 1 107 ? 11.398 -10.734 -12.492 1 98.5 107 VAL B N 1
ATOM 3298 C CA . VAL B 1 107 ? 11.656 -11.922 -11.688 1 98.5 107 VAL B CA 1
ATOM 3299 C C . VAL B 1 107 ? 13.016 -12.508 -12.062 1 98.5 107 VAL B C 1
ATOM 3301 O O . VAL B 1 107 ? 13.367 -12.578 -13.242 1 98.5 107 VAL B O 1
ATOM 3304 N N . GLN B 1 108 ? 13.727 -12.797 -11.102 1 97.94 108 GLN B N 1
ATOM 3305 C CA . GLN B 1 108 ? 14.961 -13.555 -11.258 1 97.94 108 GLN B CA 1
ATOM 3306 C C . GLN B 1 108 ? 14.922 -14.844 -10.43 1 97.94 108 GLN B C 1
ATOM 3308 O O . GLN B 1 108 ? 14.422 -14.844 -9.305 1 97.94 108 GLN B O 1
ATOM 3313 N N . ILE B 1 109 ? 15.383 -15.961 -11.023 1 98.56 109 ILE B N 1
ATOM 3314 C CA . ILE B 1 109 ? 15.492 -17.234 -10.312 1 98.56 109 ILE B CA 1
ATOM 3315 C C . ILE B 1 109 ? 16.969 -17.594 -10.125 1 98.56 109 ILE B C 1
ATOM 3317 O O . ILE B 1 109 ? 17.781 -17.438 -11.039 1 98.56 109 ILE B O 1
ATOM 3321 N N . HIS B 1 110 ? 17.266 -18 -8.953 1 98.12 110 HIS B N 1
ATOM 3322 C CA . HIS B 1 110 ? 18.641 -18.344 -8.625 1 98.12 110 HIS B CA 1
ATOM 3323 C C . HIS B 1 110 ? 18.781 -19.844 -8.344 1 98.12 110 HIS B C 1
ATOM 3325 O O . HIS B 1 110 ? 17.859 -20.469 -7.832 1 98.12 110 HIS B O 1
ATOM 3331 N N . THR B 1 111 ? 19.953 -20.328 -8.602 1 97.81 111 THR B N 1
ATOM 3332 C CA . THR B 1 111 ? 20.25 -21.734 -8.352 1 97.81 111 THR B CA 1
ATOM 3333 C C . THR B 1 111 ? 20.656 -21.953 -6.891 1 97.81 111 THR B C 1
ATOM 3335 O O . THR B 1 111 ? 20.766 -21 -6.125 1 97.81 111 THR B O 1
ATOM 3338 N N . LYS B 1 112 ? 20.844 -23.234 -6.562 1 96.94 112 LYS B N 1
ATOM 3339 C CA . LYS B 1 112 ? 21.281 -23.641 -5.227 1 96.94 112 LYS B CA 1
ATOM 3340 C C . LYS B 1 112 ? 22.609 -22.984 -4.855 1 96.94 112 LYS B C 1
ATOM 3342 O O . LYS B 1 112 ? 22.844 -22.672 -3.688 1 96.94 112 LYS B O 1
ATOM 3347 N N . ASP B 1 113 ? 23.422 -22.688 -5.824 1 96.12 113 ASP B N 1
ATOM 3348 C CA . ASP B 1 113 ? 24.75 -22.125 -5.598 1 96.12 113 ASP B CA 1
ATOM 3349 C C . ASP B 1 113 ? 24.734 -20.594 -5.742 1 96.12 113 ASP B C 1
ATOM 3351 O O . ASP B 1 113 ? 25.797 -19.969 -5.852 1 96.12 113 ASP B O 1
ATOM 3355 N N . LEU B 1 114 ? 23.609 -20 -5.828 1 96.25 114 LEU B N 1
ATOM 3356 C CA . LEU B 1 114 ? 23.391 -18.547 -5.867 1 96.25 114 LEU B CA 1
ATOM 3357 C C . LEU B 1 114 ? 23.938 -17.953 -7.16 1 96.25 114 LEU B C 1
ATOM 3359 O O . LEU B 1 114 ? 24.625 -16.922 -7.137 1 96.25 114 LEU B O 1
ATOM 3363 N N . THR B 1 115 ? 23.688 -18.703 -8.234 1 96.69 115 THR B N 1
ATOM 3364 C CA . THR B 1 115 ? 23.922 -18.172 -9.57 1 96.69 115 THR B CA 1
ATOM 3365 C C . THR B 1 115 ? 22.609 -17.875 -10.281 1 96.69 115 THR B C 1
ATOM 3367 O O . THR B 1 115 ? 21.562 -18.406 -9.906 1 96.69 115 THR B O 1
ATOM 3370 N N . THR B 1 116 ? 22.703 -17.031 -11.297 1 96.62 116 THR B N 1
ATOM 3371 C CA . THR B 1 116 ? 21.5 -16.688 -12.047 1 96.62 116 THR B CA 1
ATOM 3372 C C . THR B 1 116 ? 21.016 -17.891 -12.859 1 96.62 116 THR B C 1
ATOM 3374 O O . THR B 1 116 ? 21.781 -18.469 -13.633 1 96.62 116 THR B O 1
ATOM 3377 N N . TYR B 1 117 ? 19.859 -18.312 -12.68 1 98 117 TYR B N 1
ATOM 3378 C CA . TYR B 1 117 ? 19.219 -19.328 -13.516 1 98 117 TYR B CA 1
ATOM 3379 C C . TYR B 1 117 ? 18.438 -18.688 -14.648 1 98 117 TYR B C 1
ATOM 3381 O O . TYR B 1 117 ? 18.562 -19.094 -15.812 1 98 117 TYR B O 1
ATOM 3389 N N . LEU B 1 118 ? 17.703 -17.672 -14.258 1 97.75 118 LEU B N 1
ATOM 3390 C CA . LEU B 1 118 ? 16.797 -17.031 -15.219 1 97.75 118 LEU B CA 1
ATOM 3391 C C . LEU B 1 118 ? 16.516 -15.594 -14.82 1 97.75 118 LEU B C 1
ATOM 3393 O O . LEU B 1 118 ? 16.328 -15.297 -13.641 1 97.75 118 LEU B O 1
ATOM 3397 N N . ARG B 1 119 ? 16.5 -14.758 -15.812 1 97.56 119 ARG B N 1
ATOM 3398 C CA . ARG B 1 119 ? 16 -13.391 -15.68 1 97.56 119 ARG B CA 1
ATOM 3399 C C . ARG B 1 119 ? 14.828 -13.141 -16.625 1 97.56 119 ARG B C 1
ATOM 3401 O O . ARG B 1 119 ? 14.93 -13.375 -17.828 1 97.56 119 ARG B O 1
ATOM 3408 N N . SER B 1 120 ? 13.797 -12.617 -16.031 1 98.19 120 SER B N 1
ATOM 3409 C CA . SER B 1 120 ? 12.594 -12.438 -16.844 1 98.19 120 SER B CA 1
ATOM 3410 C C . SER B 1 120 ? 12.828 -11.406 -17.953 1 98.19 120 SER B C 1
ATOM 3412 O O . SER B 1 120 ? 12.156 -11.438 -18.984 1 98.19 120 SER B O 1
ATOM 3414 N N . TRP B 1 121 ? 13.75 -10.398 -17.766 1 96.5 121 TRP B N 1
ATOM 3415 C CA . TRP B 1 121 ? 13.961 -9.297 -18.703 1 96.5 121 TRP B CA 1
ATOM 3416 C C . TRP B 1 121 ? 15.102 -9.609 -19.656 1 96.5 121 TRP B C 1
ATOM 3418 O O . TRP B 1 121 ? 15.328 -8.883 -20.625 1 96.5 121 TRP B O 1
ATOM 3428 N N . ASP B 1 122 ? 15.875 -10.727 -19.391 1 95.94 122 ASP B N 1
ATOM 3429 C CA . ASP B 1 122 ? 17.016 -11.094 -20.203 1 95.94 122 ASP B CA 1
ATOM 3430 C C . ASP B 1 122 ? 17.266 -12.594 -20.172 1 95.94 122 ASP B C 1
ATOM 3432 O O . ASP B 1 122 ? 18.125 -13.07 -19.406 1 95.94 122 ASP B O 1
ATOM 3436 N N . PHE B 1 123 ? 16.719 -13.414 -21.062 1 96.94 123 PHE B N 1
ATOM 3437 C CA . PHE B 1 123 ? 16.766 -14.875 -21.078 1 96.94 123 PHE B CA 1
ATOM 3438 C C . PHE B 1 123 ? 18.188 -15.375 -21.312 1 96.94 123 PHE B C 1
ATOM 3440 O O . PHE B 1 123 ? 18.547 -16.469 -20.859 1 96.94 123 PHE B O 1
ATOM 3447 N N . SER B 1 124 ? 18.984 -14.562 -21.953 1 96.19 124 SER B N 1
ATOM 3448 C CA . SER B 1 124 ? 20.328 -15 -22.344 1 96.19 124 SER B CA 1
ATOM 3449 C C . SER B 1 124 ? 21.25 -15.078 -21.141 1 96.19 124 SER B C 1
ATOM 3451 O O . SER B 1 124 ? 22.266 -15.773 -21.172 1 96.19 124 SER B O 1
ATOM 3453 N N . LYS B 1 125 ? 20.984 -14.375 -20.062 1 93.75 125 LYS B N 1
ATOM 3454 C CA . LYS B 1 125 ? 21.859 -14.312 -18.891 1 93.75 125 LYS B CA 1
ATOM 3455 C C . LYS B 1 125 ? 21.625 -15.508 -17.969 1 93.75 125 LYS B C 1
ATOM 3457 O O . LYS B 1 125 ? 20.5 -15.773 -17.562 1 93.75 125 LYS B O 1
ATOM 3462 N N . LYS B 1 126 ? 22.734 -16.25 -17.766 1 93.94 126 LYS B N 1
ATOM 3463 C CA . LYS B 1 126 ? 22.703 -17.391 -16.859 1 93.94 126 LYS B CA 1
ATOM 3464 C C . LYS B 1 126 ? 24.078 -17.672 -16.266 1 93.94 126 LYS B C 1
ATOM 3466 O O . LYS B 1 126 ? 25.094 -17.203 -16.781 1 93.94 126 LYS B O 1
ATOM 3471 N N . ASN B 1 127 ? 24.078 -18.281 -15.156 1 94.38 127 ASN B N 1
ATOM 3472 C CA . ASN B 1 127 ? 25.281 -18.797 -14.5 1 94.38 127 ASN B CA 1
ATOM 3473 C C . ASN B 1 127 ? 26.203 -17.672 -14.047 1 94.38 127 ASN B C 1
ATOM 3475 O O . ASN B 1 127 ? 27.422 -17.812 -14.109 1 94.38 127 ASN B O 1
ATOM 3479 N N . ILE B 1 128 ? 25.625 -16.562 -13.773 1 92.38 128 ILE B N 1
ATOM 3480 C CA . ILE B 1 128 ? 26.391 -15.461 -13.188 1 92.38 128 ILE B CA 1
ATOM 3481 C C . ILE B 1 128 ? 26.438 -15.609 -11.672 1 92.38 128 ILE B C 1
ATOM 3483 O O . ILE B 1 128 ? 25.406 -15.648 -11.008 1 92.38 128 ILE B O 1
ATOM 3487 N N . PRO B 1 129 ? 27.609 -15.758 -11.133 1 93.19 129 PRO B N 1
ATOM 3488 C CA . PRO B 1 129 ? 27.703 -15.852 -9.68 1 93.19 129 PRO B CA 1
ATOM 3489 C C . PRO B 1 129 ? 27.297 -14.562 -8.977 1 93.19 129 PRO B C 1
ATOM 3491 O O . PRO B 1 129 ? 27.734 -13.477 -9.367 1 93.19 129 PRO B O 1
ATOM 3494 N N . LEU B 1 130 ? 26.484 -14.703 -7.914 1 88.44 130 LEU B N 1
ATOM 3495 C CA . LEU B 1 130 ? 25.938 -13.508 -7.281 1 88.44 130 LEU B CA 1
ATOM 3496 C C . LEU B 1 130 ? 26.297 -13.461 -5.801 1 88.44 130 LEU B C 1
ATOM 3498 O O . LEU B 1 130 ? 26.109 -12.43 -5.148 1 88.44 130 LEU B O 1
ATOM 3502 N N . SER B 1 131 ? 26.891 -14.438 -5.266 1 86.12 131 SER B N 1
ATOM 3503 C CA . SER B 1 131 ? 27.062 -14.594 -3.824 1 86.12 131 SER B CA 1
ATOM 3504 C C . SER B 1 131 ? 28 -13.539 -3.256 1 86.12 131 SER B C 1
ATOM 3506 O O . SER B 1 131 ? 27.875 -13.141 -2.096 1 86.12 131 SER B O 1
ATOM 3508 N N . TYR B 1 132 ? 28.812 -12.969 -4 1 79.56 132 TYR B N 1
ATOM 3509 C CA . TYR B 1 132 ? 29.875 -12.109 -3.492 1 79.56 132 TYR B CA 1
ATOM 3510 C C . TYR B 1 132 ? 29.344 -10.711 -3.203 1 79.56 132 TYR B C 1
ATOM 3512 O O . TYR B 1 132 ? 29.906 -9.984 -2.377 1 79.56 132 TYR B O 1
ATOM 3520 N N . PHE B 1 133 ? 28.234 -10.422 -3.844 1 75.44 133 PHE B N 1
ATOM 3521 C CA . PHE B 1 133 ? 27.812 -9.039 -3.637 1 75.44 133 PHE B CA 1
ATOM 3522 C C . PHE B 1 133 ? 26.328 -8.969 -3.307 1 75.44 133 PHE B C 1
ATOM 3524 O O . PHE B 1 133 ? 25.797 -7.883 -3.062 1 75.44 133 PHE B O 1
ATOM 3531 N N . ARG B 1 134 ? 25.688 -10.047 -3.277 1 85.62 134 ARG B N 1
ATOM 3532 C CA . ARG B 1 134 ? 24.266 -10.062 -2.998 1 85.62 134 ARG B CA 1
ATOM 3533 C C . ARG B 1 134 ? 23.984 -10.656 -1.62 1 85.62 134 ARG B C 1
ATOM 3535 O O . ARG B 1 134 ? 23.594 -11.82 -1.507 1 85.62 134 ARG B O 1
ATOM 3542 N N . GLU B 1 135 ? 24 -9.812 -0.619 1 85 135 GLU B N 1
ATOM 3543 C CA . GLU B 1 135 ? 23.875 -10.25 0.769 1 85 135 GLU B CA 1
ATOM 3544 C C . GLU B 1 135 ? 22.484 -10.805 1.043 1 85 135 GLU B C 1
ATOM 3546 O O . GLU B 1 135 ? 22.328 -11.742 1.833 1 85 135 GLU B O 1
ATOM 3551 N N . GLY B 1 136 ? 21.531 -10.242 0.426 1 90 136 GLY B N 1
ATOM 3552 C CA . GLY B 1 136 ? 20.156 -10.727 0.608 1 90 136 GLY B CA 1
ATOM 3553 C C . GLY B 1 136 ? 19.984 -12.172 0.186 1 90 136 GLY B C 1
ATOM 3554 O O . GLY B 1 136 ? 19.297 -12.938 0.865 1 90 136 GLY B O 1
ATOM 3555 N N . LEU B 1 137 ? 20.625 -12.562 -0.865 1 93.44 137 LEU B N 1
ATOM 3556 C CA . LEU B 1 137 ? 20.547 -13.93 -1.359 1 93.44 137 LEU B CA 1
ATOM 3557 C C . LEU B 1 137 ? 21.203 -14.898 -0.377 1 93.44 137 LEU B C 1
ATOM 3559 O O . LEU B 1 137 ? 20.672 -15.977 -0.11 1 93.44 137 LEU B O 1
ATOM 3563 N N . VAL B 1 138 ? 22.344 -14.484 0.073 1 93.31 138 VAL B N 1
ATOM 3564 C CA . VAL B 1 138 ? 23.094 -15.312 1.013 1 93.31 138 VAL B CA 1
ATOM 3565 C C . VAL B 1 138 ? 22.266 -15.531 2.277 1 93.31 138 VAL B C 1
ATOM 3567 O O . VAL B 1 138 ? 22.188 -16.656 2.781 1 93.31 138 VAL B O 1
ATOM 3570 N N . LYS B 1 139 ? 21.672 -14.484 2.732 1 92.88 139 LYS B N 1
ATOM 3571 C CA . LYS B 1 139 ? 20.875 -14.578 3.949 1 92.88 139 LYS B CA 1
ATOM 3572 C C . LYS B 1 139 ? 19.688 -15.516 3.758 1 92.88 139 LYS B C 1
ATOM 3574 O O . LYS B 1 139 ? 19.391 -16.344 4.625 1 92.88 139 LYS B O 1
ATOM 3579 N N . VAL B 1 140 ? 18.984 -15.414 2.656 1 96.12 140 VAL B N 1
ATOM 3580 C CA . VAL B 1 140 ? 17.812 -16.234 2.379 1 96.12 140 VAL B CA 1
ATOM 3581 C C . VAL B 1 140 ? 18.219 -17.703 2.301 1 96.12 140 VAL B C 1
ATOM 3583 O O . VAL B 1 140 ? 17.5 -18.578 2.777 1 96.12 140 VAL B O 1
ATOM 3586 N N . LYS B 1 141 ? 19.328 -17.969 1.682 1 96.31 141 LYS B N 1
ATOM 3587 C CA . LYS B 1 141 ? 19.828 -19.344 1.611 1 96.31 141 LYS B CA 1
ATOM 3588 C C . LYS B 1 141 ? 20.125 -19.891 3.004 1 96.31 141 LYS B C 1
ATOM 3590 O O . LYS B 1 141 ? 19.812 -21.047 3.305 1 96.31 141 LYS B O 1
ATOM 3595 N N . LYS B 1 142 ? 20.719 -19.078 3.824 1 95 142 LYS B N 1
ATOM 3596 C CA . LYS B 1 142 ? 21.141 -19.484 5.16 1 95 142 LYS B CA 1
ATOM 3597 C C . LYS B 1 142 ? 19.953 -19.719 6.074 1 95 142 LYS B C 1
ATOM 3599 O O . LYS B 1 142 ? 19.875 -20.734 6.758 1 95 142 LYS B O 1
ATOM 3604 N N . VAL B 1 143 ? 18.984 -18.812 6.07 1 94.75 143 VAL B N 1
ATOM 3605 C CA . VAL B 1 143 ? 17.906 -18.828 7.051 1 94.75 143 VAL B CA 1
ATOM 3606 C C . VAL B 1 143 ? 16.688 -19.531 6.465 1 94.75 143 VAL B C 1
ATOM 3608 O O . VAL B 1 143 ? 15.773 -19.938 7.199 1 94.75 143 VAL B O 1
ATOM 3611 N N . LYS B 1 144 ? 16.562 -19.672 5.121 1 96.19 144 LYS B N 1
ATOM 3612 C CA . LYS B 1 144 ? 15.484 -20.328 4.402 1 96.19 144 LYS B CA 1
ATOM 3613 C C . LYS B 1 144 ? 14.148 -19.656 4.672 1 96.19 144 LYS B C 1
ATOM 3615 O O . LYS B 1 144 ? 13.125 -20.328 4.848 1 96.19 144 LYS B O 1
ATOM 3620 N N . LYS B 1 145 ? 14.18 -18.344 4.824 1 95.12 145 LYS B N 1
ATOM 3621 C CA . LYS B 1 145 ? 12.992 -17.5 4.965 1 95.12 145 LYS B CA 1
ATOM 3622 C C . LYS B 1 145 ? 13.023 -16.344 3.977 1 95.12 145 LYS B C 1
ATOM 3624 O O . LYS B 1 145 ? 14.094 -15.852 3.613 1 95.12 145 LYS B O 1
ATOM 3629 N N . PRO B 1 146 ? 11.836 -15.945 3.521 1 96.75 146 PRO B N 1
ATOM 3630 C CA . PRO B 1 146 ? 11.805 -14.812 2.59 1 96.75 146 PRO B CA 1
ATOM 3631 C C . PRO B 1 146 ? 12.312 -13.516 3.215 1 96.75 146 PRO B C 1
ATOM 3633 O O . PRO B 1 146 ? 12.289 -13.367 4.438 1 96.75 146 PRO B O 1
ATOM 3636 N N . LEU B 1 147 ? 12.773 -12.672 2.371 1 95 147 LEU B N 1
ATOM 3637 C CA . LEU B 1 147 ? 13.312 -11.375 2.77 1 95 147 LEU B CA 1
ATOM 3638 C C . LEU B 1 147 ? 13.016 -10.32 1.716 1 95 147 LEU B C 1
ATOM 3640 O O . LEU B 1 147 ? 13.07 -10.594 0.516 1 95 147 LEU B O 1
ATOM 3644 N N . VAL B 1 148 ? 12.656 -9.086 2.193 1 94.88 148 VAL B N 1
ATOM 3645 C CA . VAL B 1 148 ? 12.445 -7.984 1.264 1 94.88 148 VAL B CA 1
ATOM 3646 C C . VAL B 1 148 ? 13.219 -6.758 1.733 1 94.88 148 VAL B C 1
ATOM 3648 O O . VAL B 1 148 ? 13.305 -6.492 2.936 1 94.88 148 VAL B O 1
ATOM 3651 N N . SER B 1 149 ? 13.867 -6.062 0.843 1 93.12 149 SER B N 1
ATOM 3652 C CA . SER B 1 149 ? 14.633 -4.863 1.16 1 93.12 149 SER B CA 1
ATOM 3653 C C . SER B 1 149 ? 14.922 -4.043 -0.094 1 93.12 149 SER B C 1
ATOM 3655 O O . SER B 1 149 ? 14.664 -4.496 -1.211 1 93.12 149 SER B O 1
ATOM 3657 N N . ILE B 1 150 ? 15.273 -2.773 0.14 1 92.5 150 ILE B N 1
ATOM 3658 C CA . ILE B 1 150 ? 15.922 -2.035 -0.936 1 92.5 150 ILE B CA 1
ATOM 3659 C C . ILE B 1 150 ? 17.359 -2.527 -1.106 1 92.5 150 ILE B C 1
ATOM 3661 O O . ILE B 1 150 ? 18.125 -2.561 -0.143 1 92.5 150 ILE B O 1
ATOM 3665 N N . GLU B 1 151 ? 17.688 -2.957 -2.209 1 89.75 151 GLU B N 1
ATOM 3666 C CA . GLU B 1 151 ? 19 -3.58 -2.379 1 89.75 151 GLU B CA 1
ATOM 3667 C C . GLU B 1 151 ? 19.828 -2.854 -3.439 1 89.75 151 GLU B C 1
ATOM 3669 O O . GLU B 1 151 ? 19.281 -2.404 -4.453 1 89.75 151 GLU B O 1
ATOM 3674 N N . LEU B 1 152 ? 21.109 -2.9 -3.115 1 88.25 152 LEU B N 1
ATOM 3675 C CA . LEU B 1 152 ? 22.109 -2.348 -4.02 1 88.25 152 LEU B CA 1
ATOM 3676 C C . LEU B 1 152 ? 22.672 -3.434 -4.926 1 88.25 152 LEU B C 1
ATOM 3678 O O . LEU B 1 152 ? 23.375 -4.336 -4.453 1 88.25 152 LEU B O 1
ATOM 3682 N N . GLY B 1 153 ? 22.297 -3.488 -6.109 1 86.81 153 GLY B N 1
ATOM 3683 C CA . GLY B 1 153 ? 22.906 -4.219 -7.207 1 86.81 153 GLY B CA 1
ATOM 3684 C C . GLY B 1 153 ? 23.359 -3.32 -8.344 1 86.81 153 GLY B C 1
ATOM 3685 O O . GLY B 1 153 ? 23.828 -2.203 -8.109 1 86.81 153 GLY B O 1
ATOM 3686 N N . LYS B 1 154 ? 23.375 -3.934 -9.562 1 87.5 154 LYS B N 1
ATOM 3687 C CA . LYS B 1 154 ? 23.656 -3.072 -10.703 1 87.5 154 LYS B CA 1
ATOM 3688 C C . LYS B 1 154 ? 22.656 -1.928 -10.789 1 87.5 154 LYS B C 1
ATOM 3690 O O . LYS B 1 154 ? 22.953 -0.878 -11.367 1 87.5 154 LYS B O 1
ATOM 3695 N N . ARG B 1 155 ? 21.531 -2.236 -10.164 1 91.25 155 ARG B N 1
ATOM 3696 C CA . ARG B 1 155 ? 20.469 -1.265 -9.977 1 91.25 155 ARG B CA 1
ATOM 3697 C C . ARG B 1 155 ? 20.109 -1.126 -8.5 1 91.25 155 ARG B C 1
ATOM 3699 O O . ARG B 1 155 ? 20.609 -1.874 -7.656 1 91.25 155 ARG B O 1
ATOM 3706 N N . VAL B 1 156 ? 19.359 -0.106 -8.188 1 93.62 156 VAL B N 1
ATOM 3707 C CA . VAL B 1 156 ? 18.781 0.047 -6.859 1 93.62 156 VAL B CA 1
ATOM 3708 C C . VAL B 1 156 ? 17.266 -0.084 -6.941 1 93.62 156 VAL B C 1
ATOM 3710 O O . VAL B 1 156 ? 16.609 0.704 -7.625 1 93.62 156 VAL B O 1
ATOM 3713 N N . ASN B 1 157 ? 16.781 -1.097 -6.352 1 94.69 157 ASN B N 1
ATOM 3714 C CA . ASN B 1 157 ? 15.352 -1.39 -6.387 1 94.69 157 ASN B CA 1
ATOM 3715 C C . ASN B 1 157 ? 14.906 -2.158 -5.145 1 94.69 157 ASN B C 1
ATOM 3717 O O . ASN B 1 157 ? 15.727 -2.479 -4.281 1 94.69 157 ASN B O 1
ATOM 3721 N N . ILE B 1 158 ? 13.594 -2.352 -5.043 1 95.5 158 ILE B N 1
ATOM 3722 C CA . ILE B 1 158 ? 13.047 -3.234 -4.02 1 95.5 158 ILE B CA 1
ATOM 3723 C C . ILE B 1 158 ? 13.141 -4.688 -4.484 1 95.5 158 ILE B C 1
ATOM 3725 O O . ILE B 1 158 ? 12.703 -5.023 -5.59 1 95.5 158 ILE B O 1
ATOM 3729 N N . LYS B 1 159 ? 13.758 -5.488 -3.682 1 96.06 159 LYS B N 1
ATOM 3730 C CA . LYS B 1 159 ? 13.898 -6.902 -4.016 1 96.06 159 LYS B CA 1
ATOM 3731 C C . LYS B 1 159 ? 13.336 -7.789 -2.906 1 96.06 159 LYS B C 1
ATOM 3733 O O . LYS B 1 159 ? 13.656 -7.598 -1.73 1 96.06 159 LYS B O 1
ATOM 3738 N N . ALA B 1 160 ? 12.438 -8.602 -3.26 1 97.44 160 ALA B N 1
ATOM 3739 C CA . ALA B 1 160 ? 11.922 -9.633 -2.365 1 97.44 160 ALA B CA 1
ATOM 3740 C C . ALA B 1 160 ? 12.391 -11.016 -2.791 1 97.44 160 ALA B C 1
ATOM 3742 O O . ALA B 1 160 ? 12.164 -11.438 -3.928 1 97.44 160 ALA B O 1
ATOM 3743 N N . ILE B 1 161 ? 13.047 -11.703 -1.895 1 97.62 161 ILE B N 1
ATOM 3744 C CA . ILE B 1 161 ? 13.641 -13 -2.203 1 97.62 161 ILE B CA 1
ATOM 3745 C C . ILE B 1 161 ? 12.977 -14.086 -1.359 1 97.62 161 ILE B C 1
ATOM 3747 O O . ILE B 1 161 ? 12.867 -13.953 -0.138 1 97.62 161 ILE B O 1
ATOM 3751 N N . SER B 1 162 ? 12.484 -15.078 -2.012 1 98 162 SER B N 1
ATOM 3752 C CA . SER B 1 162 ? 11.914 -16.234 -1.332 1 98 162 SER B CA 1
ATOM 3753 C C . SER B 1 162 ? 12.656 -17.516 -1.695 1 98 162 SER B C 1
ATOM 3755 O O . SER B 1 162 ? 12.969 -17.75 -2.865 1 98 162 SER B O 1
ATOM 3757 N N . PRO B 1 163 ? 12.922 -18.344 -0.732 1 98.19 163 PRO B N 1
ATOM 3758 C CA . PRO B 1 163 ? 13.617 -19.609 -1.019 1 98.19 163 PRO B CA 1
ATOM 3759 C C . PRO B 1 163 ? 12.719 -20.641 -1.691 1 98.19 163 PRO B C 1
ATOM 3761 O O . PRO B 1 163 ? 11.508 -20.656 -1.458 1 98.19 163 PRO B O 1
ATOM 3764 N N . ILE B 1 164 ? 13.273 -21.359 -2.553 1 97.81 164 ILE B N 1
ATOM 3765 C CA . ILE B 1 164 ? 12.656 -22.594 -3.045 1 97.81 164 ILE B CA 1
ATOM 3766 C C . ILE B 1 164 ? 13.156 -23.781 -2.223 1 97.81 164 ILE B C 1
ATOM 3768 O O . ILE B 1 164 ? 14.352 -24.078 -2.215 1 97.81 164 ILE B O 1
ATOM 3772 N N . LEU B 1 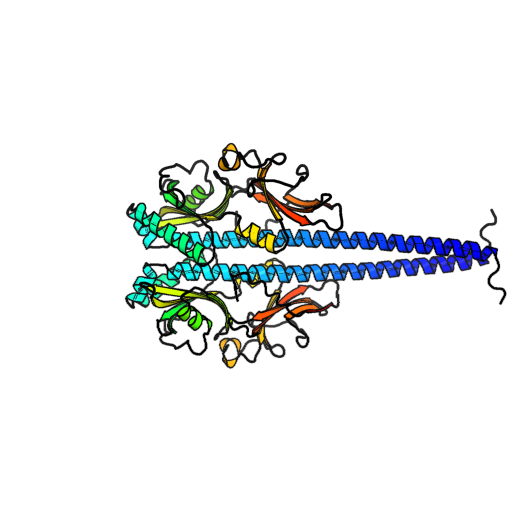165 ? 12.18 -24.391 -1.564 1 95.44 165 LEU B N 1
ATOM 3773 C CA . LEU B 1 165 ? 12.555 -25.484 -0.678 1 95.44 165 LEU B CA 1
ATOM 3774 C C . LEU B 1 165 ? 12.016 -26.812 -1.196 1 95.44 165 LEU B C 1
ATOM 3776 O O . LEU B 1 165 ? 10.898 -26.875 -1.706 1 95.44 165 LEU B O 1
ATOM 3780 N N . LYS B 1 166 ? 12.789 -27.797 -1.196 1 93.19 166 LYS B N 1
ATOM 3781 C CA . LYS B 1 166 ? 12.398 -29.188 -1.429 1 93.19 166 LYS B CA 1
ATOM 3782 C C . LYS B 1 166 ? 12.734 -30.062 -0.223 1 93.19 166 LYS B C 1
ATOM 3784 O O . LYS B 1 166 ? 13.914 -30.25 0.105 1 93.19 166 LYS B O 1
ATOM 3789 N N . ASN B 1 167 ? 11.703 -30.594 0.398 1 92.25 167 ASN B N 1
ATOM 3790 C CA . ASN B 1 167 ? 11.891 -31.391 1.604 1 92.25 167 ASN B CA 1
ATOM 3791 C C . ASN B 1 167 ? 12.727 -30.656 2.643 1 92.25 167 ASN B C 1
ATOM 3793 O O . ASN B 1 167 ? 13.68 -31.219 3.191 1 92.25 167 ASN B O 1
ATOM 3797 N N . GLY B 1 168 ? 12.539 -29.375 2.73 1 91.19 168 GLY B N 1
ATOM 3798 C CA . GLY B 1 168 ? 13.188 -28.578 3.744 1 91.19 168 GLY B CA 1
ATOM 3799 C C . GLY B 1 168 ? 14.562 -28.078 3.322 1 91.19 168 GLY B C 1
ATOM 3800 O O . GLY B 1 168 ? 15.188 -27.281 4.023 1 91.19 168 GLY B O 1
ATOM 3801 N N . GLU B 1 169 ? 15 -28.547 2.207 1 95.56 169 GLU B N 1
ATOM 3802 C CA . GLU B 1 169 ? 16.328 -28.156 1.733 1 95.56 169 GLU B CA 1
ATOM 3803 C C . GLU B 1 169 ? 16.234 -27.031 0.702 1 95.56 169 GLU B C 1
ATOM 3805 O O . GLU B 1 169 ? 15.344 -27.047 -0.151 1 95.56 169 GLU B O 1
ATOM 3810 N N . PHE B 1 170 ? 17.172 -26.125 0.763 1 97.62 170 PHE B N 1
ATOM 3811 C CA . PHE B 1 170 ? 17.266 -25.016 -0.172 1 97.62 170 PHE B CA 1
ATOM 3812 C C . PHE B 1 170 ? 17.75 -25.484 -1.535 1 97.62 170 PHE B C 1
ATOM 3814 O O . PHE B 1 170 ? 18.844 -26.062 -1.646 1 97.62 170 PHE B O 1
ATOM 3821 N N . ILE B 1 171 ? 16.984 -25.234 -2.586 1 98 171 ILE B N 1
ATOM 3822 C CA . ILE B 1 171 ? 17.422 -25.672 -3.908 1 98 171 ILE B CA 1
ATOM 3823 C C . ILE B 1 171 ? 17.531 -24.469 -4.84 1 98 171 ILE B C 1
ATOM 3825 O O . ILE B 1 171 ? 17.891 -24.609 -6.012 1 98 171 ILE B O 1
ATOM 3829 N N . GLY B 1 172 ? 17.172 -23.312 -4.383 1 98.12 172 GLY B N 1
ATOM 3830 C CA . GLY B 1 172 ? 17.219 -22.078 -5.141 1 98.12 172 GLY B CA 1
ATOM 3831 C C . GLY B 1 172 ? 16.375 -20.969 -4.527 1 98.12 172 GLY B C 1
ATOM 3832 O O . GLY B 1 172 ? 15.914 -21.094 -3.393 1 98.12 172 GLY B O 1
ATOM 3833 N N . SER B 1 173 ? 16.25 -19.875 -5.254 1 98.31 173 SER B N 1
ATOM 3834 C CA . SER B 1 173 ? 15.414 -18.781 -4.77 1 98.31 173 SER B CA 1
ATOM 3835 C C . SER B 1 173 ? 14.773 -18.016 -5.922 1 98.31 173 SER B C 1
ATOM 3837 O O . SER B 1 173 ? 15.258 -18.062 -7.055 1 98.31 173 SER B O 1
ATOM 3839 N N . ILE B 1 174 ? 13.664 -17.438 -5.621 1 98.5 174 ILE B N 1
ATOM 3840 C CA . ILE B 1 174 ? 12.961 -16.562 -6.547 1 98.5 174 ILE B CA 1
ATOM 3841 C C . ILE B 1 174 ? 13.008 -15.125 -6.027 1 98.5 174 ILE B C 1
ATOM 3843 O O . ILE B 1 174 ? 12.75 -14.875 -4.848 1 98.5 174 ILE B O 1
ATOM 3847 N N . GLU B 1 175 ? 13.375 -14.242 -6.887 1 98.12 175 GLU B N 1
ATOM 3848 C CA . GLU B 1 175 ? 13.469 -12.828 -6.551 1 98.12 175 GLU B CA 1
ATOM 3849 C C . GLU B 1 175 ? 12.5 -12 -7.391 1 98.12 175 GLU B C 1
ATOM 3851 O O . GLU B 1 175 ? 12.516 -12.07 -8.617 1 98.12 175 GLU B O 1
ATOM 3856 N N . VAL B 1 176 ? 11.641 -11.273 -6.695 1 98.25 176 VAL B N 1
ATOM 3857 C CA . VAL B 1 176 ? 10.789 -10.281 -7.34 1 98.25 176 VAL B CA 1
ATOM 3858 C C . VAL B 1 176 ? 11.414 -8.891 -7.188 1 98.25 176 VAL B C 1
ATOM 3860 O O . VAL B 1 176 ? 11.789 -8.492 -6.082 1 98.25 176 VAL B O 1
ATOM 3863 N N . ILE B 1 177 ? 11.531 -8.234 -8.297 1 97.75 177 ILE B N 1
ATOM 3864 C CA . ILE B 1 177 ? 12.18 -6.926 -8.344 1 97.75 177 ILE B CA 1
ATOM 3865 C C . ILE B 1 177 ? 11.164 -5.863 -8.742 1 97.75 177 ILE B C 1
ATOM 3867 O O . ILE B 1 177 ? 10.531 -5.965 -9.797 1 97.75 177 ILE B O 1
ATOM 3871 N N . ILE B 1 178 ? 11.008 -4.887 -7.914 1 96.5 178 ILE B N 1
ATOM 3872 C CA . ILE B 1 178 ? 10.078 -3.793 -8.172 1 96.5 178 ILE B CA 1
ATOM 3873 C C . ILE B 1 178 ? 10.812 -2.457 -8.094 1 96.5 178 ILE B C 1
ATOM 3875 O O . ILE B 1 178 ? 11.562 -2.209 -7.141 1 96.5 178 ILE B O 1
ATOM 3879 N N . GLY B 1 179 ? 10.625 -1.596 -9.133 1 94.75 179 GLY B N 1
ATOM 3880 C CA . GLY B 1 179 ? 11.203 -0.26 -9.102 1 94.75 179 GLY B CA 1
ATOM 3881 C C . GLY B 1 179 ? 10.391 0.719 -8.273 1 94.75 179 GLY B C 1
ATOM 3882 O O . GLY B 1 179 ? 9.578 0.311 -7.434 1 94.75 179 GLY B O 1
ATOM 3883 N N . PHE B 1 180 ? 10.625 2.004 -8.508 1 95.81 180 PHE B N 1
ATOM 3884 C CA . PHE B 1 180 ? 9.992 3.035 -7.695 1 95.81 180 PHE B CA 1
ATOM 3885 C C . PHE B 1 180 ? 8.945 3.793 -8.5 1 95.81 180 PHE B C 1
ATOM 3887 O O . PHE B 1 180 ? 8.469 4.848 -8.07 1 95.81 180 PHE B O 1
ATOM 3894 N N . ASN B 1 181 ? 8.555 3.238 -9.625 1 94.06 181 ASN B N 1
ATOM 3895 C CA 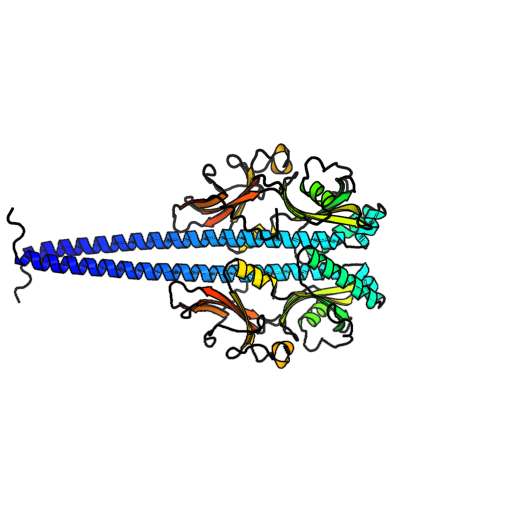. ASN B 1 181 ? 7.621 3.926 -10.516 1 94.06 181 ASN B CA 1
ATOM 3896 C C . ASN B 1 181 ? 6.27 4.141 -9.844 1 94.06 181 ASN B C 1
ATOM 3898 O O . ASN B 1 181 ? 5.691 5.227 -9.938 1 94.06 181 ASN B O 1
ATOM 3902 N N . HIS B 1 182 ? 5.746 3.111 -9.258 1 93.88 182 HIS B N 1
ATOM 3903 C CA . HIS B 1 182 ? 4.457 3.225 -8.586 1 93.88 182 HIS B CA 1
ATOM 3904 C C . HIS B 1 182 ? 4.508 4.258 -7.469 1 93.88 182 HIS B C 1
ATOM 3906 O O . HIS B 1 182 ? 3.59 5.07 -7.324 1 93.88 182 HIS B O 1
ATOM 3912 N N . LEU B 1 183 ? 5.559 4.219 -6.699 1 94.94 183 LEU B N 1
ATOM 3913 C CA . LEU B 1 183 ? 5.77 5.191 -5.633 1 94.94 183 LEU B CA 1
ATOM 3914 C C . LEU B 1 183 ? 5.77 6.613 -6.184 1 94.94 183 LEU B C 1
ATOM 3916 O O . LEU B 1 183 ? 5.098 7.492 -5.641 1 94.94 183 LEU B O 1
ATOM 3920 N N . GLU B 1 184 ? 6.484 6.805 -7.262 1 95.06 184 GLU B N 1
ATOM 3921 C CA . GLU B 1 184 ? 6.586 8.117 -7.898 1 95.06 184 GLU B CA 1
ATOM 3922 C C . GLU B 1 184 ? 5.223 8.602 -8.383 1 95.06 184 GLU B C 1
ATOM 3924 O O . GLU B 1 184 ? 4.867 9.766 -8.195 1 95.06 184 GLU B O 1
ATOM 3929 N N . LYS B 1 185 ? 4.535 7.754 -8.961 1 93.88 185 LYS B N 1
ATOM 3930 C CA . LYS B 1 185 ? 3.23 8.109 -9.508 1 93.88 185 LYS B CA 1
ATOM 3931 C C . LYS B 1 185 ? 2.258 8.5 -8.391 1 93.88 185 LYS B C 1
ATOM 3933 O O . LYS B 1 185 ? 1.551 9.5 -8.508 1 93.88 185 LYS B O 1
ATOM 3938 N N . GLU B 1 186 ? 2.195 7.688 -7.363 1 93.44 186 GLU B N 1
ATOM 3939 C CA . GLU B 1 186 ? 1.299 7.961 -6.246 1 93.44 186 GLU B CA 1
ATOM 3940 C C . GLU B 1 186 ? 1.618 9.305 -5.602 1 93.44 186 GLU B C 1
ATOM 3942 O O . GLU B 1 186 ? 0.711 10.062 -5.25 1 93.44 186 GLU B O 1
ATOM 3947 N N . LEU B 1 187 ? 2.869 9.609 -5.422 1 95 187 LEU B N 1
ATOM 3948 C CA . LEU B 1 187 ? 3.283 10.875 -4.832 1 95 187 LEU B CA 1
ATOM 3949 C C . LEU B 1 187 ? 2.945 12.039 -5.758 1 95 187 LEU B C 1
ATOM 3951 O O . LEU B 1 187 ? 2.473 13.086 -5.305 1 95 187 LEU B O 1
ATOM 3955 N N . LYS B 1 188 ? 3.17 11.805 -7.02 1 94.25 188 LYS B N 1
ATOM 3956 C CA . LYS B 1 188 ? 2.863 12.844 -7.996 1 94.25 188 LYS B CA 1
ATOM 3957 C C . LYS B 1 188 ? 1.378 13.195 -7.98 1 94.25 188 LYS B C 1
ATOM 3959 O O . LYS B 1 188 ? 1.01 14.367 -8.055 1 94.25 188 LYS B O 1
ATOM 3964 N N . ASP B 1 189 ? 0.568 12.227 -7.891 1 90.5 189 ASP B N 1
ATOM 3965 C CA . ASP B 1 189 ? -0.878 12.414 -7.84 1 90.5 189 ASP B CA 1
ATOM 3966 C C . ASP B 1 189 ? -1.28 13.266 -6.637 1 90.5 189 ASP B C 1
ATOM 3968 O O . ASP B 1 189 ? -2.344 13.891 -6.637 1 90.5 189 ASP B O 1
ATOM 3972 N N . LYS B 1 190 ? -0.419 13.305 -5.688 1 88.75 190 LYS B N 1
ATOM 3973 C CA . LYS B 1 190 ? -0.71 14.062 -4.473 1 88.75 190 LYS B CA 1
ATOM 3974 C C . LYS B 1 190 ? 0.013 15.406 -4.469 1 88.75 190 LYS B C 1
ATOM 3976 O O . LYS B 1 190 ? 0.032 16.109 -3.455 1 88.75 190 LYS B O 1
ATOM 3981 N N . GLY B 1 191 ? 0.701 15.688 -5.535 1 90.19 191 GLY B N 1
ATOM 3982 C CA . GLY B 1 191 ? 1.358 16.984 -5.688 1 90.19 191 GLY B CA 1
ATOM 3983 C C . GLY B 1 191 ? 2.797 16.969 -5.207 1 90.19 191 GLY B C 1
ATOM 3984 O O . GLY B 1 191 ? 3.391 18.031 -5.004 1 90.19 191 GLY B O 1
ATOM 3985 N N . TYR B 1 192 ? 3.338 15.766 -4.93 1 94.12 192 TYR B N 1
ATOM 3986 C CA . TYR B 1 192 ? 4.723 15.641 -4.492 1 94.12 192 TYR B CA 1
ATOM 3987 C C . TYR B 1 192 ? 5.609 15.125 -5.617 1 94.12 192 TYR B C 1
ATOM 3989 O O . TYR B 1 192 ? 5.133 14.453 -6.531 1 94.12 192 TYR B O 1
ATOM 3997 N N . ASN B 1 193 ? 6.863 15.531 -5.547 1 94.19 193 ASN B N 1
ATOM 3998 C CA . ASN B 1 193 ? 7.887 14.953 -6.414 1 94.19 193 ASN B CA 1
ATOM 3999 C C . ASN B 1 193 ? 8.906 14.148 -5.621 1 94.19 193 ASN B C 1
ATOM 4001 O O . ASN B 1 193 ? 9.297 14.547 -4.52 1 94.19 193 ASN B O 1
ATOM 4005 N N . LEU B 1 194 ? 9.367 13.062 -6.238 1 96.06 194 LEU B N 1
ATOM 4006 C CA . LEU B 1 194 ? 10.297 12.18 -5.547 1 96.06 194 LEU B CA 1
ATOM 4007 C C . LEU B 1 194 ? 11.648 12.148 -6.254 1 96.06 194 LEU B C 1
ATOM 4009 O O . LEU B 1 194 ? 11.719 11.969 -7.473 1 96.06 194 LEU B O 1
ATOM 4013 N N . ASP B 1 195 ? 12.672 12.367 -5.496 1 94.94 195 ASP B N 1
ATOM 4014 C CA . ASP B 1 195 ? 14.047 12.133 -5.93 1 94.94 195 ASP B CA 1
ATOM 4015 C C . ASP B 1 195 ? 14.75 11.133 -5.02 1 94.94 195 ASP B C 1
ATOM 4017 O O . ASP B 1 195 ? 14.742 11.289 -3.795 1 94.94 195 ASP B O 1
ATOM 4021 N N . ILE B 1 196 ? 15.297 10.133 -5.641 1 96.62 196 ILE B N 1
ATOM 4022 C CA . ILE B 1 196 ? 16.031 9.125 -4.883 1 96.62 196 ILE B CA 1
ATOM 4023 C C . ILE B 1 196 ? 17.531 9.273 -5.148 1 96.62 196 ILE B C 1
ATOM 4025 O O . ILE B 1 196 ? 17.969 9.234 -6.301 1 96.62 196 ILE B O 1
ATOM 4029 N N . LEU B 1 197 ? 18.281 9.422 -4.066 1 95.69 197 LEU B N 1
ATOM 4030 C CA . LEU B 1 197 ? 19.719 9.648 -4.172 1 95.69 197 LEU B CA 1
ATOM 4031 C C . LEU B 1 197 ? 20.5 8.445 -3.654 1 95.69 197 LEU B C 1
ATOM 4033 O O . LEU B 1 197 ? 20.156 7.879 -2.615 1 95.69 197 LEU B O 1
ATOM 4037 N N . LEU B 1 198 ? 21.469 8.047 -4.418 1 96.69 198 LEU B N 1
ATOM 4038 C CA . LEU B 1 198 ? 22.438 7.031 -4.004 1 96.69 198 LEU B CA 1
ATOM 4039 C C . LEU B 1 198 ? 23.828 7.633 -3.859 1 96.69 198 LEU B C 1
ATOM 4041 O O . LEU B 1 198 ? 24.266 8.398 -4.719 1 96.69 198 LEU B O 1
ATOM 4045 N N . ASN B 1 199 ? 24.453 7.293 -2.734 1 95.81 199 ASN B N 1
ATOM 4046 C CA . ASN B 1 199 ? 25.844 7.73 -2.588 1 95.81 199 ASN B CA 1
ATOM 4047 C C . ASN B 1 199 ? 26.703 7.246 -3.748 1 95.81 199 ASN B C 1
ATOM 4049 O O . ASN B 1 199 ? 26.688 6.062 -4.09 1 95.81 199 ASN B O 1
ATOM 4053 N N . LYS B 1 200 ? 27.5 8.094 -4.344 1 95.19 200 LYS B N 1
ATOM 4054 C CA . LYS B 1 200 ? 28.281 7.805 -5.543 1 95.19 200 LYS B CA 1
ATOM 4055 C C . LYS B 1 200 ? 29.328 6.73 -5.266 1 95.19 200 LYS B C 1
ATOM 4057 O O . LYS B 1 200 ? 29.859 6.109 -6.195 1 95.19 200 LYS B O 1
ATOM 4062 N N . GLU B 1 201 ? 29.688 6.543 -4.043 1 95 201 GLU B N 1
ATOM 4063 C CA . GLU B 1 201 ? 30.672 5.539 -3.684 1 95 201 GLU B CA 1
ATOM 4064 C C . GLU B 1 201 ? 30.219 4.141 -4.082 1 95 201 GLU B C 1
ATOM 4066 O O . GLU B 1 201 ? 31.047 3.225 -4.199 1 95 201 GLU B O 1
ATOM 4071 N N . TYR B 1 202 ? 28.922 3.996 -4.352 1 93.94 202 TYR B N 1
ATOM 4072 C CA . TYR B 1 202 ? 28.391 2.678 -4.664 1 93.94 202 TYR B CA 1
ATOM 4073 C C . TYR B 1 202 ? 28.266 2.479 -6.172 1 93.94 202 TYR B C 1
ATOM 4075 O O . TYR B 1 202 ? 27.734 1.463 -6.629 1 93.94 202 TYR B O 1
ATOM 4083 N N . LEU B 1 203 ? 28.797 3.393 -6.961 1 95 203 LEU B N 1
ATOM 4084 C CA . LEU B 1 203 ? 28.656 3.33 -8.414 1 95 203 LEU B CA 1
ATOM 4085 C C . LEU B 1 203 ? 29.453 2.172 -8.992 1 95 203 LEU B C 1
ATOM 4087 O O . LEU B 1 203 ? 29.219 1.752 -10.125 1 95 203 LEU B O 1
ATOM 4091 N N . ASN B 1 204 ? 30.469 1.684 -8.234 1 92.06 204 ASN B N 1
ATOM 4092 C CA . ASN B 1 204 ? 31.188 0.499 -8.68 1 92.06 204 ASN B CA 1
ATOM 4093 C C . ASN B 1 204 ? 30.281 -0.728 -8.734 1 92.06 204 ASN B C 1
ATOM 4095 O O . ASN B 1 204 ? 30.531 -1.659 -9.5 1 92.06 204 ASN B O 1
ATOM 4099 N N . ILE B 1 205 ? 29.297 -0.696 -7.926 1 89 205 ILE B N 1
ATOM 4100 C CA . ILE B 1 205 ? 28.328 -1.777 -7.891 1 89 205 ILE B CA 1
ATOM 4101 C C . ILE B 1 205 ? 27.125 -1.424 -8.773 1 89 205 ILE B C 1
ATOM 4103 O O . ILE B 1 205 ? 26.734 -2.209 -9.641 1 89 205 ILE B O 1
ATOM 4107 N N . ALA B 1 206 ? 26.609 -0.174 -8.578 1 93.19 206 ALA B N 1
ATOM 4108 C CA . ALA B 1 206 ? 25.453 0.306 -9.336 1 93.19 206 ALA B CA 1
ATOM 4109 C C . ALA B 1 206 ? 25.875 0.827 -10.703 1 93.19 206 ALA B C 1
ATOM 4111 O O . ALA B 1 206 ? 25.688 2.004 -11.016 1 93.19 206 ALA B O 1
ATOM 4112 N N . THR B 1 207 ? 26.234 -0.052 -11.531 1 92.25 207 THR B N 1
ATOM 4113 C CA . THR B 1 207 ? 26.875 0.321 -12.781 1 92.25 207 THR B CA 1
ATOM 4114 C C . THR B 1 207 ? 25.875 0.909 -13.758 1 92.25 207 THR B C 1
ATOM 4116 O O . THR B 1 207 ? 26.234 1.701 -14.633 1 92.25 207 THR B O 1
ATOM 4119 N N . THR B 1 208 ? 24.609 0.626 -13.625 1 92.75 208 THR B N 1
ATOM 4120 C CA . THR B 1 208 ? 23.578 1.131 -14.539 1 92.75 208 THR B CA 1
ATOM 4121 C C . THR B 1 208 ? 23.312 2.611 -14.289 1 92.75 208 THR B C 1
ATOM 4123 O O . THR B 1 208 ? 22.672 3.281 -15.102 1 92.75 208 THR B O 1
ATOM 4126 N N . LEU B 1 209 ? 23.781 3.094 -13.18 1 95.06 209 LEU B N 1
ATOM 4127 C CA . LEU B 1 209 ? 23.469 4.461 -12.781 1 95.06 209 LEU B CA 1
ATOM 4128 C C . LEU B 1 209 ? 24.641 5.395 -13.102 1 95.06 209 LEU B C 1
ATOM 4130 O O . LEU B 1 209 ? 24.578 6.59 -12.812 1 95.06 209 LEU B O 1
ATOM 4134 N N . LYS B 1 210 ? 25.641 4.914 -13.742 1 94.31 210 LYS B N 1
ATOM 4135 C CA . LYS B 1 210 ? 26.875 5.664 -13.961 1 94.31 210 LYS B CA 1
ATOM 4136 C C . LYS B 1 210 ? 26.609 6.91 -14.805 1 94.31 210 LYS B C 1
ATOM 4138 O O . LYS B 1 210 ? 27.297 7.922 -14.656 1 94.31 210 LYS B O 1
ATOM 4143 N N . ASN B 1 211 ? 25.609 6.875 -15.648 1 93.31 211 ASN B N 1
ATOM 4144 C CA . ASN B 1 211 ? 25.344 8 -16.547 1 93.31 211 ASN B CA 1
ATOM 4145 C C . ASN B 1 211 ? 24.219 8.883 -16.016 1 93.31 211 ASN B C 1
ATOM 4147 O O . ASN B 1 211 ? 23.797 9.82 -16.703 1 93.31 211 ASN B O 1
ATOM 4151 N N . ASN B 1 212 ? 23.75 8.586 -14.859 1 94.81 212 ASN B N 1
ATOM 4152 C CA . ASN B 1 212 ? 22.703 9.406 -14.273 1 94.81 212 ASN B CA 1
ATOM 4153 C C . ASN B 1 212 ? 23.25 10.711 -13.711 1 94.81 212 ASN B C 1
ATOM 4155 O O . ASN B 1 212 ? 24.453 10.828 -13.461 1 94.81 212 ASN B O 1
ATOM 4159 N N . PRO B 1 213 ? 22.391 11.727 -13.547 1 93.06 213 PRO B N 1
ATOM 4160 C CA . PRO B 1 213 ? 22.844 13.008 -13 1 93.06 213 PRO B CA 1
ATOM 4161 C C . PRO B 1 213 ? 23.453 12.875 -11.609 1 93.06 213 PRO B C 1
ATOM 4163 O O . PRO B 1 213 ? 22.938 12.117 -10.781 1 93.06 213 PRO B O 1
ATOM 4166 N N . ILE B 1 214 ? 24.531 13.656 -11.375 1 91.75 214 ILE B N 1
ATOM 4167 C CA . ILE B 1 214 ? 25.219 13.672 -10.094 1 91.75 214 ILE B CA 1
ATOM 4168 C C . ILE B 1 214 ? 24.875 14.961 -9.344 1 91.75 214 ILE B C 1
ATOM 4170 O O . ILE B 1 214 ? 24.859 16.047 -9.93 1 91.75 214 ILE B O 1
ATOM 4174 N N . ILE B 1 215 ? 24.562 14.781 -8.133 1 89.56 215 ILE B N 1
ATOM 4175 C CA . ILE B 1 215 ? 24.266 15.898 -7.234 1 89.56 215 ILE B CA 1
ATOM 4176 C C . ILE B 1 215 ? 25.156 15.812 -5.996 1 89.56 215 ILE B C 1
ATOM 4178 O O . ILE B 1 215 ? 24.828 15.086 -5.047 1 89.56 215 ILE B O 1
ATOM 4182 N N . GLY B 1 216 ? 26.156 16.672 -5.953 1 89.06 216 GLY B N 1
ATOM 4183 C CA . GLY B 1 216 ? 27.125 16.531 -4.875 1 89.06 216 GLY B CA 1
ATOM 4184 C C . GLY B 1 216 ? 27.781 15.172 -4.844 1 89.06 216 GLY B C 1
ATOM 4185 O O . GLY B 1 216 ? 28.359 14.734 -5.844 1 89.06 216 GLY B O 1
ATOM 4186 N N . ASN B 1 217 ? 27.609 14.516 -3.74 1 92.75 217 ASN B N 1
ATOM 4187 C CA . ASN B 1 217 ? 28.219 13.203 -3.57 1 92.75 217 ASN B CA 1
ATOM 4188 C C . ASN B 1 217 ? 27.219 12.086 -3.873 1 92.75 217 ASN B C 1
ATOM 4190 O O . ASN B 1 217 ? 27.438 10.93 -3.502 1 92.75 217 ASN B O 1
ATOM 4194 N N . PHE B 1 218 ? 26.188 12.453 -4.562 1 95.06 218 PHE B N 1
ATOM 4195 C CA . PHE B 1 218 ? 25.125 11.477 -4.797 1 95.06 218 PHE B CA 1
ATOM 4196 C C . PHE B 1 218 ? 24.797 11.383 -6.281 1 95.06 218 PHE B C 1
ATOM 4198 O O . PHE B 1 218 ? 25.062 12.32 -7.043 1 95.06 218 PHE B O 1
ATOM 4205 N N . VAL B 1 219 ? 24.266 10.266 -6.676 1 95.62 219 VAL B N 1
ATOM 4206 C CA . VAL B 1 219 ? 23.734 10.062 -8.016 1 95.62 219 VAL B CA 1
ATOM 4207 C C . VAL B 1 219 ? 22.219 9.883 -7.941 1 95.62 219 VAL B C 1
ATOM 4209 O O . VAL B 1 219 ? 21.703 9.25 -7.012 1 95.62 219 VAL B O 1
ATOM 4212 N N . LEU B 1 220 ? 21.547 10.453 -8.906 1 95.62 220 LEU B N 1
ATOM 4213 C CA . LEU B 1 220 ? 20.094 10.312 -8.977 1 95.62 220 LEU B CA 1
ATOM 4214 C C . LEU B 1 220 ? 19.703 8.922 -9.484 1 95.62 220 LEU B C 1
ATOM 4216 O O . LEU B 1 220 ? 20.219 8.469 -10.508 1 95.62 220 LEU B O 1
ATOM 4220 N N . VAL B 1 221 ? 18.766 8.32 -8.805 1 95.88 221 VAL B N 1
ATOM 4221 C CA . VAL B 1 221 ? 18.453 6.922 -9.086 1 95.88 221 VAL B CA 1
ATOM 4222 C C . VAL B 1 221 ? 17.281 6.848 -10.047 1 95.88 221 VAL B C 1
ATOM 4224 O O . VAL B 1 221 ? 17.312 6.09 -11.023 1 95.88 221 VAL B O 1
ATOM 4227 N N . ASN B 1 222 ? 16.219 7.625 -9.82 1 92.88 222 ASN B N 1
ATOM 4228 C CA . ASN B 1 222 ? 14.93 7.367 -10.453 1 92.88 222 ASN B CA 1
ATOM 4229 C C . ASN B 1 222 ? 14.695 8.297 -11.648 1 92.88 222 ASN B C 1
ATOM 4231 O O . ASN B 1 222 ? 13.656 8.219 -12.297 1 92.88 222 ASN B O 1
ATOM 4235 N N . LYS B 1 223 ? 15.641 9.219 -11.914 1 86.56 223 LYS B N 1
ATOM 4236 C CA . LYS B 1 223 ? 15.453 10.156 -13.016 1 86.56 223 LYS B CA 1
ATOM 4237 C C . LYS B 1 223 ? 16.75 10.344 -13.805 1 86.56 223 LYS B C 1
ATOM 4239 O O . LYS B 1 223 ? 17.844 10.117 -13.281 1 86.56 223 LYS B O 1
ATOM 4244 N N . LYS B 1 224 ? 16.516 10.781 -14.977 1 83.19 224 LYS B N 1
ATOM 4245 C CA . LYS B 1 224 ? 17.656 11.016 -15.859 1 83.19 224 LYS B CA 1
ATOM 4246 C C . LYS B 1 224 ? 18 12.5 -15.93 1 83.19 224 LYS B C 1
ATOM 4248 O O . LYS B 1 224 ? 18.984 12.883 -16.578 1 83.19 224 LYS B O 1
ATOM 4253 N N . SER B 1 225 ? 17.172 13.32 -15.297 1 79.38 225 SER B N 1
ATOM 4254 C CA . SER B 1 225 ? 17.438 14.758 -15.234 1 79.38 225 SER B CA 1
ATOM 4255 C C . SER B 1 225 ? 17.062 15.328 -13.867 1 79.38 225 SER B C 1
ATOM 4257 O O . SER B 1 225 ? 16.281 14.734 -13.133 1 79.38 225 SER B O 1
ATOM 4259 N N . PHE B 1 226 ? 17.828 16.312 -13.484 1 74.81 226 PHE B N 1
ATOM 4260 C CA . PHE B 1 226 ? 17.609 16.938 -12.188 1 74.81 226 PHE B CA 1
ATOM 4261 C C . PHE B 1 226 ? 17.484 18.453 -12.344 1 74.81 226 PHE B C 1
ATOM 4263 O O . PHE B 1 226 ? 18.375 19.094 -12.891 1 74.81 226 PHE B O 1
ATOM 4270 N N . ASP B 1 227 ? 16.344 18.922 -11.906 1 67.31 227 ASP B N 1
ATOM 4271 C CA . ASP B 1 227 ? 16.094 20.344 -12.133 1 67.31 227 ASP B CA 1
ATOM 4272 C C . ASP B 1 227 ? 16.25 21.141 -10.844 1 67.31 227 ASP B C 1
ATOM 4274 O O . ASP B 1 227 ? 16.109 22.375 -10.844 1 67.31 227 ASP B O 1
ATOM 4278 N N . THR B 1 228 ? 16.547 20.469 -9.844 1 67 228 THR B N 1
ATOM 4279 C CA . THR B 1 228 ? 16.531 21.234 -8.602 1 67 228 THR B CA 1
ATOM 4280 C C . THR B 1 228 ? 17.891 21.156 -7.898 1 67 228 THR B C 1
ATOM 4282 O O . THR B 1 228 ? 18.609 20.172 -8.047 1 67 228 THR B O 1
ATOM 4285 N N . SER B 1 229 ? 18.344 22.359 -7.336 1 67.69 229 SER B N 1
ATOM 4286 C CA . SER B 1 229 ? 19.562 22.375 -6.551 1 67.69 229 SER B CA 1
ATOM 4287 C C . SER B 1 229 ? 19.266 22.328 -5.055 1 67.69 229 SER B C 1
ATOM 4289 O O . SER B 1 229 ? 18.328 22.969 -4.582 1 67.69 229 SER B O 1
ATOM 4291 N N . PHE B 1 230 ? 19.75 21.25 -4.434 1 73.31 230 PHE B N 1
ATOM 4292 C CA . PHE B 1 230 ? 19.641 21.375 -2.984 1 73.31 230 PHE B CA 1
ATOM 4293 C C . PHE B 1 230 ? 20.969 21.031 -2.314 1 73.31 230 PHE B C 1
ATOM 4295 O O . PHE B 1 230 ? 21.828 20.375 -2.92 1 73.31 230 PHE B O 1
ATOM 4302 N N . ASP B 1 231 ? 21.156 21.781 -1.19 1 73.44 231 ASP B N 1
ATOM 4303 C CA . ASP B 1 231 ? 22.328 21.578 -0.35 1 73.44 231 ASP B CA 1
ATOM 4304 C C . ASP B 1 231 ? 22.219 20.281 0.458 1 73.44 231 ASP B C 1
ATOM 4306 O O . ASP B 1 231 ? 21.344 20.156 1.321 1 73.44 231 ASP B O 1
ATOM 4310 N N . LEU B 1 232 ? 23.078 19.375 0.153 1 80.56 232 LEU B N 1
ATOM 4311 C CA . LEU B 1 232 ? 23.016 18.047 0.773 1 80.56 232 LEU B CA 1
ATOM 4312 C C . LEU B 1 232 ? 24.047 17.938 1.894 1 80.56 232 LEU B C 1
ATOM 4314 O O . LEU B 1 232 ? 24.125 16.891 2.562 1 80.56 232 LEU B O 1
ATOM 4318 N N . THR B 1 233 ? 24.844 18.891 2.148 1 78 233 THR B N 1
ATOM 4319 C CA . THR B 1 233 ? 26 18.797 3.033 1 78 233 THR B CA 1
ATOM 4320 C C . THR B 1 233 ? 25.562 18.672 4.488 1 78 233 THR B C 1
ATOM 4322 O O . THR B 1 233 ? 26.281 18.109 5.316 1 78 233 THR B O 1
ATOM 4325 N N . LYS B 1 234 ? 24.422 19.047 4.77 1 79.94 234 LYS B N 1
ATOM 4326 C CA . LYS B 1 234 ? 24.047 19.109 6.176 1 79.94 234 LYS B CA 1
ATOM 4327 C C . LYS B 1 234 ? 22.969 18.078 6.496 1 79.94 234 LYS B C 1
ATOM 4329 O O . LYS B 1 234 ? 22.344 18.125 7.562 1 79.94 234 LYS B O 1
ATOM 4334 N N . LEU B 1 235 ? 22.812 17.172 5.586 1 86.56 235 LEU B N 1
ATOM 4335 C CA . LEU B 1 235 ? 21.703 16.25 5.805 1 86.56 235 LEU B CA 1
ATOM 4336 C C . LEU B 1 235 ? 22.078 15.203 6.855 1 86.56 235 LEU B C 1
ATOM 4338 O O . LEU B 1 235 ? 23.203 14.727 6.891 1 86.56 235 LEU B O 1
ATOM 4342 N N . LYS B 1 236 ? 21.203 14.898 7.703 1 90.12 236 LYS B N 1
ATOM 4343 C CA . LYS B 1 236 ? 21.297 13.805 8.672 1 90.12 236 LYS B CA 1
ATOM 4344 C C . LYS B 1 236 ? 20.422 12.625 8.266 1 90.12 236 LYS B C 1
ATOM 4346 O O . LYS B 1 236 ? 20.438 12.203 7.113 1 90.12 236 LYS B O 1
ATOM 4351 N N . ASP B 1 237 ? 19.75 12.039 9.172 1 89.31 237 ASP B N 1
ATOM 4352 C CA . ASP B 1 237 ? 18.969 10.859 8.82 1 89.31 237 ASP B CA 1
ATOM 4353 C C . ASP B 1 237 ? 17.625 11.258 8.219 1 89.31 237 ASP B C 1
ATOM 4355 O O . ASP B 1 237 ? 17.094 10.555 7.359 1 89.31 237 ASP B O 1
ATOM 4359 N N . TYR B 1 238 ? 17.016 12.242 8.758 1 89.62 238 TYR B N 1
ATOM 4360 C CA . TYR B 1 238 ? 15.797 12.789 8.188 1 89.62 238 TYR B CA 1
ATOM 4361 C C . TYR B 1 238 ? 15.648 14.266 8.523 1 89.62 238 TYR B C 1
ATOM 4363 O O . TYR B 1 238 ? 16.344 14.781 9.398 1 89.62 238 TYR B O 1
ATOM 4371 N N . GLY B 1 239 ? 14.844 14.984 7.754 1 89.06 239 GLY B N 1
ATOM 4372 C CA . GLY B 1 239 ? 14.656 16.406 8.016 1 89.06 239 GLY B CA 1
ATOM 4373 C C . GLY B 1 239 ? 13.93 17.125 6.898 1 89.06 239 GLY B C 1
ATOM 4374 O O . GLY B 1 239 ? 13.195 16.516 6.129 1 89.06 239 GLY B O 1
ATOM 4375 N N . TYR B 1 240 ? 14.055 18.406 7.02 1 87.69 240 TYR B N 1
ATOM 4376 C CA . TYR B 1 240 ? 13.383 19.312 6.098 1 87.69 240 TYR B CA 1
ATOM 4377 C C . TYR B 1 240 ? 14.328 20.422 5.645 1 87.69 240 TYR B C 1
ATOM 4379 O O . TYR B 1 240 ? 15.211 20.828 6.395 1 87.69 240 TYR B O 1
ATOM 4387 N N . PHE B 1 241 ? 14.234 20.875 4.484 1 85.56 241 PHE B N 1
ATOM 4388 C CA . PHE B 1 241 ? 14.93 22.062 4.02 1 85.56 241 PHE B CA 1
ATOM 4389 C C . PHE B 1 241 ? 14.164 22.719 2.877 1 85.56 241 PHE B C 1
ATOM 4391 O O . PHE B 1 241 ? 13.18 22.172 2.389 1 85.56 241 PHE B O 1
ATOM 4398 N N . THR B 1 242 ? 14.453 23.969 2.631 1 86.44 242 THR B N 1
ATOM 4399 C CA . THR B 1 242 ? 13.766 24.688 1.571 1 86.44 242 THR B CA 1
ATOM 4400 C C . THR B 1 242 ? 14.758 25.422 0.676 1 86.44 242 THR B C 1
ATOM 4402 O O . THR B 1 242 ? 15.898 25.656 1.071 1 86.44 242 THR B O 1
ATOM 4405 N N . ASN B 1 243 ? 14.391 25.578 -0.465 1 82 243 ASN B N 1
ATOM 4406 C CA . ASN B 1 243 ? 15 26.594 -1.312 1 82 243 ASN B CA 1
ATOM 4407 C C . ASN B 1 243 ? 13.977 27.641 -1.754 1 82 243 ASN B C 1
ATOM 4409 O O . ASN B 1 243 ? 12.898 27.734 -1.168 1 82 243 ASN B O 1
ATOM 4413 N N . THR B 1 244 ? 14.297 28.5 -2.682 1 77.31 244 THR B N 1
ATOM 4414 C CA . THR B 1 244 ? 13.453 29.625 -3.076 1 77.31 244 THR B CA 1
ATOM 4415 C C . THR B 1 244 ? 12.156 29.125 -3.725 1 77.31 244 THR B C 1
ATOM 4417 O O . THR B 1 244 ? 11.117 29.781 -3.631 1 77.31 244 THR B O 1
ATOM 4420 N N . THR B 1 245 ? 12.195 27.953 -4.238 1 81.81 245 THR B N 1
ATOM 4421 C CA . THR B 1 245 ? 11.07 27.531 -5.062 1 81.81 245 THR B CA 1
ATOM 4422 C C . THR B 1 245 ? 10.367 26.328 -4.438 1 81.81 245 THR B C 1
ATOM 4424 O O . THR B 1 245 ? 9.156 26.156 -4.602 1 81.81 245 THR B O 1
ATOM 4427 N N . ASN B 1 246 ? 11.219 25.578 -3.674 1 88.38 246 ASN B N 1
ATOM 4428 C CA . ASN B 1 246 ? 10.656 24.312 -3.223 1 88.38 246 ASN B CA 1
ATOM 4429 C C . ASN B 1 246 ? 10.969 24.047 -1.751 1 88.38 246 ASN B C 1
ATOM 4431 O O . ASN B 1 246 ? 11.906 24.625 -1.2 1 88.38 246 ASN B O 1
ATOM 4435 N N . ALA B 1 247 ? 10.125 23.281 -1.144 1 90.81 247 ALA B N 1
ATOM 4436 C CA . ALA B 1 247 ? 10.359 22.703 0.175 1 90.81 247 ALA B CA 1
ATOM 4437 C C . ALA B 1 247 ? 10.602 21.203 0.074 1 90.81 247 ALA B C 1
ATOM 4439 O O . ALA B 1 247 ? 9.992 20.516 -0.754 1 90.81 247 ALA B O 1
ATOM 4440 N N . PHE B 1 248 ? 11.516 20.75 0.926 1 91 248 PHE B N 1
ATOM 4441 C CA . PHE B 1 248 ? 11.969 19.375 0.812 1 91 248 PHE B CA 1
ATOM 4442 C C . PHE B 1 248 ? 11.883 18.656 2.158 1 91 248 PHE B C 1
ATOM 4444 O O . PHE B 1 248 ? 12.219 19.234 3.193 1 91 248 PHE B O 1
ATOM 4451 N N . SER B 1 249 ? 11.32 17.469 2.164 1 93.31 249 SER B N 1
ATOM 4452 C CA . SER B 1 249 ? 11.516 16.516 3.246 1 93.31 249 SER B CA 1
ATOM 4453 C C . SER B 1 249 ? 12.367 15.328 2.791 1 93.31 249 SER B C 1
ATOM 4455 O O . SER B 1 249 ? 12.406 15.008 1.603 1 93.31 249 SER B O 1
ATOM 4457 N N . TYR B 1 250 ? 13.156 14.781 3.703 1 93.56 250 TYR B N 1
ATOM 4458 C CA . TYR B 1 250 ? 14.031 13.695 3.283 1 93.56 250 TYR B CA 1
ATOM 4459 C C . TYR B 1 250 ? 14.234 12.688 4.41 1 93.56 250 TYR B C 1
ATOM 4461 O O . TYR B 1 250 ? 14.039 13.016 5.582 1 93.56 250 TYR B O 1
ATOM 4469 N N . PHE B 1 251 ? 14.539 11.461 4.074 1 93.75 251 PHE B N 1
ATOM 4470 C CA . PHE B 1 251 ? 14.992 10.461 5.027 1 93.75 251 PHE B CA 1
ATOM 4471 C C . PHE B 1 251 ? 16.016 9.531 4.383 1 93.75 251 PHE B C 1
ATOM 4473 O O . PHE B 1 251 ? 15.984 9.312 3.172 1 93.75 251 PHE B O 1
ATOM 4480 N N . SER B 1 252 ? 16.906 9.031 5.191 1 94.81 252 SER B N 1
ATOM 4481 C CA . SER B 1 252 ? 17.922 8.109 4.715 1 94.81 252 SER B CA 1
ATOM 4482 C C . SER B 1 252 ? 17.359 6.699 4.559 1 94.81 252 SER B C 1
ATOM 4484 O O . SER B 1 252 ? 16.375 6.348 5.195 1 94.81 252 SER B O 1
ATOM 4486 N N . TYR B 1 253 ? 17.922 5.949 3.613 1 94.19 253 TYR B N 1
ATOM 4487 C CA . TYR B 1 253 ? 17.594 4.531 3.504 1 94.19 253 TYR B CA 1
ATOM 4488 C C . TYR B 1 253 ? 18.844 3.67 3.514 1 94.19 253 TYR B C 1
ATOM 4490 O O . TYR B 1 253 ? 19.938 4.148 3.191 1 94.19 253 TYR B O 1
ATOM 4498 N N . TYR B 1 254 ? 18.656 2.473 3.924 1 90.31 254 TYR B N 1
ATOM 4499 C CA . TYR B 1 254 ? 19.781 1.585 4.223 1 90.31 254 TYR B CA 1
ATOM 4500 C C . TYR B 1 254 ? 19.625 0.253 3.498 1 90.31 254 TYR B C 1
ATOM 4502 O O . TYR B 1 254 ? 18.516 -0.135 3.125 1 90.31 254 TYR B O 1
ATOM 4510 N N . SER B 1 255 ? 20.75 -0.366 3.316 1 83.62 255 SER B N 1
ATOM 4511 C CA . SER B 1 255 ? 20.734 -1.731 2.801 1 83.62 255 SER B CA 1
ATOM 4512 C C . SER B 1 255 ? 20.344 -2.729 3.885 1 83.62 255 SER B C 1
ATOM 4514 O O . SER B 1 255 ? 20.141 -2.35 5.043 1 83.62 255 SER B O 1
ATOM 4516 N N . PHE B 1 256 ? 20.25 -3.947 3.402 1 81.44 256 PHE B N 1
ATOM 4517 C CA . PHE B 1 256 ? 19.953 -5.035 4.324 1 81.44 256 PHE B CA 1
ATOM 4518 C C . PHE B 1 256 ? 21.016 -5.141 5.406 1 81.44 256 PHE B C 1
ATOM 4520 O O . PHE B 1 256 ? 20.719 -5.488 6.551 1 81.44 256 PHE B O 1
ATOM 4527 N N . SER B 1 257 ? 22.203 -4.855 5.109 1 79.56 257 SER B N 1
ATOM 4528 C CA . SER B 1 257 ? 23.312 -4.945 6.051 1 79.56 257 SER B CA 1
ATOM 4529 C C . SER B 1 257 ? 23.5 -3.639 6.82 1 79.56 257 SER B C 1
ATOM 4531 O O . SER B 1 257 ? 24.562 -3.381 7.371 1 79.56 257 SER B O 1
ATOM 4533 N N . ARG B 1 258 ? 22.531 -2.73 6.715 1 82.5 258 ARG B N 1
ATOM 4534 C CA . ARG B 1 258 ? 22.469 -1.485 7.473 1 82.5 258 ARG B CA 1
ATOM 4535 C C . ARG B 1 258 ? 23.516 -0.488 6.984 1 82.5 258 ARG B C 1
ATOM 4537 O O . ARG B 1 258 ? 24.047 0.292 7.773 1 82.5 258 ARG B O 1
ATOM 4544 N N . LYS B 1 259 ? 23.922 -0.675 5.836 1 86.25 259 LYS B N 1
ATOM 4545 C CA . LYS B 1 259 ? 24.734 0.36 5.211 1 86.25 259 LYS B CA 1
ATOM 4546 C C . LYS B 1 259 ? 23.875 1.477 4.641 1 86.25 259 LYS B C 1
ATOM 4548 O O . LYS B 1 259 ? 22.922 1.214 3.908 1 86.25 259 LYS B O 1
ATOM 4553 N N . LYS B 1 260 ? 24.266 2.695 4.996 1 92.25 260 LYS B N 1
ATOM 4554 C CA . LYS B 1 260 ? 23.516 3.826 4.449 1 92.25 260 LYS B CA 1
ATOM 4555 C C . LYS B 1 260 ? 23.734 3.949 2.943 1 92.25 260 LYS B C 1
ATOM 4557 O O . LYS B 1 260 ? 24.859 4.082 2.482 1 92.25 260 LYS B O 1
ATOM 4562 N N . LEU B 1 261 ? 22.703 3.965 2.172 1 95.12 261 LEU B N 1
ATOM 4563 C CA . LEU B 1 261 ? 22.797 4 0.716 1 95.12 261 LEU B CA 1
ATOM 4564 C C . LEU B 1 261 ? 22.609 5.422 0.194 1 95.12 261 LEU B C 1
ATOM 4566 O O . LEU B 1 261 ? 23.312 5.848 -0.725 1 95.12 261 LEU B O 1
ATOM 4570 N N . GLY B 1 262 ? 21.719 6.09 0.772 1 96.19 262 GLY B N 1
ATOM 4571 C CA . GLY B 1 262 ? 21.422 7.434 0.299 1 96.19 262 GLY B CA 1
ATOM 4572 C C . GLY B 1 262 ? 20.156 8.016 0.904 1 96.19 262 GLY B C 1
ATOM 4573 O O . GLY B 1 262 ? 19.875 7.801 2.086 1 96.19 262 GLY B O 1
ATOM 4574 N N . TYR B 1 263 ? 19.453 8.859 0.027 1 95.25 263 TYR B N 1
ATOM 4575 C CA . TYR B 1 263 ? 18.297 9.578 0.566 1 95.25 263 TYR B CA 1
ATOM 4576 C C . TYR B 1 263 ? 17.109 9.5 -0.383 1 95.25 263 TYR B C 1
ATOM 4578 O O . TYR B 1 263 ? 17.281 9.5 -1.604 1 95.25 263 TYR B O 1
ATOM 4586 N N . PHE B 1 264 ? 15.93 9.414 0.251 1 96.5 264 PHE B N 1
ATOM 4587 C CA . PHE B 1 264 ? 14.695 9.812 -0.425 1 96.5 264 PHE B CA 1
ATOM 4588 C C . PHE B 1 264 ? 14.391 11.281 -0.172 1 96.5 264 PHE B C 1
ATOM 4590 O O . PHE B 1 264 ? 14.359 11.727 0.977 1 96.5 264 PHE B O 1
ATOM 4597 N N . ILE B 1 265 ? 14.211 12.062 -1.219 1 94.75 265 ILE B N 1
ATOM 4598 C CA . ILE B 1 265 ? 13.875 13.477 -1.116 1 94.75 265 ILE B CA 1
ATOM 4599 C C . ILE B 1 265 ? 12.508 13.734 -1.742 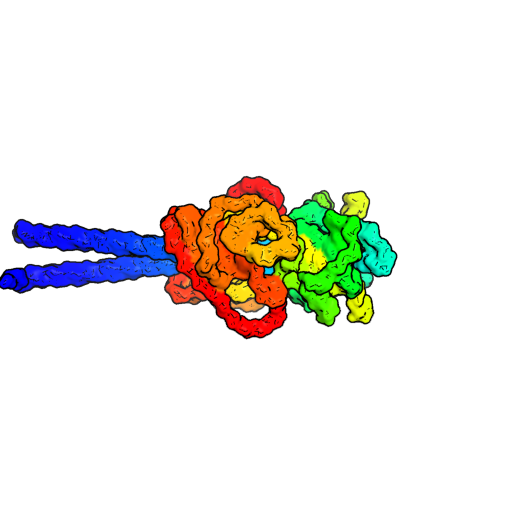1 94.75 265 ILE B C 1
ATOM 4601 O O . ILE B 1 265 ? 12.289 13.43 -2.918 1 94.75 265 ILE B O 1
ATOM 4605 N N . ILE B 1 266 ? 11.602 14.219 -0.943 1 95.88 266 ILE B N 1
ATOM 4606 C CA . ILE B 1 266 ? 10.25 14.555 -1.396 1 95.88 266 ILE B CA 1
ATOM 4607 C C . ILE B 1 266 ? 10.086 16.062 -1.456 1 95.88 266 ILE B C 1
ATOM 4609 O O . ILE B 1 266 ? 10.367 16.766 -0.481 1 95.88 266 ILE B O 1
ATOM 4613 N N . SER B 1 267 ? 9.617 16.547 -2.596 1 93.62 267 SER B N 1
ATOM 4614 C CA . SER B 1 267 ? 9.539 18 -2.744 1 93.62 267 SER B CA 1
ATOM 4615 C C . SER B 1 267 ? 8.125 18.453 -3.09 1 93.62 267 SER B C 1
ATOM 4617 O O . SER B 1 267 ? 7.359 17.688 -3.688 1 93.62 267 SER B O 1
ATOM 4619 N N . LEU B 1 268 ? 7.809 19.594 -2.643 1 91.88 268 LEU B N 1
ATOM 4620 C CA . LEU B 1 268 ? 6.582 20.297 -2.998 1 91.88 268 LEU B CA 1
ATOM 4621 C C . LEU B 1 268 ? 6.852 21.781 -3.219 1 91.88 268 LEU B C 1
ATOM 4623 O O . LEU B 1 268 ? 7.91 22.281 -2.84 1 91.88 268 LEU B O 1
ATOM 4627 N N . LYS B 1 269 ? 5.918 22.453 -3.822 1 86.25 269 LYS B N 1
ATOM 4628 C CA . LYS B 1 269 ? 6.078 23.891 -4.07 1 86.25 269 LYS B CA 1
ATOM 4629 C C . LYS B 1 269 ? 6.09 24.672 -2.764 1 86.25 269 LYS B C 1
ATOM 4631 O O . LYS B 1 269 ? 5.289 24.406 -1.863 1 86.25 269 LYS B O 1
ATOM 4636 N N . ASN B 1 270 ? 7.117 25.484 -2.672 1 81.5 270 ASN B N 1
ATOM 4637 C CA . ASN B 1 270 ? 7.223 26.406 -1.54 1 81.5 270 ASN B CA 1
ATOM 4638 C C . ASN B 1 270 ? 6.496 27.719 -1.813 1 81.5 270 ASN B C 1
ATOM 4640 O O . ASN B 1 270 ? 7.129 28.75 -2.006 1 81.5 270 ASN B O 1
ATOM 4644 N N . SER B 1 271 ? 5.23 27.719 -1.688 1 71.06 271 SER B N 1
ATOM 4645 C CA . SER B 1 271 ? 4.426 28.875 -2.094 1 71.06 271 SER B CA 1
ATOM 4646 C C . SER B 1 271 ? 4.66 30.062 -1.173 1 71.06 271 SER B C 1
ATOM 4648 O O . SER B 1 271 ? 4.629 31.219 -1.618 1 71.06 271 SER B O 1
ATOM 4650 N N . SER B 1 272 ? 5.023 29.844 0.025 1 68.25 272 SER B N 1
ATOM 4651 C CA . SER B 1 272 ? 5.16 30.938 0.987 1 68.25 272 SER B CA 1
ATOM 4652 C C . SER B 1 272 ? 6.609 31.391 1.1 1 68.25 272 SER B C 1
ATOM 4654 O O . SER B 1 272 ? 6.918 32.281 1.889 1 68.25 272 SER B O 1
ATOM 4656 N N . LYS B 1 273 ? 7.551 30.875 0.303 1 69.06 273 LYS B N 1
ATOM 4657 C CA . LYS B 1 273 ? 8.969 31.234 0.265 1 69.06 273 LYS B CA 1
ATOM 4658 C C . LYS B 1 273 ? 9.578 31.188 1.662 1 69.06 273 LYS B C 1
ATOM 4660 O O . LYS B 1 273 ? 10.312 32.094 2.051 1 69.06 273 LYS B O 1
ATOM 4665 N N . LEU B 1 274 ? 9.109 30.188 2.443 1 71.12 274 LEU B N 1
ATOM 4666 C CA . LEU B 1 274 ? 9.602 29.984 3.803 1 71.12 274 LEU B CA 1
ATOM 4667 C C . LEU B 1 274 ? 10.961 29.297 3.795 1 71.12 274 LEU B C 1
ATOM 4669 O O . LEU B 1 274 ? 11.258 28.5 2.904 1 71.12 274 LEU B O 1
ATOM 4673 N N . GLN B 1 275 ? 11.875 29.734 4.734 1 67 275 GLN B N 1
ATOM 4674 C CA . GLN B 1 275 ? 13.18 29.094 4.883 1 67 275 GLN B CA 1
ATOM 4675 C C . GLN B 1 275 ? 13.18 28.094 6.039 1 67 275 GLN B C 1
ATOM 4677 O O . GLN B 1 275 ? 12.922 28.469 7.188 1 67 275 GLN B O 1
ATOM 4682 N N . LEU B 1 276 ? 13.242 26.875 5.715 1 69.94 276 LEU B N 1
ATOM 4683 C CA . LEU B 1 276 ? 13.312 25.812 6.699 1 69.94 276 LEU B CA 1
ATOM 4684 C C . LEU B 1 276 ? 14.617 25.016 6.547 1 69.94 276 LEU B C 1
ATOM 4686 O O . LEU B 1 276 ? 15.094 24.812 5.43 1 69.94 276 LEU B O 1
ATOM 4690 N N . ASN B 1 277 ? 15.383 24.719 7.617 1 64.62 277 ASN B N 1
ATOM 4691 C CA . ASN B 1 277 ? 16.5 23.781 7.695 1 64.62 277 ASN B CA 1
ATOM 4692 C C . ASN B 1 277 ? 16.5 23.016 9.016 1 64.62 277 ASN B C 1
ATOM 4694 O O . ASN B 1 277 ? 16.938 23.531 10.039 1 64.62 277 ASN B O 1
ATOM 4698 N N . SER B 1 278 ? 15.859 21.922 9.094 1 66.12 278 SER B N 1
ATOM 4699 C CA . SER B 1 278 ? 15.797 21.047 10.266 1 66.12 278 SER B CA 1
ATOM 4700 C C . SER B 1 278 ? 16.234 19.625 9.938 1 66.12 278 SER B C 1
ATOM 4702 O O . SER B 1 278 ? 15.742 19.031 8.984 1 66.12 278 SER B O 1
ATOM 4704 N N . ASN B 1 279 ? 17.297 19.172 10.578 1 63.59 279 ASN B N 1
ATOM 4705 C CA . ASN B 1 279 ? 17.859 17.844 10.383 1 63.59 279 ASN B CA 1
ATOM 4706 C C . ASN B 1 279 ? 17.859 17.031 11.68 1 63.59 279 ASN B C 1
ATOM 4708 O O . ASN B 1 279 ? 18.125 17.578 12.758 1 63.59 279 ASN B O 1
ATOM 4712 N N . TYR B 1 280 ? 17.406 15.867 11.617 1 62.53 280 TYR B N 1
ATOM 4713 C CA . TYR B 1 280 ? 17.281 15.016 12.805 1 62.53 280 TYR B CA 1
ATOM 4714 C C . TYR B 1 280 ? 17.984 13.68 12.586 1 62.53 280 TYR B C 1
ATOM 4716 O O . TYR B 1 280 ? 18.141 13.234 11.453 1 62.53 280 TYR B O 1
ATOM 4724 N N . LYS B 1 281 ? 18.484 13.094 13.688 1 62.5 281 LYS B N 1
ATOM 4725 C CA . LYS B 1 281 ? 19.062 11.758 13.648 1 62.5 281 LYS B CA 1
ATOM 4726 C C . LYS B 1 281 ? 18.062 10.703 14.102 1 62.5 281 LYS B C 1
ATOM 4728 O O . LYS B 1 281 ? 17.219 10.969 14.953 1 62.5 281 LYS B O 1
ATOM 4733 N N . ASN B 1 282 ? 17.938 9.625 13.336 1 57.53 282 ASN B N 1
ATOM 4734 C CA . ASN B 1 282 ? 17.062 8.539 13.773 1 57.53 282 ASN B CA 1
ATOM 4735 C C . ASN B 1 282 ? 17.375 8.117 15.203 1 57.53 282 ASN B C 1
ATOM 4737 O O . ASN B 1 282 ? 18.547 7.977 15.578 1 57.53 282 ASN B O 1
ATOM 4741 N N . LYS B 1 283 ? 16.438 8.516 16.125 1 47.44 283 LYS B N 1
ATOM 4742 C CA . LYS B 1 283 ? 16.641 7.906 17.438 1 47.44 283 LYS B CA 1
ATOM 4743 C C . LYS B 1 283 ? 16.359 6.406 17.391 1 47.44 283 LYS B C 1
ATOM 4745 O O . LYS B 1 283 ? 15.273 5.984 16.969 1 47.44 283 LYS B O 1
ATOM 4750 N N . TYR B 1 284 ? 17.234 5.613 17.141 1 38.53 284 TYR B N 1
ATOM 4751 C CA . TYR B 1 284 ? 17.047 4.168 17.203 1 38.53 284 TYR B CA 1
ATOM 4752 C C . TYR B 1 284 ? 16.297 3.773 18.484 1 38.53 284 TYR B C 1
ATOM 4754 O O . TYR B 1 284 ? 16.844 3.879 19.578 1 38.53 284 TYR B O 1
ATOM 4762 N N . ILE B 1 285 ? 15.133 4.246 18.766 1 30.97 285 ILE B N 1
ATOM 4763 C CA . ILE B 1 285 ? 14.562 3.451 19.859 1 30.97 285 ILE B CA 1
ATOM 4764 C C . ILE B 1 285 ? 14.477 1.986 19.438 1 30.97 285 ILE B C 1
ATOM 4766 O O . ILE B 1 285 ? 13.969 1.672 18.359 1 30.97 285 ILE B O 1
ATOM 4770 N N . LYS B 1 286 ? 15.195 1.112 20.203 1 28.67 286 LYS B N 1
ATOM 4771 C CA . LYS B 1 286 ? 15.25 -0.347 20.219 1 28.67 286 LYS B CA 1
ATOM 4772 C C . LYS B 1 286 ? 13.852 -0.953 20.219 1 28.67 286 LYS B C 1
ATOM 4774 O O . LYS B 1 286 ? 13.383 -1.465 21.234 1 28.67 286 LYS B O 1
ATOM 4779 N N . THR B 1 287 ? 12.758 -0.295 19.906 1 26.77 287 THR B N 1
ATOM 4780 C CA . THR B 1 287 ? 11.664 -1.227 20.156 1 26.77 287 THR B CA 1
ATOM 4781 C C . THR B 1 287 ? 11.836 -2.494 19.312 1 26.77 287 THR B C 1
ATOM 4783 O O . THR B 1 287 ? 12.211 -2.428 18.141 1 26.77 287 THR B O 1
ATOM 4786 N N . ASN B 1 288 ? 12.117 -3.582 20.031 1 26.03 288 ASN B N 1
ATOM 4787 C CA . ASN B 1 288 ? 12.18 -5.004 19.719 1 26.03 288 ASN B CA 1
ATOM 4788 C C . ASN B 1 288 ? 11.102 -5.402 18.703 1 26.03 288 ASN B C 1
ATOM 4790 O O . ASN B 1 288 ? 10.766 -6.582 18.594 1 26.03 288 ASN B O 1
ATOM 4794 N N . SER B 1 289 ? 10.094 -4.617 18.547 1 26.44 289 SER B N 1
ATOM 4795 C CA . SER B 1 289 ? 9.07 -5.41 17.859 1 26.44 289 SER B CA 1
ATOM 4796 C C . SER B 1 289 ? 9.594 -5.988 16.562 1 26.44 289 SER B C 1
ATOM 4798 O O . SER B 1 289 ? 10.414 -5.367 15.875 1 26.44 289 SER B O 1
ATOM 4800 N N . LYS B 1 290 ? 9.484 -7.301 16.391 1 26.66 290 LYS B N 1
ATOM 4801 C CA . LYS B 1 290 ? 9.914 -8.375 15.5 1 26.66 290 LYS B CA 1
ATOM 4802 C C . LYS B 1 290 ? 9.773 -7.957 14.031 1 26.66 290 LYS B C 1
ATOM 4804 O O . LYS B 1 290 ? 10.188 -8.695 13.133 1 26.66 290 LYS B O 1
ATOM 4809 N N . VAL B 1 291 ? 8.766 -7.105 13.5 1 25.3 291 VAL B N 1
ATOM 4810 C CA . VAL B 1 291 ? 8.891 -7.375 12.07 1 25.3 291 VAL B CA 1
ATOM 4811 C C . VAL B 1 291 ? 10.156 -6.715 11.523 1 25.3 291 VAL B C 1
ATOM 4813 O O . VAL B 1 291 ? 10.305 -5.496 11.602 1 25.3 291 VAL B O 1
ATOM 4816 N N . ILE B 1 292 ? 11.367 -7.117 11.797 1 24.25 292 ILE B N 1
ATOM 4817 C CA . ILE B 1 292 ? 12.672 -6.773 11.258 1 24.25 292 ILE B CA 1
ATOM 4818 C C . ILE B 1 292 ? 12.594 -6.652 9.734 1 24.25 292 ILE B C 1
ATOM 4820 O O . ILE B 1 292 ? 12.391 -7.648 9.039 1 24.25 292 ILE B O 1
ATOM 4824 N N . ILE B 1 293 ? 11.82 -5.75 9.258 1 20.05 293 ILE B N 1
ATOM 4825 C CA . ILE B 1 293 ? 12.219 -5.438 7.887 1 20.05 293 ILE B CA 1
ATOM 4826 C C . ILE B 1 293 ? 13.617 -4.816 7.891 1 20.05 293 ILE B C 1
ATOM 4828 O O . ILE B 1 293 ? 13.82 -3.734 8.453 1 20.05 293 ILE B O 1
ATOM 4832 N N . GLN B 1 294 ? 14.695 -5.426 8.242 1 21.67 294 GLN B N 1
ATOM 4833 C CA . GLN B 1 294 ? 16.047 -5.035 7.863 1 21.67 294 GLN B CA 1
ATOM 4834 C C . GLN B 1 294 ? 16.125 -4.668 6.383 1 21.67 294 GLN B C 1
ATOM 4836 O O . GLN B 1 294 ? 15.547 -5.355 5.539 1 21.67 294 GLN B O 1
#

Radius of gyration: 29.88 Å; Cα contacts (8 Å, |Δi|>4): 1005; chains: 2; bounding box: 62×103×62 Å